Protein AF-A0A7C6WTU3-F1 (afdb_monomer_lite)

Structure (mmCIF, N/CA/C/O backbone):
data_AF-A0A7C6WTU3-F1
#
_entry.id   AF-A0A7C6WTU3-F1
#
loop_
_atom_site.group_PDB
_atom_site.id
_atom_site.type_symbol
_atom_site.label_atom_id
_atom_site.label_alt_id
_atom_site.label_comp_id
_atom_site.label_asym_id
_atom_site.label_entity_id
_atom_site.label_seq_id
_atom_site.pdbx_PDB_ins_code
_atom_site.Cartn_x
_atom_site.Cartn_y
_atom_site.Cartn_z
_atom_site.occupancy
_atom_site.B_iso_or_equiv
_atom_site.auth_seq_id
_atom_site.auth_comp_id
_atom_site.auth_asym_id
_atom_site.auth_atom_id
_atom_site.pdbx_PDB_model_num
ATOM 1 N N . MET A 1 1 ? -17.983 -19.041 32.205 1.00 86.62 1 MET A N 1
ATOM 2 C CA . MET A 1 1 ? -18.067 -18.932 30.730 1.00 86.62 1 MET A CA 1
ATOM 3 C C . MET A 1 1 ? -16.672 -18.693 30.178 1.00 86.62 1 MET A C 1
ATOM 5 O O . MET A 1 1 ? -15.911 -17.997 30.837 1.00 86.62 1 MET A O 1
ATOM 9 N N . THR A 1 2 ? -16.339 -19.245 29.010 1.00 89.88 2 THR A N 1
ATOM 10 C CA . THR A 1 2 ? -15.060 -18.974 28.332 1.00 89.88 2 THR A CA 1
ATOM 11 C C . THR A 1 2 ? -15.330 -18.393 26.948 1.00 89.88 2 THR A C 1
ATOM 13 O O . THR A 1 2 ? -16.136 -18.947 26.204 1.00 89.88 2 THR A O 1
ATOM 16 N N . ILE A 1 3 ? -14.680 -17.277 26.624 1.00 88.06 3 ILE A N 1
ATOM 17 C CA . ILE A 1 3 ? -14.765 -16.582 25.339 1.00 88.06 3 ILE A CA 1
ATOM 18 C C . ILE A 1 3 ? -13.395 -16.668 24.668 1.00 88.06 3 ILE A C 1
ATOM 20 O O . ILE A 1 3 ? -12.447 -15.992 25.070 1.00 88.06 3 ILE A O 1
ATOM 24 N N . SER A 1 4 ? -13.304 -17.491 23.628 1.00 88.94 4 SER A N 1
ATOM 25 C CA . SER A 1 4 ? -12.084 -17.668 22.826 1.00 88.94 4 SER A CA 1
ATOM 26 C C . SER A 1 4 ? -12.172 -16.998 21.451 1.00 88.94 4 SER A C 1
ATOM 28 O O . SER A 1 4 ? -11.348 -17.256 20.586 1.00 88.94 4 SER A O 1
ATOM 30 N N . SER A 1 5 ? -13.169 -16.132 21.255 1.00 87.88 5 SER A N 1
ATOM 31 C CA . SER A 1 5 ? -13.437 -15.389 20.022 1.00 87.88 5 SER A CA 1
ATOM 32 C C . SER A 1 5 ? -13.414 -13.875 20.262 1.00 87.88 5 SER A C 1
ATOM 34 O O . SER A 1 5 ? -13.139 -13.404 21.370 1.00 87.88 5 SER A O 1
ATOM 36 N N . TYR A 1 6 ? -13.682 -13.093 19.214 1.00 88.06 6 TYR A N 1
ATOM 37 C CA . TYR A 1 6 ? -13.795 -11.640 19.311 1.00 88.06 6 TYR A CA 1
ATOM 38 C C . TYR A 1 6 ? -15.243 -11.238 19.601 1.00 88.06 6 TYR A C 1
ATOM 40 O O . TYR A 1 6 ? -16.139 -11.467 18.794 1.00 88.06 6 TYR A O 1
ATOM 48 N N . VAL A 1 7 ? -15.462 -10.607 20.752 1.00 89.50 7 VAL A N 1
ATOM 49 C CA . VAL A 1 7 ? -16.754 -10.092 21.206 1.00 89.50 7 VAL A CA 1
ATOM 50 C C . VAL A 1 7 ? -16.688 -8.572 21.282 1.00 89.50 7 VAL A C 1
ATOM 52 O O . VAL A 1 7 ? -15.761 -8.001 21.857 1.00 89.50 7 VAL A O 1
ATOM 55 N N . LYS A 1 8 ? -17.691 -7.905 20.710 1.00 88.75 8 LYS A N 1
ATOM 56 C CA . LYS A 1 8 ? -17.877 -6.455 20.795 1.00 88.75 8 LYS A CA 1
ATOM 57 C C . LYS A 1 8 ? -19.268 -6.182 21.366 1.00 88.75 8 LYS A C 1
ATOM 59 O O . LYS A 1 8 ? -20.264 -6.567 20.761 1.00 88.75 8 LYS A O 1
ATOM 64 N N . LEU A 1 9 ? -19.340 -5.538 22.528 1.00 90.25 9 LEU A N 1
ATOM 65 C CA . LEU A 1 9 ? -20.590 -4.986 23.046 1.00 90.25 9 LEU A CA 1
ATOM 66 C C . LEU A 1 9 ? -20.869 -3.708 22.258 1.00 90.25 9 LEU A C 1
ATOM 68 O O . LEU A 1 9 ? -20.031 -2.820 22.271 1.00 90.25 9 LEU A O 1
ATOM 72 N N . LEU A 1 10 ? -21.984 -3.651 21.534 1.00 86.31 10 LEU A N 1
ATOM 73 C CA . LEU A 1 10 ? -22.394 -2.545 20.653 1.00 86.31 10 LEU A CA 1
ATOM 74 C C . LEU A 1 10 ? -23.229 -1.487 21.409 1.00 86.31 10 LEU A C 1
ATOM 76 O O . LEU A 1 10 ? -23.569 -1.736 22.567 1.00 86.31 10 LEU A O 1
ATOM 80 N N . PRO A 1 11 ? -23.566 -0.318 20.811 1.00 81.44 11 PRO A N 1
ATOM 81 C CA . PRO A 1 11 ? -24.378 0.693 21.492 1.00 81.44 11 PRO A CA 1
ATOM 82 C C . PRO A 1 11 ? -25.615 0.108 22.195 1.00 81.44 11 PRO A C 1
ATOM 84 O O . PRO A 1 11 ? -26.364 -0.670 21.604 1.00 81.44 11 PRO A O 1
ATOM 87 N N . GLY A 1 12 ? -25.815 0.464 23.466 1.00 80.38 12 GLY A N 1
ATOM 88 C CA . GLY A 1 12 ? -26.919 -0.022 24.300 1.00 80.38 12 GLY A CA 1
ATOM 89 C C . GLY A 1 12 ? -26.791 -1.460 24.818 1.00 80.38 12 GLY A C 1
ATOM 90 O O . GLY A 1 12 ? -27.621 -1.882 25.623 1.00 80.38 12 GLY A O 1
ATOM 91 N N . ALA A 1 13 ? -25.771 -2.222 24.409 1.00 89.38 13 ALA A N 1
ATOM 92 C CA . ALA A 1 13 ? -25.535 -3.560 24.940 1.00 89.38 13 ALA A CA 1
ATOM 93 C C . ALA A 1 13 ? -25.086 -3.502 26.407 1.00 89.38 13 ALA A C 1
ATOM 95 O O . ALA A 1 13 ? -24.326 -2.622 26.813 1.00 89.38 13 ALA A O 1
ATOM 96 N N . SER A 1 14 ? -25.515 -4.477 27.203 1.00 88.19 14 SER A N 1
ATOM 97 C CA . SER A 1 14 ? -25.090 -4.613 28.593 1.00 88.19 14 SER A CA 1
ATOM 98 C C . SER A 1 14 ? -24.647 -6.038 28.878 1.00 88.19 14 SER A C 1
ATOM 100 O O . SER A 1 14 ? -25.313 -6.996 28.484 1.00 88.19 14 SER A O 1
ATOM 102 N N . MET A 1 15 ? -23.516 -6.169 29.562 1.00 91.69 15 MET A N 1
ATOM 103 C CA . MET A 1 15 ? -23.021 -7.421 30.112 1.00 91.69 15 MET A CA 1
ATOM 104 C C . MET A 1 15 ? -22.759 -7.220 31.601 1.00 91.69 15 MET A C 1
ATOM 106 O O . MET A 1 15 ? -22.033 -6.308 31.992 1.00 91.69 15 MET A O 1
ATOM 110 N N . VAL A 1 16 ? -23.335 -8.088 32.429 1.00 91.19 16 VAL A N 1
ATOM 111 C CA . VAL A 1 16 ? -23.110 -8.087 33.876 1.00 91.19 16 VAL A CA 1
ATOM 112 C C . VAL A 1 16 ? -22.559 -9.447 34.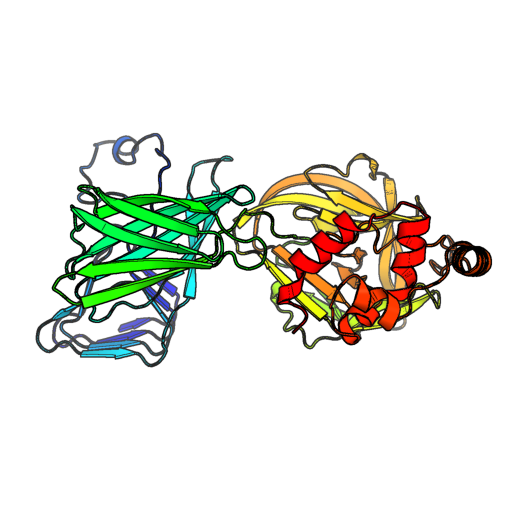284 1.00 91.19 16 VAL A C 1
ATOM 114 O O . VAL A 1 16 ? -23.201 -10.475 34.074 1.00 91.19 16 VAL A O 1
ATOM 117 N N . VAL A 1 17 ? -21.361 -9.458 34.866 1.00 92.25 17 VAL A N 1
ATOM 118 C CA . VAL A 1 17 ? -20.807 -10.634 35.541 1.00 92.25 17 VAL A CA 1
ATOM 119 C C . VAL A 1 17 ? -21.344 -10.619 36.962 1.00 92.25 17 VAL A C 1
ATOM 121 O O . VAL A 1 17 ? -20.838 -9.882 37.803 1.00 92.25 17 VAL A O 1
ATOM 124 N N . GLU A 1 18 ? -22.410 -11.371 37.212 1.00 92.06 18 GLU A N 1
ATOM 125 C CA . GLU A 1 18 ? -23.050 -11.423 38.530 1.00 92.06 18 GLU A CA 1
ATOM 126 C C . GLU A 1 18 ? -22.159 -12.089 39.591 1.00 92.06 18 GLU A C 1
ATOM 128 O O . GLU A 1 18 ? -21.213 -12.814 39.272 1.00 92.06 18 GLU A O 1
ATOM 133 N N . GLU A 1 19 ? -22.465 -11.841 40.866 1.00 89.81 19 GLU A N 1
ATOM 134 C CA . GLU A 1 19 ? -21.737 -12.412 42.006 1.00 89.81 19 GLU A CA 1
ATOM 135 C C . GLU A 1 19 ? -21.679 -13.950 41.925 1.00 89.81 19 GLU A C 1
ATOM 137 O O . GLU A 1 19 ? -22.663 -14.617 41.603 1.00 89.81 19 GLU A O 1
ATOM 142 N N . GLY A 1 20 ? -20.499 -14.524 42.179 1.00 89.88 20 GLY A N 1
ATOM 143 C CA . GLY A 1 20 ? -20.239 -15.963 42.025 1.00 89.88 20 GLY A CA 1
ATOM 144 C C . GLY A 1 20 ? -20.090 -16.449 40.575 1.00 89.88 20 GLY A C 1
ATOM 145 O O . GLY A 1 20 ? -19.713 -17.600 40.357 1.00 89.88 20 GLY A O 1
ATOM 146 N N . GLY A 1 21 ? -20.350 -15.596 39.579 1.00 93.31 21 GLY A N 1
ATOM 147 C CA . GLY A 1 21 ? -20.103 -15.886 38.170 1.00 93.31 21 GLY A CA 1
ATOM 148 C C . GLY A 1 21 ? -18.646 -15.648 37.774 1.00 93.31 21 GLY A C 1
ATOM 149 O O . GLY A 1 21 ? -18.030 -14.688 38.225 1.00 93.31 21 GLY A O 1
ATOM 150 N N . THR A 1 22 ? -18.115 -16.487 36.879 1.00 95.19 22 THR A N 1
ATOM 151 C CA . THR A 1 22 ? -16.766 -16.322 36.308 1.00 95.19 22 THR A CA 1
ATOM 152 C C . THR A 1 22 ? -16.815 -16.289 34.782 1.00 95.19 22 THR A C 1
ATOM 154 O O . THR A 1 22 ? -17.361 -17.205 34.149 1.00 95.19 22 THR A O 1
ATOM 157 N N . ILE A 1 23 ? -16.196 -15.275 34.175 1.00 94.75 23 ILE A N 1
ATOM 158 C CA . ILE A 1 23 ? -15.943 -15.179 32.733 1.00 94.75 23 ILE A CA 1
ATOM 159 C C . ILE A 1 23 ? -14.434 -15.160 32.484 1.00 94.75 23 ILE A C 1
ATOM 161 O O . ILE A 1 23 ? -13.723 -14.331 33.040 1.00 94.75 23 ILE A O 1
ATOM 165 N N . ASN A 1 24 ? -13.962 -16.052 31.613 1.00 94.12 24 ASN A N 1
ATOM 166 C CA . ASN A 1 24 ? -12.593 -16.062 31.107 1.00 94.12 24 ASN A CA 1
ATOM 167 C C . ASN A 1 24 ? -12.597 -15.659 29.629 1.00 94.12 24 ASN A C 1
ATOM 169 O O . ASN A 1 24 ? -13.352 -16.230 28.844 1.00 94.12 24 ASN A O 1
ATOM 173 N N . VAL A 1 25 ? -11.754 -14.715 29.231 1.00 92.12 25 VAL A N 1
ATOM 174 C CA . VAL A 1 25 ? -11.626 -14.251 27.847 1.00 92.12 25 VAL A CA 1
ATOM 175 C C . VAL A 1 25 ? -10.196 -14.480 27.380 1.00 92.12 25 VAL A C 1
ATOM 177 O O . VAL A 1 25 ? -9.278 -13.790 27.817 1.00 92.12 25 VAL A O 1
ATOM 180 N N . SER A 1 26 ? -10.012 -15.436 26.472 1.00 90.31 26 SER A N 1
ATOM 181 C CA . SER A 1 26 ? -8.736 -15.660 25.786 1.00 90.31 26 SER A CA 1
ATOM 182 C C . SER A 1 26 ? -8.678 -14.986 24.411 1.00 90.31 26 SER A C 1
ATOM 184 O O . SER A 1 26 ? -7.592 -14.823 23.871 1.00 90.31 26 SER A O 1
ATOM 186 N N . GLY A 1 27 ? -9.833 -14.603 23.851 1.00 86.19 27 GLY A N 1
ATOM 187 C CA . GLY A 1 27 ? -9.948 -13.863 22.591 1.00 86.19 27 GLY A CA 1
ATOM 188 C C . GLY A 1 27 ? -9.879 -12.342 22.774 1.00 86.19 27 GLY A C 1
ATOM 189 O O . GLY A 1 27 ? -8.935 -11.814 23.353 1.00 86.19 27 GLY A O 1
ATOM 190 N N . ARG A 1 28 ? -10.884 -11.611 22.281 1.00 87.12 28 ARG A N 1
ATOM 191 C CA . ARG A 1 28 ? -10.951 -10.142 22.388 1.00 87.12 28 ARG A CA 1
ATOM 192 C C . ARG A 1 28 ? -12.298 -9.704 22.940 1.00 87.12 28 ARG A C 1
ATOM 194 O O . ARG A 1 28 ? -13.316 -10.190 22.460 1.00 87.12 28 ARG A O 1
ATOM 201 N N . LEU A 1 29 ? -12.324 -8.766 23.885 1.00 90.12 29 LEU A N 1
ATOM 202 C CA . LEU A 1 29 ? -13.553 -8.167 24.413 1.00 90.12 29 LEU A CA 1
ATOM 203 C C . LEU A 1 29 ? -13.511 -6.645 24.264 1.00 90.12 29 LEU A C 1
ATOM 205 O O . LEU A 1 29 ? -12.732 -5.970 24.916 1.00 90.12 29 LEU A O 1
ATOM 209 N N . THR A 1 30 ? -14.356 -6.091 23.401 1.00 88.50 30 THR A N 1
ATOM 210 C CA . THR A 1 30 ? -14.458 -4.638 23.197 1.00 88.50 30 THR A CA 1
ATOM 211 C C . THR A 1 30 ? -15.780 -4.132 23.749 1.00 88.50 30 THR A C 1
ATOM 213 O O . THR A 1 30 ? -16.834 -4.617 23.341 1.00 88.50 30 THR A O 1
ATOM 216 N N . VAL A 1 31 ? -15.752 -3.137 24.625 1.00 87.00 31 VAL A N 1
ATOM 217 C CA . VAL A 1 31 ? -16.950 -2.448 25.112 1.00 87.00 31 VAL A CA 1
ATOM 218 C C . VAL A 1 31 ? -17.104 -1.158 24.317 1.00 87.00 31 VAL A C 1
ATOM 220 O O . VAL A 1 31 ? -16.334 -0.223 24.506 1.00 87.00 31 VAL A O 1
ATOM 223 N N . PHE A 1 32 ? -18.060 -1.107 23.384 1.00 77.69 32 PHE A N 1
ATOM 224 C CA . PHE A 1 32 ? -18.238 0.066 22.531 1.00 77.69 32 PHE A CA 1
ATOM 225 C C . PHE A 1 32 ? -18.581 1.299 23.361 1.00 77.69 32 PHE A C 1
ATOM 227 O O . PHE A 1 32 ? -19.596 1.341 24.065 1.00 77.69 32 PHE A O 1
ATOM 234 N N . ASN A 1 33 ? -17.770 2.336 23.184 1.00 67.81 33 ASN A N 1
ATOM 235 C CA . ASN A 1 33 ? -18.068 3.656 23.681 1.00 67.81 33 ASN A CA 1
ATOM 236 C C . ASN A 1 33 ? -18.418 4.598 22.505 1.00 67.81 33 ASN A C 1
ATOM 238 O O . ASN A 1 33 ? -17.548 4.909 21.693 1.00 67.81 33 ASN A O 1
ATOM 242 N N . PRO A 1 34 ? -19.667 5.088 22.405 1.00 52.75 34 PRO A N 1
ATOM 243 C CA . PRO A 1 34 ? -20.111 6.029 21.373 1.00 52.75 34 PRO A CA 1
ATOM 244 C C . PRO A 1 34 ? -19.430 7.389 21.421 1.00 52.75 34 PRO A C 1
ATOM 246 O O . PRO A 1 34 ? -19.719 8.260 20.617 1.00 52.75 34 PRO A O 1
ATOM 249 N N . TYR A 1 35 ? -18.584 7.606 22.415 1.00 51.78 35 TYR A N 1
ATOM 250 C CA . TYR A 1 35 ? -17.876 8.856 22.621 1.00 51.78 35 TYR A CA 1
ATOM 251 C C . TYR A 1 35 ? -16.382 8.715 22.318 1.00 51.78 35 TYR A C 1
ATOM 253 O O . TYR A 1 35 ? -15.644 9.680 22.443 1.00 51.78 35 TYR A O 1
ATOM 261 N N . GLU A 1 36 ? -15.962 7.528 21.870 1.00 49.88 36 GLU A N 1
ATOM 262 C CA . GLU A 1 36 ? -14.718 7.300 21.123 1.00 49.88 36 GLU A CA 1
ATOM 263 C C . GLU A 1 36 ? -14.950 7.387 19.602 1.00 49.88 36 GLU A C 1
ATOM 265 O O . GLU A 1 36 ? -14.056 7.111 18.807 1.00 49.88 36 GLU A O 1
ATOM 270 N N . TYR A 1 37 ? -16.188 7.670 19.187 1.00 55.03 37 TYR A N 1
ATOM 271 C CA . TYR A 1 37 ? -16.631 7.627 17.801 1.00 55.03 37 TYR A CA 1
ATOM 272 C C . TYR A 1 37 ? -17.900 8.462 17.629 1.00 55.03 37 TYR A C 1
ATOM 274 O O . TYR A 1 37 ? -18.991 8.034 17.998 1.00 55.03 37 TYR A O 1
ATOM 282 N N . THR A 1 38 ? -17.783 9.642 17.032 1.00 51.25 38 THR A N 1
ATOM 283 C CA . THR A 1 38 ? -18.956 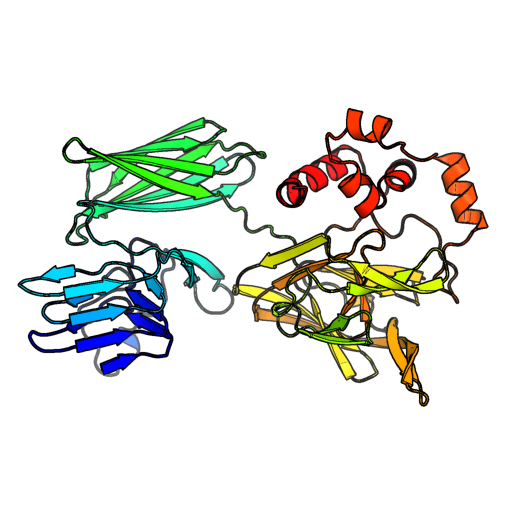10.370 16.545 1.00 51.25 38 THR A CA 1
ATOM 284 C C . THR A 1 38 ? -19.285 9.899 15.140 1.00 51.25 38 THR A C 1
ATOM 286 O O . THR A 1 38 ? -18.469 10.067 14.239 1.00 51.25 38 THR A O 1
ATOM 289 N N . ASP A 1 39 ? -20.485 9.351 14.962 1.00 59.25 39 ASP A N 1
ATOM 290 C CA . ASP A 1 39 ? -21.077 9.093 13.652 1.00 59.25 39 ASP A CA 1
ATOM 291 C C . ASP A 1 39 ? -21.946 10.295 13.249 1.00 59.25 39 ASP A C 1
ATOM 293 O O . ASP A 1 39 ? -23.090 10.402 13.709 1.00 59.25 39 ASP A O 1
ATOM 297 N N . PRO A 1 40 ? -21.426 11.251 12.458 1.00 57.69 40 PRO A N 1
ATOM 298 C CA . PRO A 1 40 ? -22.198 12.416 12.044 1.00 57.69 40 PRO A CA 1
ATOM 299 C C . PRO A 1 40 ? -23.222 12.077 10.951 1.00 57.69 40 PRO A C 1
ATOM 301 O O . PRO A 1 40 ? -23.995 12.952 10.554 1.00 57.69 40 PRO A O 1
ATOM 304 N N . TYR A 1 41 ? -23.227 10.847 10.424 1.00 63.03 41 TYR A N 1
ATOM 305 C CA . TYR A 1 41 ? -24.072 10.494 9.297 1.00 63.03 41 TYR A CA 1
ATOM 306 C C . TYR A 1 41 ? -25.515 10.269 9.741 1.00 63.03 41 TYR A C 1
ATOM 308 O O . TYR A 1 41 ? -25.843 9.424 10.574 1.00 63.03 41 TYR A O 1
ATOM 316 N N . ALA A 1 42 ? -26.420 11.043 9.150 1.00 70.12 42 ALA A N 1
ATOM 317 C CA . ALA A 1 42 ? -27.845 10.914 9.394 1.00 70.12 42 ALA A CA 1
ATOM 318 C C . ALA A 1 42 ? -28.426 9.760 8.561 1.00 70.12 42 ALA A C 1
ATOM 320 O O . ALA A 1 42 ? -28.897 9.982 7.449 1.00 70.12 42 ALA A O 1
ATOM 321 N N . TYR A 1 43 ? -28.415 8.538 9.102 1.00 68.44 43 TYR A N 1
ATOM 322 C CA . TYR A 1 43 ? -28.932 7.345 8.417 1.00 68.44 43 TYR A CA 1
ATOM 323 C C . TYR A 1 43 ? -30.444 7.428 8.147 1.00 68.44 43 TYR A C 1
ATOM 325 O O . TYR A 1 43 ? -31.241 7.453 9.095 1.00 68.44 43 TYR A O 1
ATOM 333 N N . PRO A 1 44 ? -30.877 7.404 6.875 1.00 71.25 44 PRO A N 1
ATOM 334 C CA . PRO A 1 44 ? -32.282 7.293 6.517 1.00 71.25 44 PRO A CA 1
ATOM 335 C C . PRO A 1 44 ? -32.645 5.874 6.026 1.00 71.25 44 PRO A C 1
ATOM 337 O O . PRO A 1 44 ? -31.837 5.223 5.368 1.00 71.25 44 PRO A O 1
ATOM 340 N N . PRO A 1 45 ? -33.897 5.413 6.218 1.00 76.56 45 PRO A N 1
ATOM 341 C CA . PRO A 1 45 ? -34.872 5.804 7.239 1.00 76.56 45 PRO A CA 1
ATOM 342 C C . PRO A 1 45 ? -34.555 5.192 8.619 1.00 76.56 45 PRO A C 1
ATOM 344 O O . PRO A 1 45 ? -33.933 4.137 8.722 1.00 76.56 45 PRO A O 1
ATOM 347 N N . LYS A 1 46 ? -35.048 5.833 9.693 1.00 75.94 46 LYS A N 1
ATOM 348 C CA . LYS A 1 46 ? -34.865 5.350 11.076 1.00 75.94 46 LYS A CA 1
ATOM 349 C C . LYS A 1 46 ? -35.347 3.905 11.256 1.00 75.94 46 LYS A C 1
ATOM 351 O O . LYS A 1 46 ? -36.394 3.542 10.712 1.00 75.94 46 LYS A O 1
ATOM 356 N N . ALA A 1 47 ? -34.616 3.128 12.058 1.00 77.81 47 ALA A N 1
ATOM 357 C CA . ALA A 1 47 ? -34.808 1.688 12.227 1.00 77.81 47 ALA A CA 1
ATOM 358 C C . ALA A 1 47 ? -36.256 1.294 12.575 1.00 77.81 47 ALA A C 1
ATOM 360 O O . ALA A 1 47 ? -36.772 0.314 12.042 1.00 77.81 47 ALA A O 1
ATOM 361 N N . GLU A 1 48 ? -36.954 2.078 13.403 1.00 84.81 48 GLU A N 1
ATOM 362 C CA . GLU A 1 48 ? -38.334 1.802 13.820 1.00 84.81 48 GLU A CA 1
ATOM 363 C C . GLU A 1 48 ? -39.328 1.772 12.651 1.00 84.81 48 GLU A C 1
ATOM 365 O O . GLU A 1 48 ? -40.377 1.136 12.749 1.00 84.81 48 GLU A O 1
ATOM 370 N N . ASN A 1 49 ? -38.999 2.421 11.530 1.00 87.25 49 ASN A N 1
ATOM 371 C CA . ASN A 1 49 ? -39.855 2.466 10.348 1.00 87.25 49 ASN A CA 1
ATOM 372 C C . ASN A 1 49 ? -39.847 1.158 9.545 1.00 87.25 49 ASN A C 1
ATOM 374 O O . ASN A 1 49 ? -40.740 0.966 8.724 1.00 87.25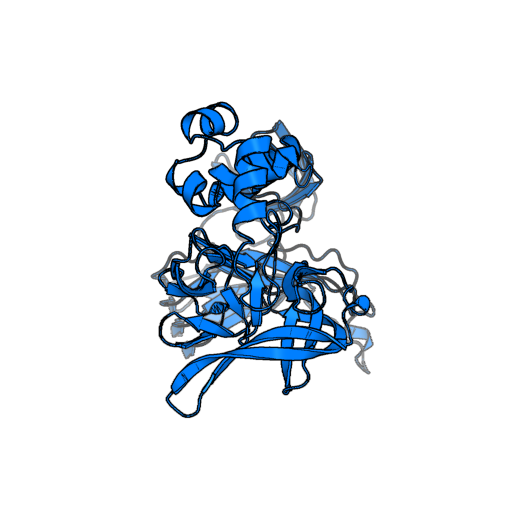 49 ASN A O 1
ATOM 378 N N . TYR A 1 50 ? -38.891 0.255 9.790 1.00 84.25 50 TYR A N 1
ATOM 379 C CA . TYR A 1 50 ? -38.855 -1.070 9.159 1.00 84.25 50 TYR A CA 1
ATOM 380 C C . TYR A 1 50 ? -39.764 -2.101 9.851 1.00 84.25 50 TYR A C 1
ATOM 382 O O . TYR A 1 50 ? -39.958 -3.203 9.336 1.00 84.25 50 TYR A O 1
ATOM 390 N N . TYR A 1 51 ? -40.353 -1.762 11.002 1.00 85.88 51 TYR A N 1
ATOM 391 C CA . TYR A 1 51 ? -41.225 -2.658 11.758 1.00 85.88 51 TYR A CA 1
ATOM 392 C C . TYR A 1 51 ? -42.701 -2.375 11.466 1.00 85.88 51 TYR A C 1
ATOM 394 O O . TYR A 1 51 ? -43.132 -1.224 11.420 1.00 85.88 51 TYR A O 1
ATOM 402 N N . ARG A 1 52 ? -43.512 -3.438 11.340 1.00 88.94 52 ARG A N 1
ATOM 403 C CA . ARG A 1 52 ? -44.974 -3.323 11.143 1.00 88.94 52 ARG A CA 1
ATOM 404 C C . ARG A 1 52 ? -45.659 -2.528 12.259 1.00 88.94 52 ARG A C 1
ATOM 406 O O . ARG A 1 52 ? -46.581 -1.766 11.990 1.00 88.94 52 ARG A O 1
ATOM 413 N N . THR A 1 53 ? -45.182 -2.699 13.489 1.00 91.56 53 THR A N 1
ATOM 414 C CA . THR A 1 53 ? -45.550 -1.892 14.654 1.00 91.56 53 THR A CA 1
ATOM 415 C C . THR A 1 53 ? -44.279 -1.223 15.142 1.00 91.56 53 THR A C 1
ATOM 417 O O . THR A 1 53 ? -43.348 -1.926 15.531 1.00 91.56 53 THR A O 1
ATOM 420 N N . LYS A 1 54 ? -44.222 0.112 15.092 1.00 90.31 54 LYS A N 1
ATOM 421 C CA . LYS A 1 54 ? -43.006 0.863 15.426 1.00 90.31 54 LYS A CA 1
ATOM 422 C C . LYS A 1 54 ? -42.610 0.621 16.891 1.00 90.31 54 LYS A C 1
ATOM 424 O O . LYS A 1 54 ? -43.399 0.970 17.773 1.00 90.31 54 LYS A O 1
ATOM 429 N N . PRO A 1 55 ? -41.434 0.036 17.171 1.00 89.00 55 PRO A N 1
ATOM 430 C CA . PRO A 1 55 ? -40.933 -0.087 18.532 1.00 89.00 55 PRO A CA 1
ATOM 431 C C . PRO A 1 55 ? -40.398 1.259 19.041 1.00 89.00 55 PRO A C 1
ATOM 433 O O . PRO A 1 55 ? -40.084 2.156 18.259 1.00 89.00 55 PRO A O 1
ATOM 436 N N . VAL A 1 56 ? -40.250 1.377 20.361 1.00 87.31 56 VAL A N 1
ATOM 437 C CA . VAL A 1 56 ? -39.432 2.420 20.994 1.00 87.31 56 VAL A CA 1
ATOM 438 C C . VAL A 1 56 ? -38.115 1.773 21.403 1.00 87.31 56 VAL A C 1
ATOM 440 O O . VAL A 1 56 ? -38.111 0.852 22.220 1.00 87.31 56 VAL A O 1
ATOM 443 N N . PHE A 1 57 ? -37.002 2.234 20.837 1.00 80.56 57 PHE A N 1
ATOM 444 C CA . PHE A 1 57 ? -35.678 1.785 21.257 1.00 80.56 57 PHE A CA 1
ATOM 445 C C . PHE A 1 57 ? -35.239 2.563 22.499 1.00 80.56 57 PHE A C 1
ATOM 447 O O . PHE A 1 57 ? -35.273 3.790 22.515 1.00 80.56 57 PHE A O 1
ATOM 454 N N . GLY A 1 58 ? -34.811 1.846 23.541 1.00 79.38 58 GLY A N 1
ATOM 455 C CA . GLY A 1 58 ? -34.241 2.440 24.758 1.00 79.38 58 GLY A CA 1
ATOM 456 C C . GLY A 1 58 ? -32.782 2.887 24.607 1.00 79.38 58 GLY A C 1
ATOM 457 O O . GLY A 1 58 ? -32.144 3.238 25.594 1.00 79.38 58 GLY A O 1
ATOM 458 N N . TYR A 1 59 ? -32.240 2.826 23.392 1.00 78.00 59 TYR A N 1
ATOM 459 C CA . TYR A 1 59 ? -30.861 3.149 23.064 1.00 78.00 59 TYR A CA 1
ATOM 460 C C . TYR A 1 59 ? -30.785 3.784 21.671 1.00 78.00 59 TYR A C 1
ATOM 462 O O . TYR A 1 59 ? -31.665 3.602 20.830 1.00 78.00 59 TYR A O 1
ATOM 470 N N . THR A 1 60 ? -29.718 4.533 21.434 1.00 72.50 60 THR A N 1
ATOM 471 C CA . THR A 1 60 ? -29.369 5.186 20.168 1.00 72.50 60 THR A CA 1
ATOM 472 C C . THR A 1 60 ? -27.932 4.820 19.792 1.00 72.50 60 THR A C 1
ATOM 474 O O . THR A 1 60 ? -27.236 4.162 20.569 1.00 72.50 60 THR A O 1
ATOM 477 N N . ASN A 1 61 ? -27.452 5.270 18.630 1.00 68.75 61 ASN A N 1
ATOM 478 C CA . ASN A 1 61 ? -26.040 5.127 18.263 1.00 68.75 61 ASN A CA 1
ATOM 479 C C . ASN A 1 61 ? -25.091 5.842 19.242 1.00 68.75 61 ASN A C 1
ATOM 481 O O . ASN A 1 61 ? -23.919 5.492 19.272 1.00 68.75 61 ASN A O 1
ATOM 485 N N . THR A 1 62 ? -25.591 6.772 20.068 1.00 63.47 62 THR A N 1
ATOM 486 C CA . THR A 1 62 ? -24.833 7.449 21.132 1.00 63.47 62 THR A CA 1
ATOM 487 C C . THR A 1 62 ? -25.033 6.833 22.523 1.00 63.47 62 THR A C 1
ATOM 489 O O . THR A 1 62 ? -24.473 7.313 23.513 1.00 63.47 62 THR A O 1
ATOM 492 N N . THR A 1 63 ? -25.812 5.754 22.650 1.00 72.50 63 THR A N 1
ATOM 493 C CA . THR A 1 63 ? -26.005 5.063 23.932 1.00 72.50 63 THR A CA 1
ATOM 494 C C . THR A 1 63 ? -24.873 4.066 24.170 1.00 72.50 63 THR A C 1
ATOM 496 O O . THR A 1 63 ? -24.668 3.177 23.346 1.00 72.50 63 THR A O 1
ATOM 499 N N . PRO A 1 64 ? -24.120 4.172 25.273 1.00 69.25 64 PRO A N 1
ATOM 500 C CA . PRO A 1 64 ? -22.942 3.343 25.476 1.00 69.25 64 PRO A CA 1
ATOM 501 C C . PRO A 1 64 ? -23.249 1.881 25.748 1.00 69.25 64 PRO A C 1
ATOM 503 O O . PRO A 1 64 ? -24.302 1.547 26.292 1.00 69.25 64 PRO A O 1
ATOM 506 N N . ALA A 1 65 ? -22.298 1.019 25.390 1.00 85.25 65 ALA A N 1
ATOM 507 C CA . ALA A 1 65 ? -22.269 -0.328 25.924 1.00 85.25 65 ALA A CA 1
ATOM 508 C C . ALA A 1 65 ? -21.798 -0.301 27.385 1.00 85.25 65 ALA A C 1
ATOM 510 O O . ALA A 1 65 ? -21.028 0.573 27.789 1.00 85.25 65 ALA A O 1
ATOM 511 N N . THR A 1 66 ? -22.240 -1.271 28.180 1.00 83.75 66 THR A N 1
ATOM 512 C CA . THR A 1 66 ? -21.868 -1.391 29.595 1.00 83.75 66 THR A CA 1
ATOM 513 C C . THR A 1 66 ? -21.342 -2.786 29.899 1.00 83.75 66 THR A C 1
ATOM 515 O O . THR A 1 66 ? -21.939 -3.786 29.499 1.00 83.75 66 THR A O 1
ATOM 518 N N . LEU A 1 67 ? -20.225 -2.851 30.623 1.00 88.50 67 LEU A N 1
ATOM 519 C CA . LEU A 1 67 ? -19.685 -4.081 31.190 1.00 88.50 67 LEU A CA 1
ATOM 520 C C . LEU A 1 67 ? -19.489 -3.883 32.692 1.00 88.50 67 LEU A C 1
ATOM 522 O O . LEU A 1 67 ? -18.620 -3.119 33.110 1.00 88.50 67 LEU A O 1
ATOM 526 N N . ILE A 1 68 ? -20.315 -4.560 33.487 1.00 83.00 68 ILE A N 1
ATOM 527 C CA . ILE A 1 68 ? -20.295 -4.490 34.949 1.00 83.00 68 ILE A CA 1
ATOM 528 C C . ILE A 1 68 ? -19.786 -5.818 35.504 1.00 83.00 68 ILE A C 1
ATOM 530 O O . ILE A 1 68 ? -20.312 -6.877 35.169 1.00 83.00 68 ILE A O 1
ATOM 534 N N . VAL A 1 69 ? -18.796 -5.773 36.390 1.00 87.00 69 VAL A N 1
ATOM 535 C CA . VAL A 1 69 ? -18.197 -6.952 37.018 1.00 87.00 69 VAL A CA 1
ATOM 536 C C . VAL A 1 69 ? -18.486 -6.934 38.517 1.00 87.00 69 VAL A C 1
ATOM 538 O O . VAL A 1 69 ? -17.916 -6.131 39.247 1.00 87.00 69 VAL A O 1
ATOM 541 N N . LYS A 1 70 ? -19.376 -7.823 38.969 1.00 85.12 70 LYS A N 1
ATOM 542 C CA . LYS A 1 70 ? -19.653 -8.113 40.390 1.00 85.12 70 LYS A CA 1
ATOM 543 C C . LYS A 1 70 ? -19.085 -9.472 40.831 1.00 85.12 70 LYS A C 1
ATOM 545 O O . LYS A 1 70 ? -18.836 -9.680 42.012 1.00 85.12 70 LYS A O 1
ATOM 550 N N . GLY A 1 71 ? -18.908 -10.400 39.886 1.00 90.81 71 GLY A N 1
ATOM 551 C CA . GLY A 1 71 ? -18.205 -11.678 40.041 1.00 90.81 71 GLY A CA 1
ATOM 552 C C . GLY A 1 71 ? -16.750 -11.599 39.572 1.00 90.81 71 GLY A C 1
ATOM 553 O O . GLY A 1 71 ? -16.059 -10.629 39.854 1.00 90.81 71 GLY A O 1
ATOM 554 N N . GLU A 1 72 ? -16.270 -12.600 38.838 1.00 94.06 72 GLU A N 1
ATOM 555 C CA . GLU A 1 72 ? -14.890 -12.667 38.348 1.00 94.06 72 GLU A CA 1
ATOM 556 C C . GLU A 1 72 ? -14.809 -12.547 36.817 1.00 94.06 72 GLU A C 1
ATOM 558 O O . GLU A 1 72 ? -15.377 -13.359 36.084 1.00 94.06 72 GLU A O 1
ATOM 563 N N . LEU A 1 73 ? -14.059 -11.561 36.323 1.00 93.50 73 LEU A N 1
ATOM 564 C CA . LEU A 1 73 ? -13.696 -11.413 34.914 1.00 93.50 73 LEU A CA 1
ATOM 565 C C . LEU A 1 73 ? -12.179 -11.550 34.765 1.00 93.50 73 LEU A C 1
ATOM 567 O O . LEU A 1 73 ? -11.421 -10.727 35.267 1.00 93.50 73 LEU A O 1
ATOM 571 N N . LYS A 1 74 ? -11.736 -12.576 34.041 1.00 93.38 74 LYS A N 1
ATOM 572 C CA . LYS A 1 74 ? -10.330 -12.810 33.699 1.00 93.38 74 LYS A CA 1
ATOM 573 C C . LYS A 1 74 ? -10.140 -12.649 32.203 1.00 93.38 74 LYS A C 1
ATOM 575 O O . LYS A 1 74 ? -10.773 -13.360 31.427 1.00 93.38 74 LYS A O 1
ATOM 580 N N . VAL A 1 75 ? -9.254 -11.758 31.786 1.00 90.19 75 VAL A N 1
ATOM 581 C CA . VAL A 1 75 ? -8.915 -11.546 30.378 1.00 90.19 75 VAL A CA 1
ATOM 582 C C . VAL A 1 75 ? -7.437 -11.843 30.172 1.00 90.19 75 VAL A C 1
ATOM 584 O O . VAL A 1 75 ? -6.576 -11.076 30.585 1.00 90.19 75 VAL A O 1
ATOM 587 N N . THR A 1 76 ? -7.146 -12.959 29.509 1.00 88.00 76 THR A N 1
ATOM 588 C CA . THR A 1 76 ? -5.787 -13.290 29.058 1.00 88.00 76 THR A CA 1
ATOM 589 C C . THR A 1 76 ? -5.525 -12.810 27.630 1.00 88.00 76 THR A C 1
ATOM 591 O O . THR A 1 76 ? -4.375 -12.691 27.221 1.00 88.00 76 THR A O 1
ATOM 594 N N . GLY A 1 77 ? -6.590 -12.560 26.860 1.00 84.62 77 GLY A N 1
ATOM 595 C CA . GLY A 1 77 ? -6.534 -11.976 25.520 1.00 84.62 77 GLY A CA 1
ATOM 596 C C . GLY A 1 77 ? -6.493 -10.441 25.532 1.00 84.62 77 GLY A C 1
ATOM 597 O O . GLY A 1 77 ? -5.829 -9.853 26.384 1.00 84.62 77 GLY A O 1
ATOM 598 N N . ARG A 1 78 ? -7.196 -9.778 24.597 1.00 85.44 78 ARG A N 1
ATOM 599 C CA . ARG A 1 78 ? -7.254 -8.300 24.513 1.00 85.44 78 ARG A CA 1
ATOM 600 C C . ARG A 1 78 ? -8.574 -7.717 25.037 1.00 85.44 78 ARG A C 1
ATOM 602 O O . ARG A 1 78 ? -9.633 -8.275 24.747 1.00 85.44 78 ARG A O 1
ATOM 609 N N . ILE A 1 79 ? -8.543 -6.582 25.744 1.00 86.31 79 ILE A N 1
ATOM 610 C CA . ILE A 1 79 ? -9.753 -5.867 26.194 1.00 86.31 79 ILE A CA 1
ATOM 611 C C . ILE A 1 79 ? -9.680 -4.357 25.951 1.00 86.31 79 ILE A C 1
ATOM 613 O O . ILE A 1 79 ? -8.663 -3.733 26.204 1.00 86.31 79 ILE A O 1
ATOM 617 N N . ALA A 1 80 ? -10.751 -3.744 25.466 1.00 83.00 80 ALA A N 1
ATOM 618 C CA . ALA A 1 80 ? -10.809 -2.289 25.337 1.00 83.00 80 ALA A CA 1
ATOM 619 C C . ALA A 1 80 ? -12.199 -1.746 25.638 1.00 83.00 80 ALA A C 1
ATOM 621 O O . ALA A 1 80 ? -13.191 -2.485 25.658 1.00 83.00 80 ALA A O 1
ATOM 622 N N . GLY A 1 81 ? -12.257 -0.436 25.848 1.00 78.19 81 GLY A N 1
ATOM 623 C CA . GLY A 1 81 ? -13.421 0.246 26.372 1.00 78.19 81 GLY A CA 1
ATOM 624 C C . GLY A 1 81 ? -13.482 0.160 27.893 1.00 78.19 81 GLY A C 1
ATOM 625 O O . GLY A 1 81 ? -12.512 -0.175 28.576 1.00 78.19 81 GLY A O 1
ATOM 626 N N . ARG A 1 82 ? -14.646 0.500 28.436 1.00 75.25 82 ARG A N 1
ATOM 627 C CA . ARG A 1 82 ? -14.824 0.697 29.872 1.00 75.25 82 ARG A CA 1
ATOM 628 C C . ARG A 1 82 ? -15.269 -0.574 30.589 1.00 75.25 82 ARG A C 1
ATOM 630 O O . ARG A 1 82 ? -16.271 -1.179 30.203 1.00 75.25 82 ARG A O 1
ATOM 637 N N . VAL A 1 83 ? -14.594 -0.900 31.690 1.00 80.25 83 VAL A N 1
ATOM 638 C CA . VAL A 1 83 ? -14.998 -1.960 32.625 1.00 80.25 83 VAL A CA 1
ATOM 639 C C . VAL A 1 83 ? -15.349 -1.325 33.963 1.00 80.25 83 VAL A C 1
ATOM 641 O O . VAL A 1 83 ? -14.537 -0.611 34.540 1.00 80.25 83 VAL A O 1
ATOM 644 N N . THR A 1 84 ? -16.554 -1.574 34.470 1.00 75.12 84 THR A N 1
ATOM 645 C CA . THR A 1 84 ? -16.969 -1.100 35.796 1.00 75.12 84 THR A CA 1
ATOM 646 C C . THR A 1 84 ? -16.961 -2.266 36.771 1.00 75.12 84 THR A C 1
ATOM 648 O O . THR A 1 84 ? -17.774 -3.180 36.652 1.00 75.12 84 THR A O 1
ATOM 651 N N . VAL A 1 85 ? -16.070 -2.233 37.758 1.00 76.38 85 VAL A N 1
ATOM 652 C CA . VAL A 1 85 ? -16.022 -3.236 38.829 1.00 76.38 85 VAL A CA 1
ATOM 653 C C . VAL A 1 85 ? -16.818 -2.723 40.028 1.00 76.38 85 VAL A C 1
ATOM 655 O O . VAL A 1 85 ? -16.603 -1.600 40.476 1.00 76.38 85 VAL A O 1
ATOM 658 N N . LEU A 1 86 ? -17.763 -3.519 40.532 1.00 71.81 86 LEU A N 1
ATOM 659 C CA . LEU A 1 86 ? -18.606 -3.179 41.685 1.00 71.81 86 LEU A CA 1
ATOM 660 C C . LEU A 1 86 ? -18.534 -4.274 42.756 1.00 71.81 86 LEU A C 1
ATOM 662 O O . LEU A 1 86 ? -18.246 -5.433 42.461 1.00 71.81 86 LEU A O 1
ATOM 666 N N . ASN A 1 87 ? -18.882 -3.918 43.996 1.00 73.75 87 ASN A N 1
ATOM 667 C CA . ASN A 1 87 ? -18.913 -4.822 45.153 1.00 73.75 87 ASN A CA 1
ATOM 668 C C . ASN A 1 87 ? -17.566 -5.547 45.356 1.00 73.75 87 ASN A C 1
ATOM 670 O O . ASN A 1 87 ? -16.524 -4.904 45.428 1.00 73.75 87 ASN A O 1
ATOM 674 N N . THR A 1 88 ? -17.590 -6.880 45.466 1.00 72.56 88 THR A N 1
ATOM 675 C CA . THR A 1 88 ? -16.410 -7.754 45.562 1.00 72.56 88 THR A CA 1
ATOM 676 C C . THR A 1 88 ? -15.963 -8.283 44.198 1.00 72.56 88 THR A C 1
ATOM 678 O O . THR A 1 88 ? -15.296 -9.317 44.132 1.00 72.56 88 THR A O 1
ATOM 681 N N . GLY A 1 89 ? -16.384 -7.632 43.111 1.00 82.12 89 GLY A N 1
ATOM 682 C CA . GLY A 1 89 ? -16.009 -8.019 41.762 1.00 82.12 89 GLY A CA 1
ATOM 683 C C . GLY A 1 89 ? -14.495 -8.017 41.587 1.00 82.12 89 GLY A C 1
ATOM 684 O O . GLY A 1 89 ? -13.796 -7.155 42.114 1.00 82.12 89 GLY A O 1
ATOM 685 N N . ASN A 1 90 ? -13.988 -8.997 40.850 1.00 87.25 90 ASN A N 1
ATOM 686 C CA . ASN A 1 90 ? -12.571 -9.143 40.569 1.00 87.25 90 ASN A CA 1
ATOM 687 C C . ASN A 1 90 ? -12.350 -9.100 39.059 1.00 87.25 90 ASN A C 1
ATOM 689 O O . ASN A 1 90 ? -12.846 -9.965 38.333 1.00 87.25 90 ASN A O 1
ATOM 693 N N . PHE A 1 91 ? -11.608 -8.102 38.591 1.00 90.06 91 PHE A N 1
ATOM 694 C CA . PHE A 1 91 ? -11.214 -7.975 37.195 1.00 90.06 91 PHE A CA 1
ATOM 695 C C . PHE A 1 91 ? -9.699 -8.132 37.083 1.00 90.06 91 PHE A C 1
ATOM 697 O O . PHE A 1 91 ? -8.940 -7.360 37.660 1.00 90.06 91 PHE A O 1
ATOM 704 N N . VAL A 1 92 ? -9.270 -9.152 36.345 1.00 87.94 92 VAL A N 1
ATOM 705 C CA . VAL A 1 92 ? -7.860 -9.478 36.123 1.00 87.94 92 VAL A CA 1
ATOM 706 C C . VAL A 1 92 ? -7.593 -9.444 34.624 1.00 87.94 92 VAL A C 1
ATOM 708 O O . VAL A 1 92 ? -8.253 -10.165 33.873 1.00 87.94 92 VAL A O 1
ATOM 711 N N . HIS A 1 93 ? -6.615 -8.655 34.184 1.00 85.94 93 HIS A N 1
ATOM 712 C CA . HIS A 1 93 ? -6.126 -8.655 32.805 1.00 85.94 93 HIS A CA 1
ATOM 713 C C . HIS A 1 93 ? -4.597 -8.753 32.779 1.00 85.94 93 HIS A C 1
ATOM 715 O O . HIS A 1 93 ? -3.936 -8.319 33.719 1.00 85.94 93 HIS A O 1
ATOM 721 N N . THR A 1 94 ? -4.039 -9.381 31.742 1.00 70.88 94 THR A N 1
ATOM 722 C CA . THR A 1 94 ? -2.590 -9.666 31.666 1.00 70.88 94 THR A CA 1
ATOM 723 C C . THR A 1 94 ? -1.857 -8.934 30.548 1.00 70.88 94 THR A C 1
ATOM 725 O O . THR A 1 94 ? -0.634 -8.973 30.527 1.00 70.88 94 THR A O 1
ATOM 728 N N . ASN A 1 95 ? -2.575 -8.280 29.632 1.00 61.59 95 ASN A N 1
ATOM 729 C CA . ASN A 1 95 ? -1.997 -7.472 28.560 1.00 61.59 95 ASN A CA 1
ATOM 730 C C . ASN A 1 95 ? -2.577 -6.056 28.636 1.00 61.59 95 ASN A C 1
ATOM 732 O O . ASN A 1 95 ? -3.787 -5.909 28.837 1.00 61.59 95 ASN A O 1
ATOM 736 N N . ASP A 1 96 ? -1.728 -5.046 28.452 1.00 55.94 96 ASP A N 1
ATOM 737 C CA . ASP A 1 96 ? -2.162 -3.678 28.174 1.00 55.94 96 ASP A CA 1
ATOM 738 C C . ASP A 1 96 ? -2.603 -3.613 26.713 1.00 55.94 96 ASP A C 1
ATOM 740 O O . ASP A 1 96 ? -1.903 -4.057 25.803 1.00 55.94 96 ASP A O 1
ATOM 744 N N . THR A 1 97 ? -3.842 -3.190 26.499 1.00 62.38 97 THR A N 1
ATOM 745 C CA . THR A 1 97 ? -4.602 -3.579 25.307 1.00 62.38 97 THR A CA 1
ATOM 746 C C . THR A 1 97 ? -5.139 -2.371 24.580 1.00 62.38 97 THR A C 1
ATOM 748 O O . THR A 1 97 ? -6.341 -2.227 24.360 1.00 62.38 97 THR A O 1
ATOM 751 N N . GLU A 1 98 ? -4.208 -1.512 24.190 1.00 66.88 98 GLU A N 1
ATOM 752 C CA . GLU A 1 98 ? -4.431 -0.616 23.074 1.00 66.88 98 GLU A CA 1
ATOM 753 C C . GLU A 1 98 ? -4.487 -1.447 21.785 1.00 66.88 98 GLU A C 1
ATOM 755 O O . GLU A 1 98 ? -3.618 -2.283 21.523 1.00 66.88 98 GLU A O 1
ATOM 760 N N . TYR A 1 99 ? -5.568 -1.318 21.023 1.00 69.44 99 TYR A N 1
ATOM 761 C CA . TYR A 1 99 ? -5.676 -1.940 19.708 1.00 69.44 99 TYR A CA 1
ATOM 762 C C . TYR A 1 99 ? -6.684 -1.219 18.834 1.00 69.44 99 TYR A C 1
ATOM 764 O O . TYR A 1 99 ? -7.641 -0.617 19.318 1.00 69.44 99 TYR A O 1
ATOM 772 N N . ASP A 1 100 ? -6.524 -1.380 17.530 1.00 72.31 100 ASP A N 1
ATOM 773 C CA . ASP A 1 100 ? -7.410 -0.741 16.579 1.00 72.31 100 ASP A CA 1
ATOM 774 C C . ASP A 1 100 ? -8.696 -1.528 16.333 1.00 72.31 100 ASP A C 1
ATOM 776 O O . ASP A 1 100 ? -8.743 -2.769 16.308 1.00 72.31 100 ASP A O 1
ATOM 780 N N . ILE A 1 101 ? -9.780 -0.779 16.143 1.00 68.75 101 ILE A N 1
ATOM 781 C CA . ILE A 1 101 ? -11.057 -1.296 15.685 1.00 68.75 101 ILE A CA 1
ATOM 782 C C . ILE A 1 101 ? -11.593 -0.508 14.502 1.00 68.75 101 ILE A C 1
ATOM 784 O O . ILE A 1 101 ? -11.676 0.717 14.498 1.00 68.75 101 ILE A O 1
ATOM 788 N N . TYR A 1 102 ? -12.068 -1.285 13.543 1.00 68.38 102 TYR A N 1
ATOM 789 C CA . TYR A 1 102 ? -12.759 -0.821 12.359 1.00 68.38 102 TYR A CA 1
ATOM 790 C C . TYR A 1 102 ? -14.219 -0.487 12.648 1.00 68.38 102 TYR A C 1
ATOM 792 O O . TYR A 1 102 ? -14.901 -1.190 13.418 1.00 68.38 102 TYR A O 1
ATOM 800 N N . TYR A 1 103 ? -14.697 0.582 12.021 1.00 67.94 103 TYR A N 1
ATOM 801 C CA . TYR A 1 103 ? -16.101 0.975 11.971 1.00 67.94 103 TYR A CA 1
ATOM 802 C C . TYR A 1 103 ? -16.418 1.650 10.633 1.00 67.94 103 TYR A C 1
ATOM 804 O O . TYR A 1 103 ? -15.515 2.081 9.930 1.00 67.94 103 TYR A O 1
ATOM 812 N N . VAL A 1 104 ? -17.700 1.725 10.276 1.00 68.69 104 VAL A N 1
ATOM 813 C CA . VAL A 1 104 ? -18.170 2.311 9.013 1.00 68.69 104 VAL A CA 1
ATOM 814 C C . VAL A 1 104 ? -19.137 3.449 9.327 1.00 68.69 104 VAL A C 1
ATOM 816 O O . VAL A 1 104 ? -20.056 3.247 10.122 1.00 68.69 104 VAL A O 1
ATOM 819 N N . ILE A 1 105 ? -18.931 4.615 8.709 1.00 68.06 105 ILE A N 1
ATOM 820 C CA . ILE A 1 105 ? -19.880 5.737 8.688 1.00 68.06 105 ILE A CA 1
ATOM 821 C C . ILE A 1 105 ? -20.495 5.822 7.292 1.00 68.06 105 ILE A C 1
ATOM 823 O O . ILE A 1 105 ? -19.766 5.910 6.312 1.00 68.06 105 ILE A O 1
ATOM 827 N N . GLY A 1 106 ? -21.818 5.909 7.190 1.00 70.50 106 GLY A N 1
ATOM 828 C CA . GLY A 1 106 ? -22.513 6.156 5.925 1.00 70.50 106 GLY A CA 1
ATOM 829 C C . GLY A 1 106 ? -23.320 4.968 5.415 1.00 70.50 106 GLY A C 1
ATOM 830 O O . GLY A 1 106 ? -23.325 3.893 6.008 1.00 70.50 106 GLY A O 1
ATOM 831 N N . SER A 1 107 ? -24.055 5.165 4.320 1.00 74.56 107 SER A N 1
ATOM 832 C CA . SER A 1 107 ? -24.897 4.121 3.728 1.00 74.56 107 SER A CA 1
ATOM 833 C C . SER A 1 107 ? -24.716 4.032 2.215 1.00 74.56 107 SER A C 1
ATOM 835 O O . SER A 1 107 ? -24.476 5.043 1.556 1.00 74.56 107 SER A O 1
ATOM 837 N N . GLY A 1 108 ? -24.847 2.820 1.667 1.00 69.94 108 GLY A N 1
ATOM 838 C CA . GLY A 1 108 ? -24.623 2.563 0.242 1.00 69.94 108 GLY A CA 1
ATOM 839 C C . GLY A 1 108 ? -23.195 2.907 -0.188 1.00 69.94 108 GLY A C 1
ATOM 840 O O . GLY A 1 108 ? -22.268 2.772 0.600 1.00 69.94 108 GLY A O 1
ATOM 841 N N . SER A 1 109 ? -23.040 3.412 -1.411 1.00 67.12 109 SER A N 1
ATOM 842 C CA . SER A 1 109 ? -21.748 3.799 -2.003 1.00 67.12 109 SER A CA 1
ATOM 843 C C . SER A 1 109 ? -21.110 5.057 -1.394 1.00 67.12 109 SER A C 1
ATOM 845 O O . SER A 1 109 ? -20.123 5.557 -1.918 1.00 67.12 109 SER A O 1
ATOM 847 N N . SER A 1 110 ? -21.710 5.648 -0.353 1.00 62.44 110 SER A N 1
ATOM 848 C CA . SER A 1 110 ? -21.121 6.770 0.389 1.00 62.44 110 SER A CA 1
ATOM 849 C C . SER A 1 110 ? -20.611 6.350 1.769 1.00 62.44 110 SER A C 1
ATOM 851 O O . SER A 1 110 ? -20.308 7.222 2.587 1.00 62.44 110 SER A O 1
ATOM 853 N N . ALA A 1 111 ? -20.636 5.052 2.081 1.00 65.31 111 ALA A N 1
ATOM 854 C CA . ALA A 1 111 ? -20.164 4.524 3.347 1.00 65.31 111 ALA A CA 1
ATOM 855 C C . ALA A 1 111 ? -18.632 4.479 3.348 1.00 65.31 111 ALA A C 1
ATOM 857 O O . ALA A 1 111 ? -18.021 3.944 2.441 1.00 65.31 111 ALA A O 1
ATOM 858 N N . LYS A 1 112 ? -17.997 5.041 4.371 1.00 52.16 112 LYS A N 1
ATOM 859 C CA . LYS A 1 112 ? -16.543 5.040 4.533 1.00 52.16 112 LYS A CA 1
ATOM 860 C C . LYS A 1 112 ? -16.187 4.243 5.772 1.00 52.16 112 LYS A C 1
ATOM 862 O O . LYS A 1 112 ? -16.834 4.407 6.809 1.00 52.16 112 LYS A O 1
ATOM 867 N N . ALA A 1 113 ? -15.180 3.382 5.674 1.00 58.09 113 ALA A N 1
ATOM 868 C CA . ALA A 1 113 ? -14.622 2.743 6.855 1.00 58.09 113 ALA A CA 1
ATOM 869 C C . ALA A 1 113 ? -13.532 3.618 7.469 1.00 58.09 113 ALA A C 1
ATOM 871 O O . ALA A 1 113 ? -12.851 4.378 6.787 1.00 58.09 113 ALA A O 1
ATOM 872 N N . TYR A 1 114 ? -13.411 3.504 8.777 1.00 56.06 114 TYR A N 1
ATOM 873 C CA . TYR A 1 114 ? -12.505 4.272 9.597 1.00 56.06 114 TYR A CA 1
ATOM 874 C C . TYR A 1 114 ? -11.880 3.336 10.617 1.00 56.06 114 TYR A C 1
ATOM 876 O O . TYR A 1 114 ? -12.511 2.392 11.114 1.00 56.06 114 TYR A O 1
ATOM 884 N N . LEU A 1 115 ? -10.643 3.650 10.965 1.00 57.69 115 LEU A N 1
ATOM 885 C CA . LEU A 1 115 ? -9.912 3.005 12.033 1.00 57.69 115 LEU A CA 1
ATOM 886 C C . LEU A 1 115 ? -9.954 3.896 13.276 1.00 57.69 115 LEU A C 1
ATOM 888 O O . LEU A 1 115 ? -9.902 5.123 13.190 1.00 57.69 115 LEU A O 1
ATOM 892 N N . ARG A 1 116 ? -10.083 3.280 14.450 1.00 62.62 116 ARG A N 1
ATOM 893 C CA . ARG A 1 116 ? -9.778 3.954 15.712 1.00 62.62 116 ARG A CA 1
ATOM 894 C C . ARG A 1 116 ? -9.013 3.047 16.644 1.00 62.62 116 ARG A C 1
ATOM 896 O O . ARG A 1 116 ? -9.389 1.889 16.829 1.00 62.62 116 ARG A O 1
ATOM 903 N N . THR A 1 117 ? -8.049 3.634 17.318 1.00 64.25 117 THR A N 1
ATOM 904 C CA . THR A 1 117 ? -7.375 3.028 18.450 1.00 64.25 117 THR A CA 1
ATOM 905 C C . THR A 1 117 ? -8.285 3.076 19.671 1.00 64.25 117 THR A C 1
ATOM 907 O O . THR A 1 117 ? -8.796 4.133 20.048 1.00 64.25 117 THR A O 1
ATOM 910 N N . VAL A 1 118 ? -8.540 1.918 20.280 1.00 72.56 118 VAL A N 1
ATOM 911 C CA . VAL A 1 118 ? -9.263 1.805 21.552 1.00 72.56 118 VAL A CA 1
ATOM 912 C C . VAL A 1 118 ? -8.353 1.263 22.632 1.00 72.56 118 VAL A C 1
ATOM 914 O O . VAL A 1 118 ? -7.493 0.429 22.373 1.00 72.56 118 VAL A O 1
ATOM 917 N N . ARG A 1 119 ? -8.589 1.707 23.865 1.00 72.12 119 ARG A N 1
ATOM 918 C CA . ARG A 1 119 ? -7.811 1.313 25.042 1.00 72.12 119 ARG A CA 1
ATOM 919 C C . ARG A 1 119 ? -8.725 0.923 26.197 1.00 72.12 119 ARG A C 1
ATOM 921 O O . ARG A 1 119 ? -9.897 1.302 26.232 1.00 72.12 119 ARG A O 1
ATOM 928 N N . LEU A 1 120 ? -8.204 0.137 27.130 1.00 76.44 120 LEU A N 1
ATOM 929 C CA . LEU A 1 120 ? -8.908 -0.244 28.354 1.00 76.44 120 LEU A CA 1
ATOM 930 C C . LEU A 1 120 ? -8.975 0.943 29.324 1.00 76.44 120 LEU A C 1
ATOM 932 O O . LEU A 1 120 ? -7.958 1.581 29.581 1.00 76.44 120 LEU A O 1
ATOM 936 N N . TRP A 1 121 ? -10.155 1.223 29.885 1.00 69.25 121 TRP A N 1
ATOM 937 C CA . TRP A 1 121 ? -10.327 2.240 30.933 1.00 69.25 121 TRP A CA 1
ATOM 938 C C . TRP A 1 121 ? -10.747 1.564 32.233 1.00 69.25 121 TRP A C 1
ATOM 940 O O . TRP A 1 121 ? -11.863 1.035 32.306 1.00 69.25 121 TRP A O 1
ATOM 950 N N . THR A 1 122 ? -9.877 1.589 33.245 1.00 57.91 122 THR A N 1
ATOM 951 C CA . THR A 1 122 ? -10.168 0.944 34.531 1.00 57.91 122 THR A CA 1
ATOM 952 C C . THR A 1 122 ? -10.489 1.927 35.654 1.00 57.91 122 THR A C 1
ATOM 954 O O . THR A 1 122 ? -11.425 1.637 36.387 1.00 57.91 122 THR A O 1
ATOM 957 N N . ASP A 1 123 ? -9.850 3.107 35.767 1.00 57.81 123 ASP A N 1
ATOM 958 C CA . ASP A 1 123 ? -9.939 3.881 37.032 1.00 57.81 123 ASP A CA 1
ATOM 959 C C . ASP A 1 123 ? -9.859 5.427 36.934 1.00 57.81 123 ASP A C 1
ATOM 961 O O . ASP A 1 123 ? -9.856 6.110 37.962 1.00 57.81 123 ASP A O 1
ATOM 965 N N . GLU A 1 124 ? -9.797 6.029 35.740 1.00 65.12 124 GLU A N 1
ATOM 966 C CA . GLU A 1 124 ? -9.714 7.497 35.615 1.00 65.12 124 GLU A CA 1
ATOM 967 C C . GLU A 1 124 ? -11.083 8.178 35.827 1.00 65.12 124 GLU A C 1
ATOM 969 O O . GLU A 1 124 ? -12.079 7.747 35.239 1.00 65.12 124 GLU A O 1
ATOM 974 N N . PRO A 1 125 ? -11.176 9.263 36.629 1.00 69.81 125 PRO A N 1
ATOM 975 C CA . PRO A 1 125 ? -12.452 9.923 36.919 1.00 69.81 125 PRO A CA 1
ATOM 976 C C . PRO A 1 125 ? -13.038 10.627 35.694 1.00 69.81 125 PRO A C 1
ATOM 978 O O . PRO A 1 125 ? -14.241 10.891 35.668 1.00 69.81 125 PRO A O 1
ATOM 981 N N . ILE A 1 126 ? -12.208 10.898 34.682 1.00 69.50 126 ILE A N 1
ATOM 982 C CA . ILE A 1 126 ? -12.653 11.344 33.371 1.00 69.50 126 ILE A CA 1
ATOM 983 C C . ILE A 1 126 ? -12.054 10.490 32.266 1.00 69.50 126 ILE A C 1
ATOM 985 O O . ILE A 1 126 ? -11.007 9.878 32.436 1.00 69.50 126 ILE A O 1
ATOM 989 N N . ALA A 1 127 ? -12.701 10.519 31.112 1.00 65.38 127 ALA A N 1
ATOM 990 C CA . ALA A 1 127 ? -12.184 9.973 29.878 1.00 65.38 127 ALA A CA 1
ATOM 991 C C . ALA A 1 127 ? -12.027 11.068 28.828 1.00 65.38 127 ALA A C 1
ATOM 993 O O . ALA A 1 127 ? -12.906 11.921 28.699 1.00 65.38 127 ALA A O 1
ATOM 994 N N . ILE A 1 128 ? -10.935 10.998 28.063 1.00 66.00 128 ILE A N 1
ATOM 995 C CA . ILE A 1 128 ? -10.656 11.876 26.925 1.00 66.00 128 ILE A CA 1
ATOM 996 C C . ILE A 1 128 ? -10.531 11.016 25.673 1.00 66.00 128 ILE A C 1
ATOM 998 O O . ILE A 1 128 ? -9.725 10.086 25.635 1.00 66.00 128 ILE A O 1
ATOM 1002 N N . SER A 1 129 ? -11.305 11.354 24.648 1.00 58.84 129 SER A N 1
ATOM 1003 C CA . SER A 1 129 ? -11.112 10.861 23.285 1.00 58.84 129 SER A CA 1
ATOM 1004 C C . SER A 1 129 ? -10.869 12.045 22.363 1.00 58.84 129 SER A C 1
ATOM 1006 O O . SER A 1 129 ? -11.467 13.104 22.560 1.00 58.84 129 SER A O 1
ATOM 1008 N N . LEU A 1 130 ? -9.992 11.884 21.377 1.00 60.31 130 LEU A N 1
ATOM 1009 C CA . LEU A 1 130 ? -9.761 12.893 20.358 1.00 60.31 130 LEU A CA 1
ATOM 1010 C C . LEU A 1 130 ? -9.576 12.263 18.979 1.00 60.31 130 LEU A C 1
ATOM 1012 O O . LEU A 1 130 ? -9.037 11.167 18.854 1.00 60.31 130 LEU A O 1
ATOM 1016 N N . VAL A 1 131 ? -10.021 12.985 17.957 1.00 56.81 131 VAL A N 1
ATOM 1017 C CA . VAL A 1 131 ? -9.834 12.657 16.540 1.00 56.81 131 VAL A CA 1
ATOM 1018 C C . VAL A 1 131 ? -9.376 13.921 15.829 1.00 56.81 131 VAL A C 1
ATOM 1020 O O . VAL A 1 131 ? -9.876 15.009 16.133 1.00 56.81 131 VAL A O 1
ATOM 1023 N N . ALA A 1 132 ? -8.439 13.784 14.892 1.00 63.66 132 ALA A N 1
ATOM 1024 C CA . ALA A 1 132 ? -7.958 14.884 14.072 1.00 63.66 132 ALA A CA 1
ATOM 1025 C C . ALA A 1 132 ? -8.037 14.541 12.582 1.00 63.66 132 ALA A C 1
ATOM 1027 O O . ALA A 1 132 ? -7.533 13.513 12.145 1.00 63.66 132 ALA A O 1
ATOM 1028 N N . THR A 1 133 ? -8.631 15.440 11.804 1.00 61.59 133 THR A N 1
ATOM 1029 C CA . THR A 1 133 ? -8.631 15.388 10.334 1.00 61.59 133 THR A CA 1
ATOM 1030 C C . THR A 1 133 ? -7.772 16.510 9.784 1.00 61.59 133 THR A C 1
ATOM 1032 O O . THR A 1 133 ? -7.970 17.669 10.166 1.00 61.59 133 THR A O 1
ATOM 1035 N N . ARG A 1 134 ? -6.841 16.173 8.890 1.00 69.38 134 ARG A N 1
ATOM 1036 C CA . ARG A 1 134 ? -5.892 17.104 8.277 1.00 69.38 134 ARG A CA 1
ATOM 1037 C C . ARG A 1 134 ? -6.396 17.643 6.938 1.00 69.38 134 ARG A C 1
ATOM 1039 O O . ARG A 1 134 ? -7.016 16.942 6.151 1.00 69.38 134 ARG A O 1
ATOM 1046 N N . SER A 1 135 ? -6.055 18.895 6.663 1.00 65.88 135 SER A N 1
ATOM 1047 C CA . SER A 1 135 ? -6.080 19.530 5.349 1.00 65.88 135 SER A CA 1
ATOM 1048 C C . SER A 1 135 ? -4.796 20.350 5.207 1.00 65.88 135 SER A C 1
ATOM 1050 O O . SER A 1 135 ? -4.726 21.499 5.649 1.00 65.88 135 SER A O 1
ATOM 1052 N N . SER A 1 136 ? -3.759 19.768 4.600 1.00 71.69 136 SER A N 1
ATOM 1053 C CA . SER A 1 136 ? -2.431 20.390 4.489 1.00 71.69 136 SER A CA 1
ATOM 1054 C C . SER A 1 136 ? -1.829 20.745 5.865 1.00 71.69 136 SER A C 1
ATOM 1056 O O . SER A 1 136 ? -1.535 19.846 6.647 1.00 71.69 136 SER A O 1
ATOM 1058 N N . ARG A 1 137 ? -1.613 22.024 6.200 1.00 75.88 137 ARG A N 1
ATOM 1059 C CA . ARG A 1 137 ? -1.044 22.454 7.498 1.00 75.88 137 ARG A CA 1
ATOM 1060 C C . ARG A 1 137 ? -2.089 22.750 8.572 1.00 75.88 137 ARG A C 1
ATOM 1062 O O . ARG A 1 137 ? -1.722 23.108 9.692 1.00 75.88 137 ARG A O 1
ATOM 1069 N N . ASP A 1 138 ? -3.364 22.598 8.247 1.00 82.06 138 ASP A N 1
ATOM 1070 C CA . ASP A 1 138 ? -4.471 22.808 9.167 1.00 82.06 138 ASP A CA 1
ATOM 1071 C C . ASP A 1 138 ? -5.091 21.459 9.540 1.00 82.06 138 ASP A C 1
ATOM 1073 O O . ASP A 1 138 ? -5.256 20.578 8.700 1.00 82.06 138 ASP A O 1
ATOM 1077 N N . ALA A 1 139 ? -5.444 21.288 10.809 1.00 79.81 139 ALA A N 1
ATOM 1078 C CA . ALA A 1 139 ? -6.180 20.136 11.300 1.00 79.81 139 ALA A CA 1
ATOM 1079 C C . ALA A 1 139 ? -7.422 20.597 12.058 1.00 79.81 139 ALA A C 1
ATOM 1081 O O . ALA A 1 139 ? -7.387 21.574 12.805 1.00 79.81 139 ALA A O 1
ATOM 1082 N N . THR A 1 140 ? -8.525 19.876 11.888 1.00 78.62 140 THR A N 1
ATOM 1083 C CA . THR A 1 140 ? -9.708 20.016 12.741 1.00 78.62 140 THR A CA 1
ATOM 1084 C C . THR A 1 140 ? -9.6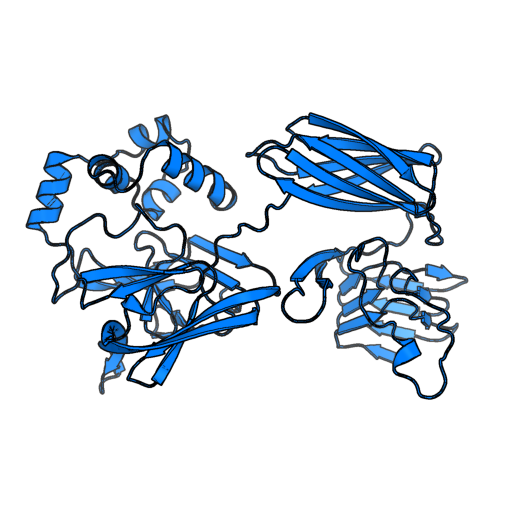79 18.907 13.772 1.00 78.62 140 THR A C 1
ATOM 1086 O O . THR A 1 140 ? -9.622 17.735 13.407 1.00 78.62 140 THR A O 1
ATOM 1089 N N . VAL A 1 141 ? -9.714 19.286 15.047 1.00 74.31 141 VAL A N 1
ATOM 1090 C CA . VAL A 1 141 ? -9.639 18.370 16.183 1.00 74.31 141 VAL A CA 1
ATOM 1091 C C . VAL A 1 141 ? -10.959 18.386 16.920 1.00 74.31 141 VAL A C 1
ATOM 1093 O O . VAL A 1 141 ? -11.438 19.445 17.333 1.00 74.31 141 VAL A O 1
ATOM 1096 N N . THR A 1 142 ? -11.515 17.205 17.139 1.00 68.56 142 THR A N 1
ATOM 1097 C CA . THR A 1 142 ? -12.692 17.001 17.978 1.00 68.56 142 THR A CA 1
ATOM 1098 C C . THR A 1 142 ? -12.268 16.234 19.218 1.00 68.56 142 THR A C 1
ATOM 1100 O O . THR A 1 142 ? -11.692 15.158 19.104 1.00 68.56 142 THR A O 1
ATOM 1103 N N . VAL A 1 143 ? -12.545 16.792 20.398 1.00 66.19 143 VAL A N 1
ATOM 1104 C CA . VAL A 1 143 ? -12.246 16.194 21.705 1.00 66.19 143 VAL A CA 1
ATOM 1105 C C . VAL A 1 143 ? -13.538 15.944 22.458 1.00 66.19 143 VAL A C 1
ATOM 1107 O O . VAL A 1 143 ? -14.431 16.789 22.458 1.00 66.19 143 VAL A O 1
ATOM 1110 N N . ILE A 1 144 ? -13.639 14.802 23.125 1.00 58.78 144 ILE A N 1
ATOM 1111 C CA . ILE A 1 144 ? -14.818 14.404 23.888 1.00 58.78 144 ILE A CA 1
ATOM 1112 C C . ILE A 1 144 ? -14.402 14.046 25.309 1.00 58.78 144 ILE A C 1
ATOM 1114 O O . ILE A 1 144 ? -13.443 13.299 25.502 1.00 58.78 144 ILE A O 1
ATOM 1118 N N . ILE A 1 145 ? -15.124 14.589 26.294 1.00 70.44 145 ILE A N 1
ATOM 1119 C CA . ILE A 1 145 ? -14.808 14.465 27.719 1.00 70.44 145 ILE A CA 1
ATOM 1120 C C . ILE A 1 145 ? -16.026 14.005 28.509 1.00 70.44 145 ILE A C 1
ATOM 1122 O O . ILE A 1 145 ? -17.114 14.582 28.411 1.00 70.44 145 ILE A O 1
ATOM 1126 N N . LYS A 1 146 ? -15.831 12.966 29.324 1.00 64.25 146 LYS A N 1
ATOM 1127 C CA . LYS A 1 146 ? -16.883 12.336 30.135 1.00 64.25 146 LYS A CA 1
ATOM 1128 C C . LYS A 1 146 ? -16.383 11.901 31.497 1.00 64.25 146 LYS A C 1
ATOM 1130 O O . LYS A 1 146 ? -15.184 11.728 31.654 1.00 64.25 146 LYS A O 1
ATOM 1135 N N . ASP A 1 147 ? -17.292 11.683 32.441 1.00 71.81 147 ASP A N 1
ATOM 1136 C CA . ASP A 1 147 ? -16.974 11.218 33.794 1.00 71.81 147 ASP A CA 1
ATOM 1137 C C . ASP A 1 147 ? -16.853 9.680 33.922 1.00 71.81 147 ASP A C 1
ATOM 1139 O O . ASP A 1 147 ? -17.011 8.910 32.960 1.00 71.81 147 ASP A O 1
ATOM 1143 N N . ILE A 1 148 ? -16.636 9.213 35.158 1.00 62.56 148 ILE A N 1
ATOM 1144 C CA . ILE A 1 148 ? -16.566 7.791 35.524 1.00 62.56 148 ILE A CA 1
ATOM 1145 C C . ILE A 1 148 ? -17.891 7.013 35.310 1.00 62.56 148 ILE A C 1
ATOM 1147 O O . ILE A 1 148 ? -17.930 5.787 35.365 1.00 62.56 148 ILE A O 1
ATOM 1151 N N . ASN A 1 149 ? -18.995 7.692 35.019 1.00 58.56 149 ASN A N 1
ATOM 1152 C CA . ASN A 1 149 ? -20.296 7.083 34.739 1.00 58.56 149 ASN A CA 1
ATOM 1153 C C . ASN A 1 149 ? -20.699 7.231 33.264 1.00 58.56 149 ASN A C 1
ATOM 1155 O O . ASN A 1 149 ? -21.817 6.887 32.883 1.00 58.56 149 ASN A O 1
ATOM 1159 N N . ASN A 1 150 ? -19.774 7.699 32.417 1.00 51.81 150 ASN A N 1
ATOM 1160 C CA . ASN A 1 150 ? -19.982 7.973 30.996 1.00 51.81 150 ASN A CA 1
ATOM 1161 C C . ASN A 1 150 ? -20.980 9.117 30.714 1.00 51.81 150 ASN A C 1
ATOM 1163 O O . ASN A 1 150 ? -21.519 9.247 29.604 1.00 51.81 150 ASN A O 1
ATOM 1167 N N . ILE A 1 151 ? -21.200 9.972 31.710 1.00 64.44 151 ILE A N 1
ATOM 1168 C CA . ILE A 1 151 ? -21.984 11.197 31.602 1.00 64.44 151 ILE A CA 1
ATOM 1169 C C . ILE A 1 151 ? -21.092 12.255 30.940 1.00 64.44 151 ILE A C 1
ATOM 1171 O O . ILE A 1 151 ? -19.949 12.445 31.365 1.00 64.44 151 ILE A O 1
ATOM 1175 N N . PRO A 1 152 ? -21.557 12.924 29.868 1.00 63.59 152 PRO A N 1
ATOM 1176 C CA . PRO A 1 152 ? -20.782 13.990 29.257 1.00 63.59 152 PRO A CA 1
ATOM 1177 C C . PRO A 1 152 ? -20.510 15.145 30.219 1.00 63.59 152 PRO A C 1
ATOM 1179 O O . PRO A 1 152 ? -21.411 15.601 30.923 1.00 63.59 152 PRO A O 1
ATOM 1182 N N . LEU A 1 153 ? -19.269 15.630 30.218 1.00 78.62 153 LEU A N 1
ATOM 1183 C CA . LEU A 1 153 ? -18.854 16.760 31.039 1.00 78.62 153 LEU A CA 1
ATOM 1184 C C . LEU A 1 153 ? -18.881 18.034 30.197 1.00 78.62 153 LEU A C 1
ATOM 1186 O O . LEU A 1 153 ? -18.058 18.207 29.306 1.00 78.62 153 LEU A O 1
ATOM 1190 N N . SER A 1 154 ? -19.840 18.911 30.487 1.00 87.69 154 SER A N 1
ATOM 1191 C CA . SER A 1 154 ? -20.007 20.210 29.825 1.00 87.69 154 SER A CA 1
ATOM 1192 C C . SER A 1 154 ? -19.195 21.305 30.517 1.00 87.69 154 SER A C 1
ATOM 1194 O O . SER A 1 154 ? -18.997 21.265 31.733 1.00 87.69 154 SER A O 1
ATOM 1196 N N . GLY A 1 155 ? -18.750 22.311 29.759 1.00 91.62 155 GLY A N 1
ATOM 1197 C CA . GLY A 1 155 ? -18.039 23.476 30.296 1.00 91.62 155 GLY A CA 1
ATOM 1198 C C . GLY A 1 155 ? -16.572 23.224 30.658 1.00 91.62 155 GLY A C 1
ATOM 1199 O O . GLY A 1 155 ? -15.920 24.097 31.225 1.00 91.62 155 GLY A O 1
ATOM 1200 N N . ILE A 1 156 ? -16.033 22.053 30.321 1.00 93.00 156 ILE A N 1
ATOM 1201 C CA . ILE A 1 156 ? -14.618 21.717 30.482 1.00 93.00 156 ILE A CA 1
ATOM 1202 C C . ILE A 1 156 ? -13.801 22.357 29.359 1.00 93.00 156 ILE A C 1
ATOM 1204 O O . ILE A 1 156 ? -14.107 22.160 28.180 1.00 93.00 156 ILE A O 1
ATOM 1208 N N . THR A 1 157 ? -12.751 23.092 29.728 1.00 96.19 157 THR A N 1
ATOM 1209 C CA . THR A 1 157 ? -11.775 23.658 28.789 1.00 96.19 157 THR A CA 1
ATOM 1210 C C . THR A 1 157 ? -10.743 22.612 28.385 1.00 96.19 157 THR A C 1
ATOM 1212 O O . THR A 1 157 ? -10.128 21.967 29.235 1.00 96.19 157 THR A O 1
ATOM 1215 N N . VAL A 1 158 ? -10.529 22.496 27.079 1.00 93.81 158 VAL A N 1
ATOM 1216 C CA . VAL A 1 158 ? -9.546 21.628 26.438 1.00 93.81 158 VAL A CA 1
ATOM 1217 C C . VAL A 1 158 ? -8.453 22.490 25.832 1.00 93.81 158 VAL A C 1
ATOM 1219 O O . VAL A 1 158 ? -8.741 23.368 25.016 1.00 93.81 158 VAL A O 1
ATOM 1222 N N . SER A 1 159 ? -7.208 22.221 26.207 1.00 96.81 159 SER A N 1
ATOM 1223 C CA . SER A 1 159 ? -6.024 22.828 25.599 1.00 96.81 159 SER A CA 1
ATOM 1224 C C . SER A 1 159 ? -5.416 21.858 24.596 1.00 96.81 159 SER A C 1
ATOM 1226 O O . SER A 1 159 ? -5.093 20.730 24.953 1.00 96.81 159 SER A O 1
ATOM 1228 N N . LEU A 1 160 ? -5.254 22.289 23.351 1.00 94.94 160 LEU A N 1
ATOM 1229 C CA . LEU A 1 160 ? -4.644 21.519 22.273 1.00 94.94 160 LEU A CA 1
ATOM 1230 C C . LEU A 1 160 ? -3.249 22.062 21.968 1.00 94.94 160 LEU A C 1
ATOM 1232 O O . LEU A 1 160 ? -3.065 23.278 21.855 1.00 94.94 160 LEU A O 1
ATOM 1236 N N . SER A 1 161 ? -2.289 21.167 21.772 1.00 94.75 161 SER A N 1
ATOM 1237 C CA . SER A 1 161 ? -0.935 21.507 21.340 1.00 94.75 161 SER A CA 1
ATOM 1238 C C . SER A 1 161 ? -0.459 20.577 20.238 1.00 94.75 161 SER A C 1
ATOM 1240 O O . SER A 1 161 ? -0.603 19.364 20.343 1.00 94.75 161 SER A O 1
ATOM 1242 N N . ALA A 1 162 ? 0.155 21.156 19.217 1.00 91.31 162 ALA A N 1
ATOM 1243 C CA . ALA A 1 162 ? 0.856 20.461 18.151 1.00 91.31 162 ALA A CA 1
ATOM 1244 C C . ALA A 1 162 ? 2.147 21.221 17.825 1.00 91.31 162 ALA A C 1
ATOM 1246 O O . ALA A 1 162 ? 2.311 22.383 18.204 1.00 91.31 162 ALA A O 1
ATOM 1247 N N . ALA A 1 163 ? 3.049 20.608 17.060 1.00 86.00 163 ALA A N 1
ATOM 1248 C CA . ALA A 1 163 ? 4.281 21.273 16.629 1.00 86.00 163 ALA A CA 1
ATOM 1249 C C . ALA A 1 163 ? 4.023 22.572 15.831 1.00 86.00 163 ALA A C 1
ATOM 1251 O O . ALA A 1 163 ? 4.843 23.487 15.851 1.00 86.00 163 ALA A O 1
ATOM 1252 N N . GLY A 1 164 ? 2.881 22.662 15.138 1.00 84.75 164 GLY A N 1
ATOM 1253 C CA . GLY A 1 164 ? 2.497 23.827 14.336 1.00 84.75 164 GLY A CA 1
ATOM 1254 C C . GLY A 1 164 ? 1.760 24.937 15.096 1.00 84.75 164 GLY A C 1
ATOM 1255 O O . GLY A 1 164 ? 1.574 26.019 14.535 1.00 84.75 164 GLY A O 1
ATOM 1256 N N . GLY A 1 165 ? 1.337 24.713 16.345 1.00 92.00 165 GLY A N 1
ATOM 1257 C CA . GLY A 1 165 ? 0.610 25.714 17.124 1.00 92.00 165 GLY A CA 1
ATOM 1258 C C . GLY A 1 165 ? -0.191 25.152 18.297 1.00 92.00 165 GLY A C 1
ATOM 1259 O O . GLY A 1 165 ? -0.128 23.971 18.626 1.00 92.00 165 GLY A O 1
ATOM 1260 N N . THR A 1 166 ? -0.966 26.026 18.936 1.00 95.75 166 THR A N 1
ATOM 1261 C CA . THR A 1 166 ? -1.862 25.681 20.045 1.00 95.75 166 THR A CA 1
ATOM 1262 C C . THR A 1 166 ? -3.266 26.210 19.784 1.00 95.75 166 THR A C 1
ATOM 1264 O O . THR A 1 166 ? -3.455 27.181 19.048 1.00 95.75 166 THR A O 1
ATOM 1267 N N . ALA A 1 167 ? -4.262 25.564 20.382 1.00 96.00 167 ALA A N 1
ATOM 1268 C CA . ALA A 1 167 ? -5.658 25.978 20.312 1.00 96.00 167 ALA A CA 1
ATOM 1269 C C . ALA A 1 167 ? -6.380 25.633 21.619 1.00 96.00 167 ALA A C 1
ATOM 1271 O O . ALA A 1 167 ? -5.894 24.834 22.418 1.00 96.00 167 ALA A O 1
ATOM 1272 N N . THR A 1 168 ? -7.549 26.224 21.846 1.00 95.88 168 THR A N 1
ATOM 1273 C CA . THR A 1 168 ? -8.415 25.867 22.973 1.00 95.88 168 THR A CA 1
ATOM 1274 C C . THR A 1 168 ? -9.858 25.726 22.515 1.00 95.88 168 THR A C 1
ATOM 1276 O O . THR A 1 168 ? -10.299 26.394 21.579 1.00 95.88 168 THR A O 1
ATOM 1279 N N . ALA A 1 169 ? -10.600 24.847 23.180 1.00 92.38 169 ALA A N 1
ATOM 1280 C CA . ALA A 1 169 ? -12.033 24.678 22.982 1.00 92.38 169 ALA A CA 1
ATOM 1281 C C . ALA A 1 169 ? -12.717 24.372 24.314 1.00 92.38 169 ALA A C 1
ATOM 1283 O O . ALA A 1 169 ? -12.084 23.903 25.257 1.00 92.38 169 ALA A O 1
ATOM 1284 N N . THR A 1 170 ? -14.023 24.604 24.386 1.00 94.12 170 THR A N 1
ATOM 1285 C CA . THR A 1 170 ? -14.834 24.259 25.557 1.00 94.12 170 THR A CA 1
ATOM 1286 C C . THR A 1 170 ? -15.881 23.234 25.159 1.00 94.12 170 THR A C 1
ATOM 1288 O O . THR A 1 170 ? -16.489 23.336 24.093 1.00 94.12 170 THR A O 1
ATOM 1291 N N . THR A 1 171 ? -16.074 22.236 26.013 1.00 82.44 171 THR A N 1
ATOM 1292 C CA . THR A 1 171 ? -17.062 21.177 25.800 1.00 82.44 171 THR A CA 1
ATOM 1293 C C . THR A 1 171 ? -18.496 21.698 25.896 1.00 82.44 171 THR A C 1
ATOM 1295 O O . THR A 1 171 ? -18.835 22.482 26.784 1.00 82.44 171 THR A O 1
ATOM 1298 N N . ASN A 1 172 ? -19.348 21.245 24.976 1.00 72.00 172 ASN A N 1
ATOM 1299 C CA . ASN A 1 172 ? -20.790 21.493 24.985 1.00 72.00 172 ASN A CA 1
ATOM 1300 C C . ASN A 1 172 ? -21.539 20.531 25.936 1.00 72.00 172 ASN A C 1
ATOM 1302 O O . ASN A 1 172 ? -20.933 19.700 26.607 1.00 72.00 172 ASN A O 1
ATOM 1306 N N . GLU A 1 173 ? -22.876 20.587 25.954 1.00 69.88 173 GLU A N 1
ATOM 1307 C CA . GLU A 1 173 ? -23.734 19.702 26.771 1.00 69.88 173 GLU A CA 1
ATOM 1308 C C . GLU A 1 173 ? -23.540 18.199 26.494 1.00 69.88 173 GLU A C 1
ATOM 1310 O O . GLU A 1 173 ? -23.843 17.363 27.340 1.00 69.88 173 GLU A O 1
ATOM 1315 N N . SER A 1 174 ? -23.010 17.847 25.320 1.00 56.81 174 SER A N 1
ATOM 1316 C CA . SER A 1 174 ? -22.658 16.472 24.942 1.00 56.81 174 SER A CA 1
ATOM 1317 C C . SER A 1 174 ? -21.207 16.109 25.274 1.00 56.81 174 SER A C 1
ATOM 1319 O O . SER A 1 174 ? -20.749 15.034 24.887 1.00 56.81 174 SER A O 1
ATOM 1321 N N . GLY A 1 175 ? -20.482 16.971 25.995 1.00 66.00 175 GLY A N 1
ATOM 1322 C CA . GLY A 1 175 ? -19.085 16.772 26.374 1.00 66.00 175 GLY A CA 1
ATOM 1323 C C . GLY A 1 175 ? -18.101 16.950 25.219 1.00 66.00 175 GLY A C 1
ATOM 1324 O O . GLY A 1 175 ? -16.974 16.485 25.325 1.00 66.00 175 GLY A O 1
ATOM 1325 N N . ILE A 1 176 ? -18.508 17.580 24.111 1.00 64.81 176 ILE A N 1
ATOM 1326 C CA . ILE A 1 176 ? -17.712 17.680 22.877 1.00 64.81 176 ILE A CA 1
ATOM 1327 C C . ILE A 1 176 ? -17.134 19.087 22.730 1.00 64.81 176 ILE A C 1
ATOM 1329 O O . ILE A 1 176 ? -17.876 20.068 22.788 1.00 64.81 176 ILE A O 1
ATOM 1333 N N . ALA A 1 177 ? -15.830 19.180 22.488 1.00 78.12 177 ALA A N 1
ATOM 1334 C CA . ALA A 1 177 ? -15.108 20.384 22.099 1.00 78.12 177 ALA A CA 1
ATOM 1335 C C . ALA A 1 177 ? -14.556 20.207 20.673 1.00 78.12 177 ALA A C 1
ATOM 1337 O O . ALA A 1 177 ? -14.160 19.110 20.283 1.00 78.12 177 ALA A O 1
ATOM 1338 N N . THR A 1 178 ? -14.524 21.261 19.860 1.00 77.25 178 THR A N 1
ATOM 1339 C CA . THR A 1 178 ? -13.929 21.207 18.513 1.00 77.25 178 THR A CA 1
ATOM 1340 C C . THR A 1 178 ? -13.143 22.477 18.246 1.00 77.25 178 THR A C 1
ATOM 1342 O O . THR A 1 178 ? -13.621 23.569 18.551 1.00 77.25 178 THR A O 1
ATOM 1345 N N . ALA A 1 179 ? -11.940 22.335 17.693 1.00 88.31 179 ALA A N 1
ATOM 1346 C CA . ALA A 1 179 ? -11.079 23.454 17.333 1.00 88.31 179 ALA A CA 1
ATOM 1347 C C . ALA A 1 179 ? -10.216 23.132 16.112 1.00 88.31 179 ALA A C 1
ATOM 1349 O O . ALA A 1 179 ? -9.791 21.996 15.912 1.00 88.31 179 ALA A O 1
ATOM 1350 N N . GLY A 1 180 ? -9.934 24.164 15.318 1.00 87.75 180 GLY A N 1
ATOM 1351 C CA . GLY A 1 180 ? -8.877 24.120 14.317 1.00 87.75 180 GLY A CA 1
ATOM 1352 C C . GLY A 1 180 ? -7.516 24.366 14.967 1.00 87.75 180 GLY A C 1
ATOM 1353 O O . GLY A 1 180 ? -7.392 25.239 15.829 1.00 87.75 180 GLY A O 1
ATOM 1354 N N . ILE A 1 181 ? -6.498 23.619 14.553 1.00 92.50 181 ILE A N 1
ATOM 1355 C CA . ILE A 1 181 ? -5.111 23.774 14.997 1.00 92.50 181 ILE A CA 1
ATOM 1356 C C . ILE A 1 181 ? -4.167 23.666 13.801 1.00 92.50 181 ILE A C 1
ATOM 1358 O O . ILE A 1 181 ? -4.422 22.919 12.860 1.00 92.50 181 ILE A O 1
ATOM 1362 N N . LYS A 1 182 ? -3.058 24.403 13.844 1.00 89.94 182 LYS A N 1
ATOM 1363 C CA . LYS A 1 182 ? -1.985 24.261 12.859 1.00 89.94 182 LYS A CA 1
ATOM 1364 C C . LYS A 1 182 ? -1.050 23.129 13.257 1.00 89.94 182 LYS A C 1
ATOM 1366 O O . LYS A 1 182 ? -0.649 23.038 14.416 1.00 89.94 182 LYS A O 1
ATOM 1371 N N . ILE A 1 183 ? -0.654 22.318 12.288 1.00 82.69 183 ILE A N 1
ATOM 1372 C CA . ILE A 1 183 ? 0.285 21.207 12.471 1.00 82.69 183 ILE A CA 1
ATOM 1373 C C . ILE A 1 183 ? 1.545 21.413 11.624 1.00 82.69 183 ILE A C 1
ATOM 1375 O O . ILE A 1 183 ? 1.560 22.201 10.676 1.00 82.69 183 ILE A O 1
ATOM 1379 N N . SER A 1 184 ? 2.625 20.727 11.994 1.00 76.25 184 SER A N 1
ATOM 1380 C CA . SER A 1 184 ? 3.839 20.668 11.179 1.00 76.25 184 SER A CA 1
ATOM 1381 C C . SER A 1 184 ? 3.748 19.480 10.228 1.00 76.25 184 SER A C 1
ATOM 1383 O O . SER A 1 184 ? 3.241 18.431 10.613 1.00 76.25 184 SER A O 1
ATOM 1385 N N . ASN A 1 185 ? 4.295 19.605 9.018 1.00 64.38 185 ASN A N 1
ATOM 1386 C CA . ASN A 1 185 ? 4.411 18.461 8.107 1.00 64.38 185 ASN A CA 1
ATOM 1387 C C . ASN A 1 185 ? 5.323 17.365 8.681 1.00 64.38 185 ASN A C 1
ATOM 1389 O O . ASN A 1 185 ? 5.099 16.196 8.413 1.00 64.38 185 ASN A O 1
ATOM 1393 N N . ASN A 1 186 ? 6.301 17.741 9.510 1.00 62.56 186 ASN A N 1
ATOM 1394 C CA . ASN A 1 186 ? 7.295 16.815 10.060 1.00 62.56 186 ASN A CA 1
ATOM 1395 C C . ASN A 1 186 ? 6.856 16.216 11.409 1.00 62.56 186 ASN A C 1
ATOM 1397 O O . ASN A 1 186 ? 7.568 15.405 11.990 1.00 62.56 186 ASN A O 1
ATOM 1401 N N . ASN A 1 187 ? 5.737 16.691 11.967 1.00 70.00 187 ASN A N 1
ATOM 1402 C CA . ASN A 1 187 ? 5.154 16.182 13.204 1.00 70.00 187 ASN A CA 1
ATOM 1403 C C . ASN A 1 187 ? 3.665 16.557 13.246 1.00 70.00 187 ASN A C 1
ATOM 1405 O O . ASN A 1 187 ? 3.304 17.702 13.557 1.00 70.00 187 ASN A O 1
ATOM 1409 N N . ASN A 1 188 ? 2.823 15.576 12.924 1.00 74.81 188 ASN A N 1
ATOM 1410 C CA . ASN A 1 188 ? 1.367 15.682 12.909 1.00 74.81 188 ASN A CA 1
ATOM 1411 C C . ASN A 1 188 ? 0.713 15.220 14.223 1.00 74.81 188 ASN A C 1
ATOM 1413 O O . ASN A 1 188 ? -0.514 15.107 14.275 1.00 74.81 188 ASN A O 1
ATOM 1417 N N . THR A 1 189 ? 1.498 14.973 15.276 1.00 79.94 189 THR A N 1
ATOM 1418 C CA . THR A 1 189 ? 0.977 14.627 16.599 1.00 79.94 189 THR A CA 1
ATOM 1419 C C . THR A 1 189 ? 0.324 15.841 17.251 1.00 79.94 189 THR A C 1
ATOM 1421 O O . THR A 1 189 ? 0.871 16.950 17.278 1.00 79.94 189 THR A O 1
ATOM 1424 N N . ILE A 1 190 ? -0.862 15.615 17.800 1.00 82.19 190 ILE A N 1
ATOM 1425 C CA . ILE A 1 190 ? -1.665 16.583 18.532 1.00 82.19 190 ILE A CA 1
ATOM 1426 C C . ILE A 1 190 ? -1.942 16.008 19.917 1.00 82.19 190 ILE A C 1
ATOM 1428 O O . ILE A 1 190 ? -2.462 14.900 20.040 1.00 82.19 190 ILE A O 1
ATOM 1432 N N . THR A 1 191 ? -1.671 16.799 20.949 1.00 87.38 191 THR A N 1
ATOM 1433 C CA . THR A 1 191 ? -1.954 16.470 22.347 1.00 87.38 191 THR A CA 1
ATOM 1434 C C . THR A 1 191 ? -3.114 17.327 22.846 1.00 87.38 191 THR A C 1
ATOM 1436 O O . THR A 1 191 ? -3.079 18.557 22.757 1.00 87.38 191 THR A O 1
ATOM 1439 N N . ALA A 1 192 ? -4.139 16.692 23.406 1.00 83.81 192 ALA A N 1
ATOM 1440 C CA . ALA A 1 192 ? -5.198 17.337 24.168 1.00 83.81 192 ALA A CA 1
ATOM 1441 C C . ALA A 1 192 ? -4.893 17.243 25.666 1.00 83.81 192 ALA A C 1
ATOM 1443 O O . ALA A 1 192 ? -4.593 16.168 26.173 1.00 83.81 192 ALA A O 1
ATOM 1444 N N . THR A 1 193 ? -5.004 18.364 26.376 1.00 92.31 193 THR A N 1
ATOM 1445 C CA . THR A 1 193 ? -4.798 18.480 27.824 1.00 92.31 193 THR A CA 1
ATOM 1446 C C . THR A 1 193 ? -6.042 19.050 28.491 1.00 92.31 193 THR A C 1
ATOM 1448 O O . THR A 1 193 ? -6.590 20.065 28.053 1.00 92.31 193 THR A O 1
ATOM 1451 N N . VAL A 1 194 ? -6.464 18.423 29.584 1.00 90.06 194 VAL A N 1
ATOM 1452 C CA . VAL A 1 194 ? -7.652 18.794 30.358 1.00 90.06 194 VAL A CA 1
ATOM 1453 C C . VAL A 1 194 ? -7.307 18.832 31.839 1.00 90.06 194 VAL A C 1
ATOM 1455 O O . VAL A 1 194 ? -6.600 17.958 32.333 1.00 90.06 194 VAL A O 1
ATOM 1458 N N . VAL A 1 195 ? -7.853 19.808 32.566 1.00 90.31 195 VAL A N 1
ATOM 1459 C CA . VAL A 1 195 ? -7.806 19.835 34.034 1.00 90.31 195 VAL A CA 1
ATOM 1460 C C . VAL A 1 195 ? -9.205 19.585 34.587 1.00 90.31 195 VAL A C 1
ATOM 1462 O O . VAL A 1 195 ? -10.132 20.341 34.301 1.00 90.31 195 VAL A O 1
ATOM 1465 N N . HIS A 1 196 ? -9.356 18.539 35.397 1.00 85.81 196 HIS A N 1
ATOM 1466 C CA . HIS A 1 196 ? -10.613 18.191 36.059 1.00 85.81 196 HIS A CA 1
ATOM 1467 C C . HIS A 1 196 ? -10.355 17.773 37.508 1.00 85.81 196 HIS A C 1
ATOM 1469 O O . HIS A 1 196 ? -9.439 16.999 37.780 1.00 85.81 196 HIS A O 1
ATOM 1475 N N . GLU A 1 197 ? -11.127 18.333 38.443 1.00 85.94 197 GLU A N 1
ATOM 1476 C CA . GLU A 1 197 ? -10.972 18.105 39.893 1.00 85.94 197 GLU A CA 1
ATOM 1477 C C . GLU A 1 197 ? -9.525 18.289 40.403 1.00 85.94 197 GLU A C 1
ATOM 1479 O O . GLU A 1 197 ? -9.046 17.576 41.281 1.00 85.94 197 GLU A O 1
ATOM 1484 N N . GLY A 1 198 ? -8.798 19.257 39.832 1.00 82.88 198 GLY A N 1
ATOM 1485 C CA . GLY A 1 198 ? -7.416 19.565 40.217 1.00 82.88 198 GLY A CA 1
ATOM 1486 C C . GLY A 1 198 ? -6.361 18.582 39.697 1.00 82.88 198 GLY A C 1
ATOM 1487 O O . GLY A 1 198 ? -5.193 18.714 40.059 1.00 82.88 198 GLY A O 1
ATOM 1488 N N . LYS A 1 199 ? -6.740 17.625 38.842 1.00 83.31 199 LYS A N 1
ATOM 1489 C CA . LYS A 1 199 ? -5.830 16.702 38.152 1.00 83.31 199 LYS A CA 1
ATOM 1490 C C . LYS A 1 199 ? -5.764 17.011 36.659 1.00 83.31 199 LYS A C 1
ATOM 1492 O O . LYS A 1 199 ? -6.755 17.445 36.073 1.00 83.31 199 LYS A O 1
ATOM 1497 N N . THR A 1 200 ? -4.602 16.764 36.062 1.00 87.25 200 THR A N 1
ATOM 1498 C CA . THR A 1 200 ? -4.360 16.929 34.624 1.00 87.25 200 THR A CA 1
ATOM 1499 C C . THR A 1 200 ? -4.459 15.588 33.914 1.00 87.25 200 THR A C 1
ATOM 1501 O O . THR A 1 200 ? -3.905 14.599 34.388 1.00 87.25 200 THR A O 1
ATOM 1504 N N . TYR A 1 201 ? -5.121 15.587 32.765 1.00 81.56 201 TYR A N 1
ATOM 1505 C CA . TYR A 1 201 ? -5.328 14.431 31.903 1.00 81.56 201 TYR A CA 1
ATOM 1506 C C . TYR A 1 201 ? -4.901 14.793 30.486 1.00 81.56 201 TYR A C 1
ATOM 1508 O O . TYR A 1 201 ? -5.184 15.902 30.021 1.00 81.56 201 TYR A O 1
ATOM 1516 N N . THR A 1 202 ? -4.238 13.864 29.804 1.00 80.94 202 THR A N 1
ATOM 1517 C CA . THR A 1 202 ? -3.739 14.063 28.443 1.00 80.94 202 THR A CA 1
ATOM 1518 C C . THR A 1 202 ? -4.133 12.913 27.531 1.00 80.94 202 THR A C 1
ATOM 1520 O O . THR A 1 202 ? -4.247 11.766 27.964 1.00 80.94 202 THR A O 1
ATOM 1523 N N . ALA A 1 203 ? -4.331 13.215 26.254 1.00 64.88 203 ALA A N 1
ATOM 1524 C CA . ALA A 1 203 ? -4.519 12.215 25.214 1.00 64.88 203 ALA A CA 1
ATOM 1525 C C . ALA A 1 203 ? -3.936 12.729 23.892 1.00 64.88 203 ALA A C 1
ATOM 1527 O O . ALA A 1 203 ? -3.924 13.937 23.656 1.00 64.88 203 ALA A O 1
ATOM 1528 N N . GLU A 1 204 ? -3.448 11.824 23.047 1.00 72.56 204 GLU A N 1
ATOM 1529 C CA . GLU A 1 204 ? -2.746 12.161 21.805 1.00 72.56 204 GLU A CA 1
ATOM 1530 C C . GLU A 1 204 ? -3.392 11.501 20.586 1.00 72.56 204 GLU A C 1
ATOM 1532 O O . GLU A 1 204 ? -4.061 10.475 20.698 1.00 72.56 204 GLU A O 1
ATOM 1537 N N . THR A 1 205 ? -3.215 12.114 19.418 1.00 61.28 205 THR A N 1
ATOM 1538 C CA . THR A 1 205 ? -3.600 11.558 18.115 1.00 61.28 205 THR A CA 1
ATOM 1539 C C . THR A 1 205 ? -2.687 12.113 17.024 1.00 61.28 205 THR A C 1
ATOM 1541 O O . THR A 1 205 ? -2.046 13.145 17.225 1.00 61.28 205 THR A O 1
ATOM 1544 N N . LYS A 1 206 ? -2.652 11.465 15.859 1.00 70.25 206 LYS A N 1
ATOM 1545 C CA . LYS A 1 206 ? -2.010 11.997 14.651 1.00 70.25 206 LYS A CA 1
ATOM 1546 C C . LYS A 1 206 ? -3.079 12.553 13.711 1.00 70.25 206 LYS A C 1
ATOM 1548 O O . LYS A 1 206 ? -4.151 11.971 13.575 1.00 70.25 206 LYS A O 1
ATOM 1553 N N . ALA A 1 207 ? -2.797 13.683 13.070 1.00 66.06 207 ALA A N 1
ATOM 1554 C CA . ALA A 1 207 ? -3.668 14.218 12.028 1.00 66.06 207 ALA A CA 1
ATOM 1555 C C . ALA A 1 207 ? -3.416 13.484 10.703 1.00 66.06 207 ALA A C 1
ATOM 1557 O O . ALA A 1 207 ? -2.344 13.635 10.112 1.00 66.06 207 ALA A O 1
ATOM 1558 N N . ASP A 1 208 ? -4.408 12.717 10.261 1.00 54.38 208 ASP A N 1
ATOM 1559 C CA . ASP A 1 208 ? -4.390 11.953 9.014 1.00 54.38 208 ASP A CA 1
ATOM 1560 C C . ASP A 1 208 ? -5.143 12.720 7.907 1.00 54.38 208 ASP A C 1
ATOM 1562 O O . ASP A 1 208 ? -6.161 13.376 8.170 1.00 54.38 208 ASP A O 1
ATOM 1566 N N . ASP A 1 209 ? -4.611 12.699 6.686 1.00 50.50 209 ASP A N 1
ATOM 1567 C CA . ASP A 1 209 ? -5.234 13.253 5.474 1.00 50.50 209 ASP A CA 1
ATOM 1568 C C . ASP A 1 209 ? -5.906 12.173 4.607 1.00 50.50 209 ASP A C 1
ATOM 1570 O O . ASP A 1 209 ? -6.566 12.507 3.620 1.00 50.50 209 ASP A O 1
ATOM 1574 N N . GLY A 1 210 ? -5.800 10.896 4.992 1.00 47.34 210 GLY A N 1
ATOM 1575 C CA . GLY A 1 210 ? -6.361 9.767 4.254 1.00 47.34 210 GLY A CA 1
ATOM 1576 C C . GLY A 1 210 ? -5.671 9.510 2.912 1.00 47.34 210 GLY A C 1
ATOM 1577 O O . GLY A 1 210 ? -6.273 8.869 2.052 1.00 47.34 210 GLY A O 1
ATOM 1578 N N . SER A 1 211 ? -4.447 10.020 2.716 1.00 45.28 211 SER A N 1
ATOM 1579 C CA . SER A 1 211 ? -3.656 9.892 1.481 1.00 45.28 211 SER A CA 1
ATOM 1580 C C . SER A 1 211 ? -2.507 8.878 1.590 1.00 45.28 211 SER A C 1
ATOM 1582 O O . SER A 1 211 ? -1.396 9.116 1.113 1.00 45.28 211 SER A O 1
ATOM 1584 N N . GLY A 1 212 ? -2.754 7.730 2.227 1.00 50.31 212 GLY A N 1
ATOM 1585 C CA . GLY A 1 212 ? -1.771 6.643 2.214 1.00 50.31 212 GLY A CA 1
ATOM 1586 C C . GLY A 1 212 ? -1.491 6.184 0.779 1.00 50.31 212 GLY A C 1
ATOM 1587 O O . GLY A 1 212 ? -2.409 6.136 -0.045 1.00 50.31 212 GLY A O 1
ATOM 1588 N N . SER A 1 213 ? -0.224 5.894 0.471 1.00 59.72 213 SER A N 1
ATOM 1589 C CA . SER A 1 213 ? 0.115 5.228 -0.787 1.00 59.72 213 SER A CA 1
ATOM 1590 C C . SER A 1 213 ? -0.371 3.794 -0.646 1.00 59.72 213 SER A C 1
ATOM 1592 O O . SER A 1 213 ? -0.084 3.138 0.352 1.00 59.72 213 SER A O 1
ATOM 1594 N N . VAL A 1 214 ? -1.189 3.297 -1.564 1.00 60.69 214 VAL A N 1
ATOM 1595 C CA . VAL A 1 214 ? -1.524 1.874 -1.513 1.00 60.69 214 VAL A CA 1
ATOM 1596 C C . VAL A 1 214 ? -1.664 1.314 -2.900 1.00 60.69 214 VAL A C 1
ATOM 1598 O O . VAL A 1 214 ? -1.785 2.079 -3.845 1.00 60.69 214 VAL A O 1
ATOM 1601 N N . CYS A 1 215 ? -1.500 -0.004 -2.975 1.00 80.62 215 CYS A N 1
ATOM 1602 C CA . CYS A 1 215 ? -1.004 -0.713 -4.146 1.00 80.62 215 CYS A CA 1
ATOM 1603 C C . CYS A 1 215 ? -1.896 -1.898 -4.495 1.00 80.62 215 CYS A C 1
ATOM 1605 O O . CYS A 1 215 ? -2.569 -1.894 -5.525 1.00 80.62 215 CYS A O 1
ATOM 1607 N N . VAL A 1 216 ? -1.940 -2.906 -3.614 1.00 88.38 216 VAL A N 1
ATOM 1608 C CA . VAL A 1 216 ? -2.656 -4.164 -3.859 1.00 88.38 216 VAL A CA 1
ATOM 1609 C C . VAL A 1 216 ? -3.558 -4.557 -2.692 1.00 88.38 216 VAL A C 1
ATOM 1611 O O . VAL A 1 216 ? -3.288 -4.225 -1.536 1.00 88.38 216 VAL A O 1
ATOM 1614 N N . ALA A 1 217 ? -4.650 -5.253 -3.003 1.00 83.19 217 ALA A N 1
ATOM 1615 C CA . ALA A 1 217 ? -5.616 -5.727 -2.013 1.00 83.19 217 ALA A CA 1
ATOM 1616 C C . ALA A 1 217 ? -5.119 -6.955 -1.225 1.00 83.19 217 ALA A C 1
ATOM 1618 O O . ALA A 1 217 ? -4.261 -7.707 -1.695 1.00 83.19 217 ALA A O 1
ATOM 1619 N N . GLU A 1 218 ? -5.729 -7.185 -0.062 1.00 77.44 218 GLU A N 1
ATOM 1620 C CA . GLU A 1 218 ? -5.641 -8.431 0.716 1.00 77.44 218 GLU A CA 1
ATOM 1621 C C . GLU A 1 218 ? -5.802 -9.683 -0.160 1.00 77.44 218 GLU A C 1
ATOM 1623 O O . GLU A 1 218 ? -6.600 -9.706 -1.105 1.00 77.44 218 GLU A O 1
ATOM 1628 N N . GLY A 1 219 ? -5.051 -10.736 0.158 1.00 78.12 219 GLY A N 1
ATOM 1629 C CA . GLY A 1 219 ? -5.049 -12.000 -0.573 1.00 78.12 219 GLY A CA 1
ATOM 1630 C C . GLY A 1 219 ? -4.209 -11.989 -1.853 1.00 78.12 219 GLY A C 1
ATOM 1631 O O . GLY A 1 219 ? -4.074 -13.034 -2.492 1.00 78.12 219 GLY A O 1
ATOM 1632 N N . THR A 1 220 ? -3.620 -10.849 -2.234 1.00 91.50 220 THR A N 1
ATOM 1633 C CA . THR A 1 220 ? -2.645 -10.790 -3.333 1.00 91.50 220 THR A CA 1
ATOM 1634 C C . THR A 1 220 ? -1.410 -11.607 -2.965 1.00 91.50 220 THR A C 1
ATOM 1636 O O . THR A 1 220 ? -0.823 -11.418 -1.903 1.00 91.50 220 THR A O 1
ATOM 1639 N N . LEU A 1 221 ? -1.006 -12.520 -3.844 1.00 95.06 221 LEU A N 1
ATOM 1640 C CA . LEU A 1 221 ? 0.110 -13.432 -3.637 1.00 95.06 221 LEU A CA 1
ATOM 1641 C C . LEU A 1 221 ? 1.426 -12.795 -4.076 1.00 95.06 221 LEU A C 1
ATOM 1643 O O . LEU A 1 221 ? 1.597 -12.423 -5.234 1.00 95.06 221 LEU A O 1
ATOM 1647 N N . ILE A 1 222 ? 2.380 -12.720 -3.161 1.00 97.50 222 ILE A N 1
ATOM 1648 C CA . ILE A 1 222 ? 3.736 -12.236 -3.392 1.00 97.50 222 ILE A CA 1
ATOM 1649 C C . ILE A 1 222 ? 4.658 -13.435 -3.586 1.00 97.50 222 ILE A C 1
ATOM 1651 O O . ILE A 1 222 ? 4.629 -14.377 -2.792 1.00 97.50 222 ILE A O 1
ATOM 1655 N N . THR A 1 223 ? 5.471 -13.407 -4.642 1.00 97.62 223 THR A N 1
ATOM 1656 C CA . THR A 1 223 ? 6.410 -14.501 -4.946 1.00 97.62 223 THR A CA 1
ATOM 1657 C C . THR A 1 223 ? 7.717 -14.308 -4.183 1.00 97.62 223 THR A C 1
ATOM 1659 O O . THR A 1 223 ? 8.377 -13.274 -4.311 1.00 97.62 223 THR A O 1
ATOM 1662 N N . LEU A 1 224 ? 8.083 -15.302 -3.378 1.00 96.31 224 LEU A N 1
ATOM 1663 C CA . LEU A 1 224 ? 9.305 -15.319 -2.580 1.00 96.31 224 LEU A CA 1
ATOM 1664 C C . LEU A 1 224 ? 10.492 -15.828 -3.408 1.00 96.31 224 LEU A C 1
ATOM 1666 O O . LEU A 1 224 ? 10.324 -16.424 -4.472 1.00 96.31 224 LEU A O 1
ATOM 1670 N N . ALA A 1 225 ? 11.707 -15.628 -2.900 1.00 94.94 225 ALA A N 1
ATOM 1671 C CA . ALA A 1 225 ? 12.944 -16.029 -3.572 1.00 94.94 225 ALA A CA 1
ATOM 1672 C C . ALA A 1 225 ? 13.044 -17.541 -3.861 1.00 94.94 225 ALA A C 1
ATOM 1674 O O . ALA A 1 225 ? 13.732 -17.944 -4.795 1.00 94.94 225 ALA A O 1
ATOM 1675 N N . ASP A 1 226 ? 12.362 -18.384 -3.082 1.00 90.44 226 ASP A N 1
ATOM 1676 C CA . ASP A 1 226 ? 12.312 -19.838 -3.292 1.00 90.44 226 ASP A CA 1
ATOM 1677 C C . ASP A 1 226 ? 11.212 -20.284 -4.275 1.00 90.44 226 ASP A C 1
ATOM 1679 O O . ASP A 1 226 ? 11.005 -21.483 -4.468 1.00 90.44 226 ASP A O 1
ATOM 1683 N N . GLY A 1 227 ? 10.497 -19.332 -4.885 1.00 91.31 227 GLY A N 1
ATOM 1684 C CA . GLY A 1 227 ? 9.380 -19.574 -5.797 1.00 91.31 227 GLY A CA 1
ATOM 1685 C C . GLY A 1 227 ? 8.051 -19.877 -5.101 1.00 91.31 227 GLY A C 1
ATOM 1686 O O . GLY A 1 227 ? 7.023 -19.967 -5.775 1.00 91.31 227 GLY A O 1
ATOM 1687 N N . SER A 1 228 ? 8.026 -20.013 -3.770 1.00 92.75 228 SER A N 1
ATOM 1688 C CA . SER A 1 228 ? 6.769 -20.103 -3.029 1.00 92.75 228 SER A CA 1
ATOM 1689 C C . SER A 1 228 ? 6.034 -18.761 -3.030 1.00 92.75 228 SER A C 1
ATOM 1691 O O . SER A 1 228 ? 6.596 -17.711 -3.341 1.00 92.75 228 SER A O 1
ATOM 1693 N N . GLN A 1 229 ? 4.744 -18.796 -2.703 1.00 94.25 229 GLN A N 1
ATOM 1694 C CA . GLN A 1 229 ? 3.902 -17.607 -2.667 1.00 94.25 229 GLN A CA 1
ATOM 1695 C C . GLN A 1 229 ? 3.280 -17.423 -1.290 1.00 94.25 229 GLN A C 1
ATOM 1697 O O . GLN A 1 229 ? 2.844 -18.390 -0.657 1.00 94.25 229 GLN A O 1
ATOM 1702 N N . LYS A 1 230 ? 3.216 -16.167 -0.851 1.00 90.06 230 LYS A N 1
ATOM 1703 C CA . LYS A 1 230 ? 2.607 -15.763 0.417 1.00 90.06 230 LYS A CA 1
ATOM 1704 C C . LYS A 1 230 ? 1.605 -14.646 0.170 1.00 90.06 230 LYS A C 1
ATOM 1706 O O . LYS A 1 230 ? 1.859 -13.790 -0.670 1.00 90.06 230 LYS A O 1
ATOM 1711 N N . ALA A 1 231 ? 0.483 -14.647 0.880 1.00 85.06 231 ALA A N 1
ATOM 1712 C CA . ALA A 1 231 ? -0.431 -13.514 0.825 1.00 85.06 231 ALA A CA 1
ATOM 1713 C C . ALA A 1 231 ? 0.262 -12.259 1.380 1.00 85.06 231 ALA A C 1
ATOM 1715 O O . ALA A 1 231 ? 1.080 -12.349 2.299 1.00 85.06 231 ALA A O 1
ATOM 1716 N N . VAL A 1 232 ? -0.028 -11.099 0.798 1.00 85.62 232 VAL A N 1
ATOM 1717 C CA . VAL A 1 232 ? 0.654 -9.842 1.124 1.00 85.62 232 VAL A CA 1
ATOM 1718 C C . VAL A 1 232 ? 0.466 -9.442 2.593 1.00 85.62 232 VAL A C 1
ATOM 1720 O O . VAL A 1 232 ? 1.414 -8.977 3.221 1.00 85.62 232 VAL A O 1
ATOM 1723 N N . GLU A 1 233 ? -0.706 -9.711 3.172 1.00 80.06 233 GLU A N 1
ATOM 1724 C CA . GLU A 1 233 ? -1.028 -9.471 4.584 1.00 80.06 233 GLU A CA 1
ATOM 1725 C C . GLU A 1 233 ? -0.287 -10.397 5.565 1.00 80.06 233 GLU A C 1
ATOM 1727 O O . GLU A 1 233 ? -0.226 -10.111 6.761 1.00 80.06 233 GLU A O 1
ATOM 1732 N N . ASP A 1 234 ? 0.274 -11.502 5.066 1.00 79.81 234 ASP A N 1
ATOM 1733 C CA . ASP A 1 234 ? 1.008 -12.490 5.859 1.00 79.81 234 ASP A CA 1
ATOM 1734 C C . ASP A 1 234 ? 2.531 -12.262 5.826 1.00 79.81 234 ASP A C 1
ATOM 1736 O O . ASP A 1 234 ? 3.274 -12.988 6.501 1.00 79.81 234 ASP A O 1
ATOM 1740 N N . LEU A 1 235 ? 3.028 -11.306 5.034 1.00 78.88 235 LEU A N 1
ATOM 1741 C CA . LEU A 1 235 ? 4.445 -10.933 5.019 1.00 78.88 235 LEU A CA 1
ATOM 1742 C C . LEU A 1 235 ? 4.871 -10.352 6.374 1.00 78.88 235 LEU A C 1
ATOM 1744 O O . LEU A 1 235 ? 4.148 -9.566 6.985 1.00 78.88 235 LEU A O 1
ATOM 1748 N N . THR A 1 236 ? 6.063 -10.722 6.846 1.00 79.44 236 THR A N 1
ATOM 1749 C CA . THR A 1 236 ? 6.629 -10.175 8.093 1.00 79.44 236 THR A CA 1
ATOM 1750 C C . THR A 1 236 ? 7.617 -9.043 7.843 1.00 79.44 236 THR A C 1
ATOM 1752 O O . THR A 1 236 ? 7.902 -8.284 8.767 1.00 79.44 236 THR A O 1
ATOM 1755 N N . GLY A 1 237 ? 8.125 -8.925 6.612 1.00 83.81 237 GLY A N 1
ATOM 1756 C CA . GLY A 1 237 ? 9.201 -8.003 6.243 1.00 83.81 237 GLY A CA 1
ATOM 1757 C C . GLY A 1 237 ? 10.590 -8.648 6.282 1.00 83.81 237 GLY A C 1
ATOM 1758 O O . GLY A 1 237 ? 11.545 -8.050 5.802 1.00 83.81 237 GLY A O 1
ATOM 1759 N N . ASP A 1 238 ? 10.708 -9.876 6.797 1.00 83.12 238 ASP A N 1
ATOM 1760 C CA . ASP A 1 238 ? 11.977 -10.620 6.836 1.00 83.12 238 ASP A CA 1
ATOM 1761 C C . ASP A 1 238 ? 12.208 -11.451 5.562 1.00 83.12 238 ASP A C 1
ATOM 1763 O O . ASP A 1 238 ? 13.269 -12.056 5.378 1.00 83.12 238 ASP A O 1
ATOM 1767 N N . GLU A 1 239 ? 11.196 -11.546 4.698 1.00 91.31 239 GLU A N 1
ATOM 1768 C CA . GLU A 1 239 ? 11.255 -12.337 3.479 1.00 91.31 239 GLU A CA 1
ATOM 1769 C C . GLU A 1 239 ? 12.184 -11.732 2.414 1.00 91.31 239 GLU A C 1
ATOM 1771 O O . GLU A 1 239 ? 12.300 -10.517 2.248 1.00 91.31 239 GLU A O 1
ATOM 1776 N N . LEU A 1 240 ? 12.797 -12.617 1.624 1.00 95.12 240 LEU A N 1
ATOM 1777 C CA . LEU A 1 240 ? 13.400 -12.263 0.343 1.00 95.12 240 LEU A CA 1
ATOM 1778 C C . LEU A 1 240 ? 12.362 -12.475 -0.756 1.00 95.12 240 LEU A C 1
ATOM 1780 O O . LEU A 1 240 ? 11.813 -13.574 -0.890 1.00 95.12 240 LEU A O 1
ATOM 1784 N N . LEU A 1 241 ? 12.107 -11.435 -1.540 1.00 98.00 241 LEU A N 1
ATOM 1785 C CA . LEU A 1 241 ? 11.154 -11.474 -2.643 1.00 98.00 241 LEU A CA 1
ATOM 1786 C C . LEU A 1 241 ? 11.868 -11.778 -3.954 1.00 98.00 241 LEU A C 1
ATOM 1788 O O . LEU A 1 241 ? 13.005 -11.350 -4.155 1.00 98.00 241 LEU A O 1
ATOM 1792 N N . LEU A 1 242 ? 11.185 -12.495 -4.846 1.00 98.25 242 LEU A N 1
ATOM 1793 C CA . LEU A 1 242 ? 11.628 -12.643 -6.226 1.00 98.25 242 LEU A CA 1
ATOM 1794 C C . LEU A 1 242 ? 11.502 -11.291 -6.934 1.00 98.25 242 LEU A C 1
ATOM 1796 O O . LEU A 1 242 ? 10.445 -10.655 -6.887 1.00 98.25 242 LEU A O 1
ATOM 1800 N N . VAL A 1 243 ? 12.563 -10.877 -7.620 1.00 98.25 243 VAL A N 1
ATOM 1801 C CA . VAL A 1 243 ? 12.622 -9.622 -8.376 1.00 98.25 243 VAL A CA 1
ATOM 1802 C C . VAL A 1 243 ? 13.212 -9.859 -9.765 1.00 98.25 243 VAL A C 1
ATOM 1804 O O . VAL A 1 243 ? 13.740 -10.929 -10.074 1.00 98.25 243 VAL A O 1
ATOM 1807 N N . TRP A 1 244 ? 13.100 -8.859 -10.630 1.00 98.06 244 TRP A N 1
ATOM 1808 C CA . TRP A 1 244 ? 13.773 -8.815 -11.919 1.00 98.06 244 TRP A CA 1
ATOM 1809 C C . TRP A 1 244 ? 14.933 -7.823 -11.884 1.00 98.06 244 TRP A C 1
ATOM 1811 O O . TRP A 1 244 ? 14.769 -6.640 -11.554 1.00 98.06 244 TRP A O 1
ATOM 1821 N N . ASN A 1 245 ? 16.119 -8.291 -12.259 1.00 97.56 245 ASN A N 1
ATOM 1822 C CA . ASN A 1 245 ? 17.307 -7.464 -12.313 1.00 97.56 245 ASN A CA 1
ATOM 1823 C C . ASN A 1 245 ? 17.465 -6.860 -13.713 1.00 97.56 245 ASN A C 1
ATOM 1825 O O . ASN A 1 245 ? 17.982 -7.485 -14.635 1.00 97.56 245 ASN A O 1
ATOM 1829 N N . HIS A 1 246 ? 17.058 -5.599 -13.867 1.00 96.50 246 HIS A N 1
ATOM 1830 C CA . HIS A 1 246 ? 17.197 -4.867 -15.129 1.00 96.50 246 HIS A CA 1
ATOM 1831 C C . HIS A 1 246 ? 18.661 -4.592 -15.531 1.00 96.50 246 HIS A C 1
ATOM 1833 O O . HIS A 1 246 ? 18.909 -4.231 -16.677 1.00 96.50 246 HIS A O 1
ATOM 1839 N N . TYR A 1 247 ? 19.657 -4.781 -14.656 1.00 94.94 247 TYR A N 1
ATOM 1840 C CA . TYR A 1 247 ? 21.066 -4.696 -15.066 1.00 94.94 247 TYR A CA 1
ATOM 1841 C C . TYR A 1 247 ? 21.541 -5.946 -15.791 1.00 94.94 247 TYR A C 1
ATOM 1843 O O . TYR A 1 247 ? 22.379 -5.827 -16.684 1.00 94.94 247 TYR A O 1
ATOM 1851 N N . THR A 1 248 ? 21.038 -7.121 -15.412 1.00 96.25 248 THR A N 1
ATOM 1852 C CA . THR A 1 248 ? 21.486 -8.413 -15.953 1.00 96.25 248 THR A CA 1
ATOM 1853 C C . THR A 1 248 ? 20.488 -9.035 -16.925 1.00 96.25 248 THR A C 1
ATOM 1855 O O . THR A 1 248 ? 20.901 -9.811 -17.779 1.00 96.25 248 THR A O 1
ATOM 1858 N N . GLY A 1 249 ? 19.206 -8.667 -16.847 1.00 96.12 249 GLY A N 1
ATOM 1859 C CA . GLY A 1 249 ? 18.134 -9.314 -17.605 1.00 96.12 249 GLY A CA 1
ATOM 1860 C C . GLY A 1 249 ? 17.790 -10.705 -17.064 1.00 96.12 249 GLY A C 1
ATOM 1861 O O . GLY A 1 249 ? 17.434 -11.590 -17.838 1.00 96.12 249 GLY A O 1
ATOM 1862 N N . GLU A 1 250 ? 17.932 -10.910 -15.752 1.00 96.75 250 GLU A N 1
ATOM 1863 C CA . GLU A 1 250 ? 17.720 -12.200 -15.087 1.00 96.75 250 GLU A CA 1
ATOM 1864 C C . GLU A 1 250 ? 16.868 -12.040 -13.816 1.00 96.75 250 GLU A C 1
ATOM 1866 O O . GLU A 1 250 ? 16.744 -10.945 -13.256 1.00 96.75 250 GLU A O 1
ATOM 1871 N N . PHE A 1 251 ? 16.277 -13.147 -13.351 1.00 97.69 251 PHE A N 1
ATOM 1872 C CA . PHE A 1 251 ? 15.656 -13.204 -12.028 1.00 97.69 251 PHE A CA 1
ATOM 1873 C C . PHE A 1 251 ? 16.708 -13.030 -10.933 1.00 97.69 251 PHE A C 1
ATOM 1875 O O . PHE A 1 251 ? 17.823 -13.537 -11.043 1.00 97.69 251 PHE A O 1
ATOM 1882 N N . ASP A 1 252 ? 16.322 -12.355 -9.859 1.00 97.94 252 ASP A N 1
ATOM 1883 C CA . ASP A 1 252 ? 17.162 -12.102 -8.691 1.00 97.94 252 ASP A CA 1
ATOM 1884 C C . ASP A 1 252 ? 16.280 -12.079 -7.433 1.00 97.94 252 ASP A C 1
ATOM 1886 O O . ASP A 1 252 ? 15.070 -12.327 -7.503 1.00 97.94 252 ASP A O 1
ATOM 1890 N N . PHE A 1 253 ? 16.855 -11.779 -6.274 1.00 97.00 253 PHE A N 1
ATOM 1891 C CA . PHE A 1 253 ? 16.112 -11.662 -5.024 1.00 97.00 253 PHE A CA 1
ATOM 1892 C C . PHE A 1 253 ? 16.522 -10.430 -4.226 1.00 97.00 253 PHE A C 1
ATOM 1894 O O . PHE A 1 253 ? 17.692 -10.062 -4.164 1.00 97.00 253 PHE A O 1
ATOM 1901 N N . ALA A 1 254 ? 15.549 -9.817 -3.555 1.00 96.62 254 ALA A N 1
ATOM 1902 C CA . ALA A 1 254 ? 15.780 -8.625 -2.750 1.00 96.62 254 ALA A CA 1
ATOM 1903 C C . ALA A 1 254 ? 15.058 -8.705 -1.399 1.00 96.62 254 ALA A C 1
ATOM 1905 O O . ALA A 1 254 ? 13.931 -9.207 -1.339 1.00 96.62 254 ALA A O 1
ATOM 1906 N N . PRO A 1 255 ? 15.672 -8.202 -0.311 1.00 95.94 255 PRO A N 1
ATOM 1907 C CA . PRO A 1 255 ? 14.973 -8.023 0.953 1.00 95.94 255 PRO A CA 1
ATOM 1908 C C . PRO A 1 255 ? 13.925 -6.916 0.852 1.00 95.94 255 PRO A C 1
ATOM 1910 O O . PRO A 1 255 ? 14.038 -5.990 0.042 1.00 95.94 255 PRO A O 1
ATOM 1913 N N . ILE A 1 256 ? 12.922 -7.007 1.718 1.00 93.25 256 ILE A N 1
ATOM 1914 C CA . ILE A 1 256 ? 11.926 -5.959 1.921 1.00 93.25 256 ILE A CA 1
ATOM 1915 C C . ILE A 1 256 ? 12.559 -4.840 2.763 1.00 93.25 256 ILE A C 1
ATOM 1917 O O . ILE A 1 256 ? 13.180 -5.106 3.789 1.00 93.25 256 ILE A O 1
ATOM 1921 N N . ILE A 1 257 ? 12.419 -3.586 2.329 1.00 89.94 257 ILE A N 1
ATOM 1922 C CA . ILE A 1 257 ? 12.821 -2.406 3.111 1.00 89.94 257 ILE A CA 1
ATOM 1923 C C . ILE A 1 257 ? 11.745 -2.113 4.160 1.00 89.94 257 ILE A C 1
ATOM 1925 O O . ILE A 1 257 ? 12.037 -1.970 5.343 1.00 89.94 257 ILE A O 1
ATOM 1929 N N . PHE A 1 258 ? 10.492 -2.024 3.714 1.00 86.31 258 PHE A N 1
ATOM 1930 C CA . PHE A 1 258 ? 9.316 -1.853 4.556 1.00 86.31 258 PHE A CA 1
ATOM 1931 C C . PHE A 1 258 ? 8.062 -2.337 3.824 1.00 86.31 258 PHE A C 1
ATOM 1933 O O . PHE A 1 258 ? 8.071 -2.578 2.613 1.00 86.31 258 PHE A O 1
ATOM 1940 N N . ILE A 1 259 ? 6.976 -2.462 4.583 1.00 85.06 259 ILE A N 1
ATOM 1941 C CA . ILE A 1 259 ? 5.637 -2.738 4.070 1.00 85.06 259 ILE A CA 1
ATOM 1942 C C . ILE A 1 259 ? 4.725 -1.638 4.602 1.00 85.06 259 ILE A C 1
ATOM 1944 O O . ILE A 1 259 ? 4.511 -1.545 5.812 1.00 85.06 259 ILE A O 1
ATOM 1948 N N . GLU A 1 260 ? 4.197 -0.802 3.713 1.00 79.88 260 GLU A N 1
ATOM 1949 C CA . GLU A 1 260 ? 3.120 0.123 4.062 1.00 79.88 260 GLU A CA 1
ATOM 1950 C C . GLU A 1 260 ? 1.799 -0.649 3.989 1.00 79.88 260 GLU A C 1
ATOM 1952 O O . GLU A 1 260 ? 1.501 -1.320 3.000 1.00 79.88 260 GLU A O 1
ATOM 1957 N N . GLY A 1 261 ? 1.029 -0.615 5.072 1.00 68.75 261 GLY A N 1
ATOM 1958 C CA . GLY A 1 261 ? -0.248 -1.305 5.176 1.00 68.75 261 GLY A CA 1
ATOM 1959 C C . GLY A 1 261 ? -1.325 -0.318 5.576 1.00 68.75 261 GLY A C 1
ATOM 1960 O O . GLY A 1 261 ? -1.217 0.337 6.613 1.00 68.75 261 GLY A O 1
ATOM 1961 N N . ASN A 1 262 ? -2.386 -0.255 4.781 1.00 60.66 262 ASN A N 1
ATOM 1962 C CA . ASN A 1 262 ? -3.550 0.546 5.086 1.00 60.66 262 ASN A CA 1
ATOM 1963 C C . ASN A 1 262 ? -4.699 -0.312 5.609 1.00 60.66 262 ASN A C 1
ATOM 1965 O O . ASN A 1 262 ? -4.862 -1.490 5.260 1.00 60.66 262 ASN A O 1
ATOM 1969 N N . PRO A 1 263 ? -5.500 0.280 6.498 1.00 49.88 263 PRO A N 1
ATOM 1970 C CA . PRO A 1 263 ? -6.386 -0.487 7.338 1.00 49.88 263 PRO A CA 1
ATOM 1971 C C . PRO A 1 263 ? -7.632 -0.912 6.536 1.00 49.88 263 PRO A C 1
ATOM 1973 O O . PRO A 1 263 ? -8.029 -0.237 5.599 1.00 49.88 263 PRO A O 1
ATOM 1976 N N . LEU A 1 264 ? -8.281 -2.020 6.912 1.00 48.06 264 LEU A N 1
ATOM 1977 C CA . LEU A 1 264 ? -9.514 -2.530 6.290 1.00 48.06 264 LEU A CA 1
ATOM 1978 C C . LEU A 1 264 ? -10.566 -1.420 6.097 1.00 48.06 264 LEU A C 1
ATOM 1980 O O . LEU A 1 264 ? -11.215 -0.987 7.057 1.00 48.06 264 LEU A O 1
ATOM 1984 N N . MET A 1 265 ? -10.781 -0.989 4.859 1.00 48.09 265 MET A N 1
ATOM 1985 C CA . MET A 1 265 ? -11.776 0.023 4.518 1.00 48.09 265 MET A CA 1
ATOM 1986 C C . MET A 1 265 ? -12.326 -0.166 3.112 1.00 48.09 265 MET A C 1
ATOM 1988 O O . MET A 1 265 ? -11.907 -1.063 2.391 1.00 48.09 265 MET A O 1
ATOM 1992 N N . GLU A 1 266 ? -13.330 0.635 2.751 1.00 60.34 266 GLU A N 1
ATOM 1993 C CA . GLU A 1 266 ? -13.800 0.663 1.370 1.00 60.34 266 GLU A CA 1
ATOM 1994 C C . GLU A 1 266 ? -12.754 1.370 0.505 1.00 60.34 266 GLU A C 1
ATOM 1996 O O . GLU A 1 266 ? -12.472 2.554 0.705 1.00 60.34 266 GLU A O 1
ATOM 2001 N N . TYR A 1 267 ? -12.201 0.625 -0.443 1.00 67.00 267 TYR A N 1
ATOM 2002 C CA . TYR A 1 267 ? -11.287 1.107 -1.463 1.00 67.00 267 TYR A CA 1
ATOM 2003 C C . TYR A 1 267 ? -11.960 1.063 -2.827 1.00 67.00 267 TYR A C 1
ATOM 2005 O O . TYR A 1 267 ? -12.770 0.176 -3.103 1.00 67.00 267 TYR A O 1
ATOM 2013 N N . GLU A 1 268 ? -11.602 2.004 -3.697 1.00 78.75 268 GLU A N 1
ATOM 2014 C CA . GLU A 1 268 ? -11.823 1.833 -5.128 1.00 78.75 268 GLU A CA 1
ATOM 2015 C C . GLU A 1 268 ? -10.798 0.825 -5.654 1.00 78.75 268 GLU A C 1
ATOM 2017 O O . GLU A 1 268 ? -9.592 0.995 -5.470 1.00 78.75 268 GLU A O 1
ATOM 2022 N N . ILE A 1 269 ? -11.300 -0.239 -6.269 1.00 81.62 269 ILE A N 1
ATOM 2023 C CA . ILE A 1 269 ? -10.520 -1.321 -6.848 1.00 81.62 269 ILE A CA 1
ATOM 2024 C C . ILE A 1 269 ? -10.492 -1.149 -8.359 1.00 81.62 269 ILE A C 1
ATOM 2026 O O . ILE A 1 269 ? -11.544 -1.095 -8.999 1.00 81.62 269 ILE A O 1
ATOM 2030 N N . VAL A 1 270 ? -9.291 -1.160 -8.929 1.00 88.25 270 VAL A N 1
ATOM 2031 C CA . VAL A 1 270 ? -9.063 -1.411 -10.353 1.00 88.25 270 VAL A CA 1
ATOM 2032 C C . VAL A 1 270 ? -8.675 -2.884 -10.500 1.00 88.25 270 VAL A C 1
ATOM 2034 O O . VAL A 1 270 ? -7.557 -3.291 -10.189 1.00 88.25 270 VAL A O 1
ATOM 2037 N N . HIS A 1 271 ? -9.627 -3.713 -10.920 1.00 92.19 271 HIS A N 1
ATOM 2038 C CA . HIS A 1 271 ? -9.471 -5.162 -11.040 1.00 92.19 271 HIS A CA 1
ATOM 2039 C C . HIS A 1 271 ? -9.109 -5.548 -12.471 1.00 92.19 271 HIS A C 1
ATOM 2041 O O . HIS A 1 271 ? -9.909 -5.411 -13.398 1.00 92.19 271 HIS A O 1
ATOM 2047 N N . LEU A 1 272 ? -7.884 -6.026 -12.638 1.00 96.62 272 LEU A N 1
ATOM 2048 C CA . LEU A 1 272 ? -7.282 -6.417 -13.904 1.00 96.62 272 LEU A CA 1
ATOM 2049 C C . LEU A 1 272 ? -7.485 -7.912 -14.144 1.00 96.62 272 LEU A C 1
ATOM 2051 O O . LEU A 1 272 ? -7.274 -8.699 -13.227 1.00 96.62 272 LEU A O 1
ATOM 2055 N N . TYR A 1 273 ? -7.832 -8.303 -15.371 1.00 96.44 273 TYR A N 1
ATOM 2056 C CA . TYR A 1 273 ? -7.965 -9.707 -15.778 1.00 96.44 273 TYR A CA 1
ATOM 2057 C C . TYR A 1 273 ? -7.092 -10.017 -16.990 1.00 96.44 273 TYR A C 1
ATOM 2059 O O . TYR A 1 273 ? -7.208 -9.370 -18.038 1.00 96.44 273 TYR A O 1
ATOM 2067 N N . PHE A 1 274 ? -6.279 -11.059 -16.887 1.00 98.31 274 PHE A N 1
ATOM 2068 C CA . PHE A 1 274 ? -5.324 -11.471 -17.908 1.00 98.31 274 PHE A CA 1
ATOM 2069 C C . PHE A 1 274 ? -5.774 -12.732 -18.658 1.00 98.31 274 PHE A C 1
ATOM 2071 O O . PHE A 1 274 ? -6.634 -13.492 -18.213 1.00 98.31 274 PHE A O 1
ATOM 2078 N N . SER A 1 275 ? -5.211 -12.932 -19.850 1.00 98.38 275 SER A N 1
ATOM 2079 C CA . SER A 1 275 ? -5.620 -13.960 -20.818 1.00 98.38 275 SER A CA 1
ATOM 2080 C C . SER A 1 275 ? -5.446 -15.402 -20.344 1.00 98.38 275 SER A C 1
ATOM 2082 O O . SER A 1 275 ? -6.044 -16.311 -20.915 1.00 98.38 275 SER A O 1
ATOM 2084 N N . ASP A 1 276 ? -4.614 -15.617 -19.336 1.00 96.56 276 ASP A N 1
ATOM 2085 C CA . ASP A 1 276 ? -4.321 -16.911 -18.723 1.00 96.56 276 ASP A CA 1
ATOM 2086 C C . ASP A 1 276 ? -5.170 -17.189 -17.468 1.00 96.56 276 ASP A C 1
ATOM 2088 O O . ASP A 1 276 ? -5.013 -18.225 -16.824 1.00 96.56 276 ASP A O 1
ATOM 2092 N N . GLY A 1 277 ? -6.087 -16.277 -17.134 1.00 96.44 277 GLY A N 1
ATOM 2093 C CA . GLY A 1 277 ? -6.959 -16.369 -15.969 1.00 96.44 277 GLY A CA 1
ATOM 2094 C C . GLY A 1 277 ? -6.400 -15.724 -14.703 1.00 96.44 277 GLY A C 1
ATOM 2095 O O . GLY A 1 277 ? -7.112 -15.722 -13.703 1.00 96.44 277 GLY A O 1
ATOM 2096 N N . THR A 1 278 ? -5.185 -15.161 -14.722 1.00 96.75 278 THR A N 1
ATOM 2097 C CA . THR A 1 278 ? -4.697 -14.339 -13.606 1.00 96.75 278 THR A CA 1
ATOM 2098 C C . THR A 1 278 ? -5.537 -13.073 -13.475 1.00 96.75 278 THR A C 1
ATOM 2100 O O . THR A 1 278 ? -5.900 -12.441 -14.469 1.00 96.75 278 THR A O 1
ATOM 2103 N N . ASP A 1 279 ? -5.807 -12.670 -12.238 1.00 95.56 279 ASP A N 1
ATOM 2104 C CA . ASP A 1 279 ? -6.447 -11.403 -11.921 1.00 95.56 279 ASP A CA 1
ATOM 2105 C C . ASP A 1 279 ? -5.736 -10.691 -10.765 1.00 95.56 279 ASP A C 1
ATOM 2107 O O . ASP A 1 279 ? -5.099 -11.335 -9.929 1.00 95.56 279 ASP A O 1
ATOM 2111 N N . ILE A 1 280 ? -5.780 -9.355 -10.754 1.00 95.50 280 ILE A N 1
ATOM 2112 C CA . ILE A 1 280 ? -5.140 -8.525 -9.721 1.00 95.50 280 ILE A CA 1
ATOM 2113 C C . ILE A 1 280 ? -6.026 -7.341 -9.368 1.00 95.50 280 ILE A C 1
ATOM 2115 O O . ILE A 1 280 ? -6.524 -6.646 -10.252 1.00 95.50 280 ILE A O 1
ATOM 2119 N N . LYS A 1 281 ? -6.166 -7.078 -8.070 1.00 92.69 281 LYS A N 1
ATOM 2120 C CA . LYS A 1 281 ? -6.882 -5.926 -7.527 1.00 92.69 281 LYS A CA 1
ATOM 2121 C C . LYS A 1 281 ? -5.895 -4.841 -7.118 1.00 92.69 281 LYS A C 1
ATOM 2123 O O . LYS A 1 281 ? -5.180 -4.996 -6.128 1.00 92.69 281 LYS A O 1
ATOM 2128 N N . VAL A 1 282 ? -5.883 -3.757 -7.882 1.00 91.94 282 VAL A N 1
ATOM 2129 C CA . VAL A 1 282 ? -5.093 -2.557 -7.604 1.00 91.94 282 VAL A CA 1
ATOM 2130 C C . VAL A 1 282 ? -5.934 -1.572 -6.803 1.00 91.94 282 VAL A C 1
ATOM 2132 O O . VAL A 1 282 ? -7.115 -1.382 -7.092 1.00 91.94 282 VAL A O 1
ATOM 2135 N N . ILE A 1 283 ? -5.324 -0.945 -5.806 1.00 85.75 283 ILE A N 1
ATOM 2136 C CA . ILE A 1 283 ? -5.924 0.079 -4.947 1.00 85.75 283 ILE A CA 1
ATOM 2137 C C . ILE A 1 283 ? -5.086 1.342 -5.122 1.00 85.75 283 ILE A C 1
ATOM 2139 O O . ILE A 1 283 ? -3.880 1.213 -5.123 1.00 85.75 283 ILE A O 1
ATOM 2143 N N . TYR A 1 284 ? -5.701 2.519 -5.285 1.00 82.38 284 TYR A N 1
ATOM 2144 C CA . TYR A 1 284 ? -5.073 3.817 -5.619 1.00 82.38 284 TYR A CA 1
ATOM 2145 C C . TYR A 1 284 ? -4.137 3.829 -6.827 1.00 82.38 284 TYR A C 1
ATOM 2147 O O . TYR A 1 284 ? -4.500 4.446 -7.823 1.00 82.38 284 TYR A O 1
ATOM 2155 N N . GLU A 1 285 ? -2.955 3.221 -6.742 1.00 87.88 285 GLU A N 1
ATOM 2156 C CA . GLU A 1 285 ? -1.967 3.164 -7.814 1.00 87.88 285 GLU A CA 1
ATOM 2157 C C . GLU A 1 285 ? -1.067 1.923 -7.689 1.00 87.88 285 GLU A C 1
ATOM 2159 O O . GLU A 1 285 ? -0.524 1.649 -6.627 1.00 87.88 285 GLU A O 1
ATOM 2164 N N . HIS A 1 286 ? -0.833 1.200 -8.786 1.00 92.62 286 HIS A N 1
ATOM 2165 C CA . HIS A 1 286 ? 0.222 0.177 -8.862 1.00 92.62 286 HIS A CA 1
ATOM 2166 C C . HIS A 1 286 ? 0.747 0.054 -10.286 1.00 92.62 286 HIS A C 1
ATOM 2168 O O . HIS A 1 286 ? -0.008 0.242 -11.247 1.00 92.62 286 HIS A O 1
ATOM 2174 N N . ALA A 1 287 ? 2.028 -0.275 -10.444 1.00 94.12 287 ALA A N 1
ATOM 2175 C CA . ALA A 1 287 ? 2.648 -0.372 -11.758 1.00 94.12 287 ALA A CA 1
ATOM 2176 C C . ALA A 1 287 ? 2.941 -1.813 -12.176 1.00 94.12 287 ALA A C 1
ATOM 2178 O O . ALA A 1 287 ? 3.350 -2.640 -11.367 1.00 94.12 287 ALA A O 1
ATOM 2179 N N . PHE A 1 288 ? 2.800 -2.098 -13.472 1.00 97.19 288 PHE A N 1
ATOM 2180 C CA . PHE A 1 288 ? 3.133 -3.394 -14.071 1.00 97.19 288 PHE A CA 1
ATOM 2181 C C . PHE A 1 288 ? 4.004 -3.227 -15.304 1.00 97.19 288 PHE A C 1
ATOM 2183 O O . PHE A 1 288 ? 3.824 -2.283 -16.081 1.00 97.19 288 PHE A O 1
ATOM 2190 N N . TRP A 1 289 ? 4.922 -4.168 -15.516 1.00 97.81 289 TRP A N 1
ATOM 2191 C CA . TRP A 1 289 ? 5.753 -4.176 -16.712 1.00 97.81 289 TRP A CA 1
ATOM 2192 C C . TRP A 1 289 ? 4.924 -4.490 -17.961 1.00 97.81 289 TRP A C 1
ATOM 2194 O O . TRP A 1 289 ? 4.394 -5.595 -18.120 1.00 97.81 289 TRP A O 1
ATOM 2204 N N . ASN A 1 290 ? 4.843 -3.524 -18.874 1.00 97.94 290 ASN A N 1
ATOM 2205 C CA . ASN A 1 290 ? 4.109 -3.623 -20.126 1.00 97.94 290 ASN A CA 1
ATOM 2206 C C . ASN A 1 290 ? 5.079 -3.875 -21.288 1.00 97.94 290 ASN A C 1
ATOM 2208 O O . ASN A 1 290 ? 5.784 -2.967 -21.724 1.00 97.94 290 ASN A O 1
ATOM 2212 N N . HIS A 1 291 ? 5.070 -5.090 -21.837 1.00 97.31 291 HIS A N 1
ATOM 2213 C CA . HIS A 1 291 ? 5.876 -5.482 -23.000 1.00 97.31 291 HIS A CA 1
ATOM 2214 C C . HIS A 1 291 ? 5.507 -4.713 -24.272 1.00 97.31 291 HIS A C 1
ATOM 2216 O O . HIS A 1 291 ? 6.364 -4.480 -25.115 1.00 97.31 291 HIS A O 1
ATOM 2222 N N . THR A 1 292 ? 4.246 -4.304 -24.438 1.00 97.38 292 THR A N 1
ATOM 2223 C CA . THR A 1 292 ? 3.816 -3.540 -25.625 1.00 97.38 292 THR A CA 1
ATOM 2224 C C . THR A 1 292 ? 4.429 -2.143 -25.659 1.00 97.38 292 THR A C 1
ATOM 2226 O O . THR A 1 292 ? 4.755 -1.642 -26.733 1.00 97.38 292 THR A O 1
ATOM 2229 N N . LEU A 1 293 ? 4.592 -1.518 -24.494 1.00 97.38 293 LEU A N 1
ATOM 2230 C CA . LEU A 1 293 ? 5.172 -0.180 -24.359 1.00 97.38 293 LEU A CA 1
ATOM 2231 C C . LEU A 1 293 ? 6.630 -0.193 -23.884 1.00 97.38 293 LEU A C 1
ATOM 2233 O O . LEU A 1 293 ? 7.239 0.873 -23.812 1.00 97.38 293 LEU A O 1
ATOM 2237 N N . ASN A 1 294 ? 7.167 -1.374 -23.571 1.00 96.88 294 ASN A N 1
ATOM 2238 C CA . ASN A 1 294 ? 8.515 -1.607 -23.059 1.00 96.88 294 ASN A CA 1
ATOM 2239 C C . ASN A 1 294 ? 8.867 -0.738 -21.835 1.00 96.88 294 ASN A C 1
ATOM 2241 O O . ASN A 1 294 ? 9.906 -0.077 -21.796 1.00 96.88 294 ASN A O 1
ATOM 2245 N N . ARG A 1 295 ? 7.939 -0.663 -20.871 1.00 96.50 295 ARG A N 1
ATOM 2246 C CA . ARG A 1 295 ? 8.060 0.146 -19.646 1.00 96.50 295 ARG A CA 1
ATOM 2247 C C . ARG A 1 295 ? 7.053 -0.283 -18.584 1.00 96.50 295 ARG A C 1
ATOM 2249 O O . ARG A 1 295 ? 6.036 -0.897 -18.911 1.00 96.50 295 ARG A O 1
ATOM 2256 N N . TYR A 1 296 ? 7.266 0.133 -17.340 1.00 96.38 296 TYR A N 1
ATOM 2257 C CA . TYR A 1 296 ? 6.229 0.063 -16.312 1.00 96.38 296 TYR A CA 1
ATOM 2258 C C . TYR A 1 296 ? 5.109 1.067 -16.611 1.00 96.38 296 TYR A C 1
ATOM 2260 O O . TYR A 1 296 ? 5.379 2.237 -16.900 1.00 96.38 296 TYR A O 1
ATOM 2268 N N . VAL A 1 297 ? 3.857 0.617 -16.549 1.00 95.12 297 VAL A N 1
ATOM 2269 C CA . VAL A 1 297 ? 2.663 1.471 -16.652 1.00 95.12 297 VAL A CA 1
ATOM 2270 C C . VAL A 1 297 ? 1.851 1.389 -15.375 1.00 95.12 297 VAL A C 1
ATOM 2272 O O . VAL A 1 297 ? 1.768 0.325 -14.768 1.00 95.12 297 VAL A O 1
ATOM 2275 N N . TYR A 1 298 ? 1.261 2.515 -14.997 1.00 91.81 298 TYR A N 1
ATOM 2276 C CA . TYR A 1 298 ? 0.513 2.672 -13.759 1.00 91.81 298 TYR A CA 1
ATOM 2277 C C . TYR A 1 298 ? -0.974 2.464 -14.016 1.00 91.81 298 TYR A C 1
ATOM 2279 O O . TYR A 1 298 ? -1.515 2.982 -14.994 1.00 91.81 298 TYR A O 1
ATOM 2287 N N . PHE A 1 299 ? -1.616 1.721 -13.124 1.00 90.50 299 PHE A N 1
ATOM 2288 C CA . PHE A 1 299 ? -3.063 1.610 -13.023 1.00 90.50 299 PHE A CA 1
ATOM 2289 C C . PHE A 1 299 ? -3.485 2.367 -11.779 1.00 90.50 299 PHE A C 1
ATOM 2291 O O . PHE A 1 299 ? -2.984 2.062 -10.700 1.00 90.50 299 PHE A O 1
ATOM 2298 N N . SER A 1 300 ? -4.370 3.349 -11.922 1.00 81.69 300 SER A N 1
ATOM 2299 C CA . SER A 1 300 ? -4.805 4.179 -10.804 1.00 81.69 300 SER A CA 1
ATOM 2300 C C . SER A 1 300 ? -6.222 4.710 -10.983 1.00 81.69 300 SER A C 1
ATOM 2302 O O . SER A 1 300 ? -6.707 4.794 -12.106 1.00 81.69 300 SER A O 1
ATOM 2304 N N . ASN A 1 301 ? -6.881 5.063 -9.872 1.00 65.44 301 ASN A N 1
ATOM 2305 C CA . ASN A 1 301 ? -8.096 5.900 -9.816 1.00 65.44 301 ASN A CA 1
ATOM 2306 C C . ASN A 1 301 ? -9.166 5.616 -10.899 1.00 65.44 301 ASN A C 1
ATOM 2308 O O . ASN A 1 301 ? -9.659 6.535 -11.559 1.00 65.44 301 ASN A O 1
ATOM 2312 N N . GLY A 1 302 ? -9.496 4.343 -11.123 1.00 62.66 302 GLY A N 1
ATOM 2313 C CA . GLY A 1 302 ? -10.526 3.944 -12.085 1.00 62.66 302 GLY A CA 1
ATOM 2314 C C . GLY A 1 302 ? -10.111 3.987 -13.563 1.00 62.66 302 GLY A C 1
ATOM 2315 O O . GLY A 1 302 ? -10.971 3.888 -14.444 1.00 62.66 302 GLY A O 1
ATOM 2316 N N . GLU A 1 303 ? -8.817 4.109 -13.852 1.00 69.12 303 GLU A N 1
ATOM 2317 C CA . GLU A 1 303 ? -8.221 4.130 -15.192 1.00 69.12 303 GLU A CA 1
ATOM 2318 C C . GLU A 1 303 ? -7.426 2.838 -15.481 1.00 69.12 303 GLU A C 1
ATOM 2320 O O . GLU A 1 303 ? -7.091 2.073 -14.574 1.00 69.12 303 GLU A O 1
ATOM 2325 N N . GLY A 1 304 ? -7.159 2.543 -16.761 1.00 82.81 304 GLY A N 1
ATOM 2326 C CA . GLY A 1 304 ? -6.460 1.319 -17.186 1.00 82.81 304 GLY A CA 1
ATOM 2327 C C . GLY A 1 304 ? -7.055 0.620 -18.413 1.00 82.81 304 GLY A C 1
ATOM 2328 O O . GLY A 1 304 ? -6.434 -0.284 -18.977 1.00 82.81 304 GLY A O 1
ATOM 2329 N N . ASN A 1 305 ? -8.244 1.037 -18.863 1.00 88.94 305 ASN A N 1
ATOM 2330 C CA . ASN A 1 305 ? -8.897 0.493 -20.062 1.00 88.94 305 ASN A CA 1
ATOM 2331 C C . ASN A 1 305 ? -8.067 0.703 -21.339 1.00 88.94 305 ASN A C 1
ATOM 2333 O O . ASN A 1 305 ? -8.172 -0.077 -22.284 1.00 88.94 305 ASN A O 1
ATOM 2337 N N . GLU A 1 306 ? -7.235 1.741 -21.375 1.00 93.56 306 GLU A N 1
ATOM 2338 C CA . GLU A 1 306 ? -6.323 2.042 -22.476 1.00 93.56 306 GLU A CA 1
ATOM 2339 C C . GLU A 1 306 ? -5.250 0.968 -22.690 1.00 93.56 306 GLU A C 1
ATOM 2341 O O . GLU A 1 306 ? -4.690 0.887 -23.782 1.00 93.56 306 GLU A O 1
ATOM 2346 N N . TYR A 1 307 ? -4.985 0.129 -21.683 1.00 96.94 307 TYR A N 1
ATOM 2347 C CA . TYR A 1 307 ? -4.018 -0.963 -21.774 1.00 96.94 307 TYR A CA 1
ATOM 2348 C C . TYR A 1 307 ? -4.656 -2.309 -22.141 1.00 96.94 307 TYR A C 1
ATOM 2350 O O . TYR A 1 307 ? -3.942 -3.308 -22.254 1.00 96.94 307 TYR A O 1
ATOM 2358 N N . ILE A 1 308 ? -5.979 -2.382 -22.338 1.00 97.38 308 ILE A N 1
ATOM 2359 C CA . ILE A 1 308 ? -6.630 -3.617 -22.795 1.00 97.38 308 ILE A CA 1
ATOM 2360 C C . ILE A 1 308 ? -6.050 -4.016 -24.159 1.00 97.38 308 ILE A C 1
ATOM 2362 O O . ILE A 1 308 ? -5.969 -3.219 -25.092 1.00 97.38 308 ILE A O 1
ATOM 2366 N N . GLY A 1 309 ? -5.638 -5.277 -24.275 1.00 98.12 309 GLY A N 1
ATOM 2367 C CA . GLY A 1 309 ? -4.942 -5.817 -25.440 1.00 98.12 309 GLY A CA 1
ATOM 2368 C C . GLY A 1 309 ? -3.417 -5.679 -25.387 1.00 98.12 309 GLY A C 1
ATOM 2369 O O . GLY A 1 309 ? -2.740 -6.285 -26.223 1.00 98.12 309 GLY A O 1
ATOM 2370 N N . HIS A 1 310 ? -2.855 -4.950 -24.418 1.00 98.62 310 HIS A N 1
ATOM 2371 C CA . HIS A 1 310 ? -1.409 -4.923 -24.198 1.00 98.62 310 HIS A CA 1
ATOM 2372 C C . HIS A 1 310 ? -0.930 -6.207 -23.517 1.00 98.62 310 HIS A C 1
ATOM 2374 O O . HIS A 1 310 ? -1.684 -6.887 -22.816 1.00 98.62 310 HIS A O 1
ATOM 2380 N N . TRP A 1 311 ? 0.349 -6.512 -23.716 1.00 98.56 311 TRP A N 1
ATOM 2381 C CA . TRP A 1 311 ? 1.031 -7.662 -23.134 1.00 98.56 311 TRP A CA 1
ATOM 2382 C C . TRP A 1 311 ? 1.852 -7.248 -21.918 1.00 98.56 311 TRP A C 1
ATOM 2384 O O . TRP A 1 311 ? 2.553 -6.238 -21.955 1.00 98.56 311 TRP A O 1
ATOM 2394 N N . PHE A 1 312 ? 1.795 -8.052 -20.865 1.00 98.50 312 PHE A N 1
ATOM 2395 C CA . PHE A 1 312 ? 2.444 -7.823 -19.581 1.00 98.50 312 PHE A CA 1
ATOM 2396 C C . PHE A 1 312 ? 3.337 -9.004 -19.215 1.00 98.50 312 PHE A C 1
ATOM 2398 O O . PHE A 1 312 ? 3.108 -10.123 -19.678 1.00 98.50 312 PHE A O 1
ATOM 2405 N N . ASN A 1 313 ? 4.385 -8.743 -18.433 1.00 98.19 313 ASN A N 1
ATOM 2406 C CA . ASN A 1 313 ? 5.288 -9.796 -17.975 1.00 98.19 313 ASN A CA 1
ATOM 2407 C C . ASN A 1 313 ? 4.665 -10.573 -16.810 1.00 98.19 313 ASN A C 1
ATOM 2409 O O . ASN A 1 313 ? 4.188 -9.971 -15.843 1.00 98.19 313 ASN A O 1
ATOM 2413 N N . LYS A 1 314 ? 4.720 -11.902 -16.912 1.00 97.38 314 LYS A N 1
ATOM 2414 C CA . LYS A 1 314 ? 4.327 -12.824 -15.856 1.00 97.38 314 LYS A CA 1
ATOM 2415 C C . LYS A 1 314 ? 5.419 -13.862 -15.613 1.00 97.38 314 LYS A C 1
ATOM 2417 O O . LYS A 1 314 ? 5.864 -14.508 -16.553 1.00 97.38 314 LYS A O 1
ATOM 2422 N N . GLN A 1 315 ? 5.800 -14.068 -14.362 1.00 96.31 315 GLN A N 1
ATOM 2423 C CA . GLN A 1 315 ? 6.584 -15.206 -13.909 1.00 96.31 315 GLN A CA 1
ATOM 2424 C C . GLN A 1 315 ? 5.732 -16.481 -13.857 1.00 96.31 315 GLN A C 1
ATOM 2426 O O . GLN A 1 315 ? 4.593 -16.490 -13.386 1.00 96.31 315 GLN A O 1
ATOM 2431 N N . THR A 1 316 ? 6.321 -17.573 -14.330 1.00 93.94 316 THR A N 1
ATOM 2432 C CA . THR A 1 316 ? 5.774 -18.928 -14.281 1.00 93.94 316 THR A CA 1
ATOM 2433 C C . THR A 1 316 ? 6.912 -19.935 -14.079 1.00 93.94 316 THR A C 1
ATOM 2435 O O . THR A 1 316 ? 8.058 -19.562 -13.802 1.00 93.94 316 THR A O 1
ATOM 2438 N N . THR A 1 317 ? 6.601 -21.218 -14.173 1.00 92.56 317 THR A N 1
ATOM 2439 C CA . THR A 1 317 ? 7.559 -22.310 -14.025 1.00 92.56 317 THR A CA 1
ATOM 2440 C C . THR A 1 317 ? 7.487 -23.204 -15.253 1.00 92.56 317 THR A C 1
ATOM 2442 O O . THR A 1 317 ? 6.395 -23.493 -15.748 1.00 92.56 317 THR A O 1
ATOM 2445 N N . ASP A 1 318 ? 8.640 -23.622 -15.764 1.00 91.75 318 ASP A N 1
ATOM 2446 C CA . ASP A 1 318 ? 8.704 -24.552 -16.887 1.00 91.75 318 ASP A CA 1
ATOM 2447 C C . ASP A 1 318 ? 8.423 -26.012 -16.459 1.00 91.75 318 ASP A C 1
ATOM 2449 O O . ASP A 1 318 ? 8.160 -26.313 -15.292 1.00 91.75 318 ASP A O 1
ATOM 2453 N N . GLU A 1 319 ? 8.471 -26.954 -17.409 1.00 90.62 319 GLU A N 1
ATOM 2454 C CA . GLU A 1 319 ? 8.252 -28.385 -17.126 1.00 90.62 319 GLU A CA 1
ATOM 2455 C C . GLU A 1 319 ? 9.292 -28.990 -16.163 1.00 90.62 319 GLU A C 1
ATOM 2457 O O . GLU A 1 319 ? 9.028 -30.025 -15.543 1.00 90.62 319 GLU A O 1
ATOM 2462 N N . SER A 1 320 ? 10.465 -28.364 -16.043 1.00 89.06 320 SER A N 1
ATOM 2463 C CA . SER A 1 320 ? 11.579 -28.809 -15.200 1.00 89.06 320 SER A CA 1
ATOM 2464 C C . SER A 1 320 ? 11.484 -28.277 -13.770 1.00 89.06 320 SER A C 1
ATOM 2466 O O . SER A 1 320 ? 12.189 -28.780 -12.893 1.00 89.06 320 SER A O 1
ATOM 2468 N N . GLY A 1 321 ? 10.597 -27.313 -13.514 1.00 86.19 321 GLY A N 1
ATOM 2469 C CA . GLY A 1 321 ? 10.506 -26.629 -12.228 1.00 86.19 321 GLY A CA 1
ATOM 2470 C C . GLY A 1 321 ? 11.316 -25.331 -12.163 1.00 86.19 321 GLY A C 1
ATOM 2471 O O . GLY A 1 321 ? 11.382 -24.734 -11.089 1.00 86.19 321 GLY A O 1
ATOM 2472 N N . ASP A 1 322 ? 11.908 -24.886 -13.274 1.00 90.06 322 ASP A N 1
ATOM 2473 C CA . ASP A 1 322 ? 12.729 -23.679 -13.320 1.00 90.06 322 ASP A CA 1
ATOM 2474 C C . ASP A 1 322 ? 11.857 -22.429 -13.506 1.00 90.06 322 ASP A C 1
ATOM 2476 O O . ASP A 1 322 ? 10.895 -22.410 -14.282 1.00 90.06 322 ASP A O 1
ATOM 2480 N N . THR A 1 323 ? 12.197 -21.361 -12.783 1.00 93.56 323 THR A N 1
ATOM 2481 C CA . THR A 1 323 ? 11.516 -20.066 -12.879 1.00 93.56 323 THR A CA 1
ATOM 2482 C C . THR A 1 323 ? 11.784 -19.428 -14.240 1.00 93.56 323 THR A C 1
ATOM 2484 O O . THR A 1 323 ? 12.925 -19.127 -14.589 1.00 93.56 323 THR A O 1
ATOM 2487 N N . ILE A 1 324 ? 10.718 -19.173 -14.994 1.00 95.31 324 ILE A N 1
ATOM 2488 C CA . ILE A 1 324 ? 10.743 -18.490 -16.292 1.00 95.31 324 ILE A CA 1
ATOM 2489 C C . ILE A 1 324 ? 9.732 -17.340 -16.289 1.00 95.31 324 ILE A C 1
ATOM 2491 O O . ILE A 1 324 ? 8.922 -17.211 -15.372 1.00 95.31 324 ILE A O 1
ATOM 2495 N N . TRP A 1 325 ? 9.745 -16.501 -17.321 1.00 95.81 325 TRP A N 1
ATOM 2496 C CA . TRP A 1 325 ? 8.670 -15.541 -17.558 1.00 95.81 325 TRP A CA 1
ATOM 2497 C C . TRP A 1 325 ? 8.038 -15.751 -18.931 1.00 95.81 325 TRP A C 1
ATOM 2499 O O . TRP A 1 325 ? 8.667 -16.240 -19.869 1.00 95.81 325 TRP A O 1
ATOM 2509 N N . GLU A 1 326 ? 6.785 -15.336 -19.048 1.00 96.31 326 GLU A N 1
ATOM 2510 C CA . GLU A 1 326 ? 6.015 -15.304 -20.281 1.00 96.31 326 GLU A CA 1
ATOM 2511 C C . GLU A 1 326 ? 5.274 -13.967 -20.431 1.00 96.31 326 GLU A C 1
ATOM 2513 O O . GLU A 1 326 ? 5.338 -13.080 -19.571 1.00 96.31 326 GLU A O 1
ATOM 2518 N N . LYS A 1 327 ? 4.596 -13.798 -21.569 1.00 97.56 327 LYS A N 1
ATOM 2519 C CA . LYS A 1 327 ? 3.772 -12.620 -21.853 1.00 97.56 327 LYS A CA 1
ATOM 2520 C C . LYS A 1 327 ? 2.303 -13.010 -21.742 1.00 97.56 327 LYS A C 1
ATOM 2522 O O . LYS A 1 327 ? 1.860 -13.909 -22.451 1.00 97.56 327 LYS A O 1
ATOM 2527 N N . VAL A 1 328 ? 1.539 -12.280 -20.936 1.00 98.38 328 VAL A N 1
ATOM 2528 C CA . VAL A 1 328 ? 0.082 -12.450 -20.809 1.00 98.38 328 VAL A CA 1
ATOM 2529 C C . VAL A 1 328 ? -0.633 -11.165 -21.199 1.00 98.38 328 VAL A C 1
ATOM 2531 O O . VAL A 1 328 ? -0.132 -10.067 -20.965 1.00 98.38 328 VAL A O 1
ATOM 2534 N N . GLN A 1 329 ? -1.786 -11.278 -21.848 1.00 98.56 329 GLN A N 1
ATOM 2535 C CA . GLN A 1 329 ? -2.505 -10.117 -22.365 1.00 98.56 329 GLN A CA 1
ATOM 2536 C C . GLN A 1 329 ? -3.528 -9.622 -21.343 1.00 98.56 329 GLN A C 1
ATOM 2538 O O . GLN A 1 329 ? -4.278 -10.429 -20.799 1.00 98.56 329 GLN A O 1
ATOM 2543 N N . LEU A 1 330 ? -3.614 -8.310 -21.112 1.00 98.50 330 LEU A N 1
ATOM 2544 C CA . LEU A 1 330 ? -4.717 -7.728 -20.343 1.00 98.50 330 LEU A CA 1
ATOM 2545 C C . LEU A 1 330 ? -5.996 -7.792 -21.181 1.00 98.50 330 LEU A C 1
ATOM 2547 O O . LEU A 1 330 ? -6.067 -7.221 -22.270 1.00 98.50 330 LEU A O 1
ATOM 2551 N N . THR A 1 331 ? -7.009 -8.490 -20.684 1.00 97.75 331 THR A N 1
ATOM 2552 C CA . THR A 1 331 ? -8.253 -8.761 -21.423 1.00 97.75 331 THR A CA 1
ATOM 2553 C C . THR A 1 331 ? -9.434 -7.942 -20.932 1.00 97.75 331 THR A C 1
ATOM 2555 O O . TH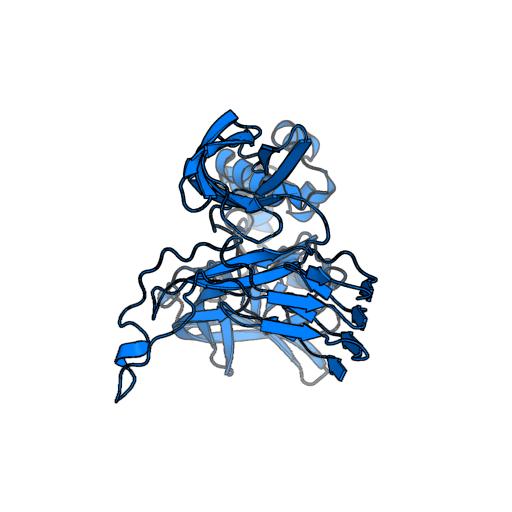R A 1 331 ? -10.342 -7.666 -21.715 1.00 97.75 331 THR A O 1
ATOM 2558 N N . ASN A 1 332 ? -9.433 -7.547 -19.659 1.00 92.94 332 ASN A N 1
ATOM 2559 C CA . ASN A 1 332 ? -10.517 -6.777 -19.072 1.00 92.94 332 ASN A CA 1
ATOM 2560 C C . ASN A 1 332 ? -10.039 -5.972 -17.859 1.00 92.94 332 ASN A C 1
ATOM 2562 O O . ASN A 1 332 ? -9.123 -6.392 -17.151 1.00 92.94 332 ASN A O 1
ATOM 2566 N N . VAL A 1 333 ? -10.708 -4.848 -17.612 1.00 92.06 333 VAL A N 1
ATOM 2567 C CA . VAL A 1 333 ? -10.539 -4.016 -16.418 1.00 92.06 333 VAL A CA 1
ATOM 2568 C C . VAL A 1 333 ? -11.923 -3.714 -15.855 1.00 92.06 333 VAL A C 1
ATOM 2570 O O . VAL A 1 333 ? -12.807 -3.256 -16.578 1.00 92.06 333 VAL A O 1
ATOM 2573 N N . LEU A 1 334 ? -12.124 -3.983 -14.567 1.00 81.81 334 LEU A N 1
ATOM 2574 C CA . LEU A 1 334 ? -13.333 -3.605 -13.838 1.00 81.81 334 LEU A CA 1
ATOM 2575 C C . LEU A 1 334 ? -12.978 -2.611 -12.742 1.00 81.81 334 LEU A C 1
ATOM 2577 O O . LEU A 1 334 ? -11.981 -2.781 -12.052 1.00 81.81 334 LEU A O 1
ATOM 2581 N N . VAL A 1 335 ? -13.826 -1.604 -12.559 1.00 80.88 335 VAL A N 1
ATOM 2582 C CA . VAL A 1 335 ? -13.682 -0.621 -11.483 1.00 80.88 335 VAL A CA 1
ATOM 2583 C C . VAL A 1 335 ? -14.898 -0.715 -10.581 1.00 80.88 335 VAL A C 1
ATOM 2585 O O . VAL A 1 335 ? -16.034 -0.605 -11.052 1.00 80.88 335 VAL A O 1
ATOM 2588 N N . TYR A 1 336 ? -14.670 -0.966 -9.297 1.00 71.50 336 TYR A N 1
ATOM 2589 C CA . TYR A 1 336 ? -15.727 -1.100 -8.299 1.00 71.50 336 TYR A CA 1
ATOM 2590 C C . TYR A 1 336 ? -15.182 -0.820 -6.897 1.00 71.50 336 TYR A C 1
ATOM 2592 O O . TYR A 1 336 ? -13.975 -0.753 -6.708 1.00 71.50 336 TYR A O 1
ATOM 2600 N N . THR A 1 337 ? -16.054 -0.650 -5.905 1.00 67.88 337 THR A N 1
ATOM 2601 C CA . THR A 1 337 ? -15.617 -0.495 -4.513 1.00 67.88 337 THR A CA 1
ATOM 2602 C C . THR A 1 337 ? -15.644 -1.823 -3.762 1.00 67.88 337 THR A C 1
ATOM 2604 O O . THR A 1 337 ? -16.577 -2.616 -3.910 1.00 67.88 337 THR A O 1
ATOM 2607 N N . GLU A 1 338 ? -14.630 -2.072 -2.937 1.00 66.50 338 GLU A N 1
ATOM 2608 C CA . GLU A 1 338 ? -14.513 -3.278 -2.112 1.00 66.50 338 GLU A CA 1
ATOM 2609 C C . GLU A 1 338 ? -14.024 -2.919 -0.711 1.00 66.50 338 GLU A C 1
ATOM 2611 O O . GLU A 1 338 ? -13.146 -2.076 -0.552 1.00 66.50 338 GLU A O 1
ATOM 2616 N N . ILE A 1 339 ? -14.573 -3.575 0.314 1.00 53.47 339 ILE A N 1
ATOM 2617 C CA . ILE A 1 339 ? -14.029 -3.489 1.670 1.00 53.47 339 ILE A CA 1
ATOM 2618 C C . ILE A 1 339 ? -12.893 -4.508 1.785 1.00 53.47 339 ILE A C 1
ATOM 2620 O O . ILE A 1 339 ? -13.159 -5.706 1.841 1.00 53.47 339 ILE A O 1
ATOM 2624 N N . THR A 1 340 ? -11.653 -4.032 1.832 1.00 61.31 340 THR A N 1
ATOM 2625 C CA . THR A 1 340 ? -10.429 -4.850 1.917 1.00 61.31 340 THR A CA 1
ATOM 2626 C C . THR A 1 340 ? -9.350 -4.096 2.701 1.00 61.31 340 THR A C 1
ATOM 2628 O O . THR A 1 340 ? -9.525 -2.914 2.982 1.00 61.31 340 THR A O 1
ATOM 2631 N N . THR A 1 341 ? -8.276 -4.761 3.129 1.00 64.38 341 THR A N 1
ATOM 2632 C CA . THR A 1 341 ? -7.016 -4.085 3.490 1.00 64.38 341 THR A CA 1
ATOM 2633 C C . THR A 1 341 ? -6.201 -3.810 2.225 1.00 64.38 341 THR A C 1
ATOM 2635 O O . THR A 1 341 ? -6.470 -4.402 1.172 1.00 64.38 341 THR A O 1
ATOM 2638 N N . ALA A 1 342 ? -5.238 -2.896 2.312 1.00 74.62 342 ALA A N 1
ATOM 2639 C CA . ALA A 1 342 ? -4.381 -2.535 1.192 1.00 74.62 342 ALA A CA 1
ATOM 2640 C C . ALA A 1 342 ? -2.914 -2.526 1.632 1.00 74.62 342 ALA A C 1
ATOM 2642 O O . ALA A 1 342 ? -2.612 -2.112 2.747 1.00 74.62 342 ALA A O 1
ATOM 2643 N N . TRP A 1 343 ? -2.014 -3.001 0.774 1.00 80.94 343 TRP A N 1
ATOM 2644 C CA . TRP A 1 343 ? -0.627 -3.282 1.146 1.00 80.94 343 TRP A CA 1
ATOM 2645 C C . TRP A 1 343 ? 0.348 -2.880 0.045 1.00 80.94 343 TRP A C 1
ATOM 2647 O O . TRP A 1 343 ? 0.037 -3.038 -1.135 1.00 80.94 343 TRP A O 1
ATOM 2657 N N . SER A 1 344 ? 1.525 -2.392 0.433 1.00 89.62 344 SER A N 1
ATOM 2658 C CA . SER A 1 344 ? 2.603 -1.943 -0.452 1.00 89.62 344 SER A CA 1
ATOM 2659 C C . SER A 1 344 ? 3.973 -2.366 0.104 1.00 89.62 344 SER A C 1
ATOM 2661 O O . SER A 1 344 ? 4.579 -1.650 0.907 1.00 89.62 344 SER A O 1
ATOM 2663 N N . PRO A 1 345 ? 4.467 -3.564 -0.261 1.00 91.38 345 PRO A N 1
ATOM 2664 C CA . PRO A 1 345 ? 5.850 -3.956 -0.011 1.00 91.38 345 PRO A CA 1
ATOM 2665 C C . PRO A 1 345 ? 6.816 -3.169 -0.903 1.00 91.38 345 PRO A C 1
ATOM 2667 O O . PRO A 1 345 ? 6.539 -2.955 -2.083 1.00 91.38 345 PRO A O 1
ATOM 2670 N N . VAL A 1 346 ? 7.984 -2.804 -0.373 1.00 92.81 346 VAL A N 1
ATOM 2671 C CA . VAL A 1 346 ? 9.058 -2.156 -1.143 1.00 92.81 346 VAL A CA 1
ATOM 2672 C C . VAL A 1 346 ? 10.341 -2.972 -1.026 1.00 92.81 346 VAL A C 1
ATOM 2674 O O . VAL A 1 346 ? 10.797 -3.254 0.080 1.00 92.81 346 VAL A O 1
ATOM 2677 N N . THR A 1 347 ? 10.929 -3.358 -2.160 1.00 94.62 347 THR A N 1
ATOM 2678 C CA . THR A 1 347 ? 12.164 -4.156 -2.222 1.00 94.62 347 THR A CA 1
ATOM 2679 C C . THR A 1 347 ? 13.412 -3.288 -2.322 1.00 94.62 347 THR A C 1
ATOM 2681 O O . THR A 1 347 ? 13.402 -2.226 -2.939 1.00 94.62 347 THR A O 1
ATOM 2684 N N . TYR A 1 348 ? 14.514 -3.753 -1.738 1.00 93.69 348 TYR A N 1
ATOM 2685 C CA . TYR A 1 348 ? 15.805 -3.074 -1.813 1.00 93.69 348 TYR A CA 1
ATOM 2686 C C . TYR A 1 348 ? 16.342 -3.023 -3.253 1.00 93.69 348 TYR A C 1
ATOM 2688 O O . TYR A 1 348 ? 16.383 -4.044 -3.935 1.00 93.69 348 TYR A O 1
ATOM 2696 N N . GLU A 1 349 ? 16.794 -1.839 -3.679 1.00 90.38 349 GLU A N 1
ATOM 2697 C CA . GLU A 1 349 ? 17.473 -1.492 -4.943 1.00 90.38 349 GLU A CA 1
ATOM 2698 C C . GLU A 1 349 ? 16.635 -1.655 -6.218 1.00 90.38 349 GLU A C 1
ATOM 2700 O O . GLU A 1 349 ? 16.582 -0.747 -7.049 1.00 90.38 349 GLU A O 1
ATOM 2705 N N . HIS A 1 350 ? 15.965 -2.790 -6.380 1.00 93.69 350 HIS A N 1
ATOM 2706 C CA . HIS A 1 350 ? 15.210 -3.130 -7.582 1.00 93.69 350 HIS A CA 1
ATOM 2707 C C . HIS A 1 350 ? 13.845 -2.445 -7.639 1.00 93.69 350 HIS A C 1
ATOM 2709 O O . HIS A 1 350 ? 13.343 -2.197 -8.740 1.00 93.69 350 HIS A O 1
ATOM 2715 N N . LEU A 1 351 ? 13.239 -2.192 -6.471 1.00 94.25 351 LEU A N 1
ATOM 2716 C CA . LEU A 1 351 ? 11.882 -1.669 -6.253 1.00 94.25 351 LEU A CA 1
ATOM 2717 C C . LEU A 1 351 ? 10.748 -2.484 -6.904 1.00 94.25 351 LEU A C 1
ATOM 2719 O O . LEU A 1 351 ? 9.582 -2.221 -6.635 1.00 94.25 351 LEU A O 1
ATOM 2723 N N . ASN A 1 352 ? 11.056 -3.463 -7.754 1.00 96.81 352 ASN A N 1
ATOM 2724 C CA . ASN A 1 352 ? 10.092 -4.357 -8.372 1.00 96.81 352 ASN A CA 1
ATOM 2725 C C . ASN A 1 352 ? 9.974 -5.676 -7.606 1.00 96.81 352 ASN A C 1
ATOM 2727 O O . ASN A 1 352 ? 10.871 -6.049 -6.849 1.00 96.81 352 ASN A O 1
ATOM 2731 N N . PHE A 1 353 ? 8.846 -6.351 -7.800 1.00 97.50 353 PHE A N 1
ATOM 2732 C CA . PHE A 1 353 ? 8.540 -7.682 -7.278 1.00 97.50 353 PHE A CA 1
ATOM 2733 C C . PHE A 1 353 ? 7.330 -8.272 -8.018 1.00 97.50 353 PHE A C 1
ATOM 2735 O O . PHE A 1 353 ? 6.638 -7.579 -8.773 1.00 97.50 353 PHE A O 1
ATOM 2742 N N . TYR A 1 354 ? 7.063 -9.560 -7.801 1.00 98.06 354 TYR A N 1
ATOM 2743 C CA . TYR A 1 354 ? 5.986 -10.280 -8.481 1.00 98.06 354 TYR A CA 1
ATOM 2744 C C . TYR A 1 354 ? 4.723 -10.419 -7.622 1.00 98.06 354 TYR A C 1
ATOM 2746 O O . TYR A 1 354 ? 4.760 -11.065 -6.570 1.00 98.06 354 TYR A O 1
ATOM 2754 N N . VAL A 1 355 ? 3.599 -9.882 -8.116 1.00 96.88 355 VAL A N 1
ATOM 2755 C CA . VAL A 1 355 ? 2.263 -9.963 -7.488 1.00 96.88 355 VAL A CA 1
ATOM 2756 C C . VAL A 1 355 ? 1.316 -10.800 -8.345 1.00 96.88 355 VAL A C 1
ATOM 2758 O O . VAL A 1 355 ? 1.135 -10.526 -9.528 1.00 96.88 355 VAL A O 1
ATOM 2761 N N . ASN A 1 356 ? 0.754 -11.874 -7.792 1.00 96.31 356 ASN A N 1
ATOM 2762 C CA . ASN A 1 356 ? 0.048 -12.930 -8.533 1.00 96.31 356 ASN A CA 1
ATOM 2763 C C . ASN A 1 356 ? 0.840 -13.420 -9.767 1.00 96.31 356 ASN A C 1
ATOM 2765 O O . ASN A 1 356 ? 0.271 -13.748 -10.809 1.00 96.31 356 ASN A O 1
ATOM 2769 N N . GLY A 1 357 ? 2.172 -13.431 -9.647 1.00 97.00 357 GLY A N 1
ATOM 2770 C CA . GLY A 1 357 ? 3.105 -13.755 -10.724 1.00 97.00 357 GLY A CA 1
ATOM 2771 C C . GLY A 1 357 ? 3.365 -12.622 -11.722 1.00 97.00 357 GLY A C 1
ATOM 2772 O O . GLY A 1 357 ? 4.168 -12.813 -12.616 1.00 97.00 357 GLY A O 1
ATOM 2773 N N . MET A 1 358 ? 2.758 -11.441 -11.614 1.00 98.25 358 MET A N 1
ATOM 2774 C CA . MET A 1 358 ? 2.982 -10.326 -12.547 1.00 98.25 358 MET A CA 1
ATOM 2775 C C . MET A 1 358 ? 4.144 -9.439 -12.095 1.00 98.25 358 MET A C 1
ATOM 2777 O O . MET A 1 358 ? 4.160 -9.010 -10.941 1.00 98.25 358 MET A O 1
ATOM 2781 N N . LEU A 1 359 ? 5.086 -9.124 -12.995 1.00 98.31 359 LEU A N 1
ATOM 2782 C CA . LEU A 1 359 ? 6.194 -8.211 -12.684 1.00 98.31 359 LEU A CA 1
ATOM 2783 C C . LEU A 1 359 ? 5.653 -6.800 -12.450 1.00 98.31 359 LEU A C 1
ATOM 2785 O O . LEU A 1 359 ? 5.018 -6.208 -13.333 1.00 98.31 359 LEU A O 1
ATOM 2789 N N . SER A 1 360 ? 5.914 -6.263 -11.265 1.00 96.38 360 SER A N 1
ATOM 2790 C CA . SER A 1 360 ? 5.237 -5.070 -10.778 1.00 96.38 360 SER A CA 1
ATOM 2791 C C . SER A 1 360 ? 6.141 -4.166 -9.948 1.00 96.38 360 SER A C 1
ATOM 2793 O O . SER A 1 360 ? 7.232 -4.571 -9.556 1.00 96.38 360 SER A O 1
ATOM 2795 N N . MET A 1 361 ? 5.683 -2.943 -9.691 1.00 93.44 361 MET A N 1
ATOM 2796 C CA . MET A 1 361 ? 6.338 -1.952 -8.837 1.00 93.44 361 MET A CA 1
ATOM 2797 C C . MET A 1 361 ? 5.296 -1.233 -7.968 1.00 93.44 361 MET A C 1
ATOM 2799 O O . MET A 1 361 ? 4.165 -1.049 -8.432 1.00 93.44 361 MET A O 1
ATOM 2803 N N . PRO A 1 362 ? 5.661 -0.811 -6.743 1.00 91.06 362 PRO A N 1
ATOM 2804 C CA . PRO A 1 362 ? 4.748 -0.144 -5.826 1.00 91.06 362 PRO A CA 1
ATOM 2805 C C . PRO A 1 362 ? 4.392 1.278 -6.300 1.00 91.06 362 PRO A C 1
ATOM 2807 O O . PRO A 1 362 ? 4.960 1.809 -7.264 1.00 91.06 362 PRO A O 1
ATOM 2810 N N . ALA A 1 363 ? 3.433 1.887 -5.608 1.00 84.56 363 ALA A N 1
ATOM 2811 C CA . ALA A 1 363 ? 2.954 3.253 -5.787 1.00 84.56 363 ALA A CA 1
ATOM 2812 C C . ALA A 1 363 ? 4.059 4.275 -5.503 1.00 84.56 363 ALA A C 1
ATOM 2814 O O . ALA A 1 363 ? 5.094 3.950 -4.920 1.00 84.56 363 ALA A O 1
ATOM 2815 N N . ASP A 1 364 ? 3.838 5.524 -5.922 1.00 84.56 364 ASP A N 1
ATOM 2816 C CA . ASP A 1 364 ? 4.758 6.650 -5.693 1.00 84.56 364 ASP A CA 1
ATOM 2817 C C . ASP A 1 364 ? 6.186 6.422 -6.232 1.00 84.56 364 ASP A C 1
ATOM 2819 O O . ASP A 1 364 ? 7.135 7.121 -5.881 1.00 84.56 364 ASP A O 1
ATOM 2823 N N . THR A 1 365 ? 6.349 5.472 -7.151 1.00 86.06 365 THR A N 1
ATOM 2824 C CA . THR A 1 365 ? 7.629 5.172 -7.809 1.00 86.06 365 THR A CA 1
ATOM 2825 C C . THR A 1 365 ? 7.876 6.026 -9.050 1.00 86.06 365 THR A C 1
ATOM 2827 O O . THR A 1 365 ? 8.905 5.894 -9.718 1.00 86.06 365 THR A O 1
ATOM 2830 N N . LYS A 1 366 ? 6.945 6.920 -9.396 1.00 85.50 366 LYS A N 1
ATOM 2831 C CA . LYS A 1 366 ? 7.071 7.786 -10.567 1.00 85.50 366 LYS A CA 1
ATOM 2832 C C . LYS A 1 366 ? 8.313 8.671 -10.438 1.00 85.50 366 LYS A C 1
ATOM 2834 O O . LYS A 1 366 ? 8.471 9.405 -9.472 1.00 85.50 366 LYS A O 1
ATOM 2839 N N . GLY A 1 367 ? 9.194 8.600 -11.435 1.00 88.19 367 GLY A N 1
ATOM 2840 C CA . GLY A 1 367 ? 10.482 9.300 -11.414 1.00 88.19 367 GLY A CA 1
ATOM 2841 C C . GLY A 1 367 ? 11.596 8.557 -10.669 1.00 88.19 367 GLY A C 1
ATOM 2842 O O . GLY A 1 367 ? 12.751 8.962 -10.753 1.00 88.19 367 GLY A O 1
ATOM 2843 N N . LEU A 1 368 ? 11.296 7.442 -10.004 1.00 91.81 368 LEU A N 1
ATOM 2844 C CA . LEU A 1 368 ? 12.289 6.494 -9.487 1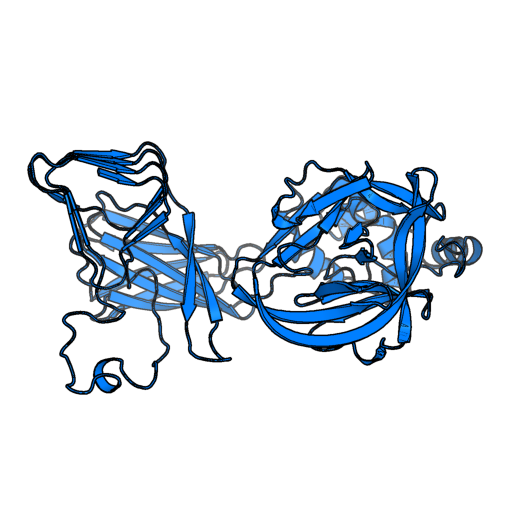.00 91.81 368 LEU A CA 1
ATOM 2845 C C . LEU A 1 368 ? 12.473 5.309 -10.451 1.00 91.81 368 LEU A C 1
ATOM 2847 O O . LEU A 1 368 ? 13.446 4.566 -10.364 1.00 91.81 368 LEU A O 1
ATOM 2851 N N . VAL A 1 369 ? 11.545 5.152 -11.398 1.00 92.12 369 VAL A N 1
ATOM 2852 C CA . VAL A 1 369 ? 11.475 4.036 -12.348 1.00 92.12 369 VAL A CA 1
ATOM 2853 C C . VAL A 1 369 ? 11.282 4.560 -13.771 1.00 92.12 369 VAL A C 1
ATOM 2855 O O . VAL A 1 369 ? 11.002 5.743 -13.975 1.00 92.12 369 VAL A O 1
ATOM 2858 N N . ASN A 1 370 ? 11.450 3.690 -14.774 1.00 94.75 370 ASN A N 1
ATOM 2859 C CA . ASN A 1 370 ? 11.463 4.066 -16.198 1.00 94.75 370 ASN A CA 1
ATOM 2860 C C . ASN A 1 370 ? 12.510 5.154 -16.545 1.00 94.75 370 ASN A C 1
ATOM 2862 O O . ASN A 1 370 ? 12.334 5.905 -17.503 1.00 94.75 370 ASN A O 1
ATOM 2866 N N . ILE A 1 371 ? 13.595 5.251 -15.766 1.00 96.31 371 ILE A N 1
ATOM 2867 C CA . ILE A 1 371 ? 14.656 6.256 -15.958 1.00 96.31 371 ILE A CA 1
ATOM 2868 C C . ILE A 1 371 ? 15.456 5.975 -17.237 1.00 96.31 371 ILE A C 1
ATOM 2870 O O . ILE A 1 371 ? 15.822 6.897 -17.971 1.00 96.31 371 ILE A O 1
ATOM 2874 N N . PHE A 1 372 ? 15.724 4.699 -17.505 1.00 97.00 372 PHE A N 1
ATOM 2875 C CA . PHE A 1 372 ? 16.602 4.245 -18.578 1.00 97.00 372 PHE A CA 1
ATOM 2876 C C . PHE A 1 372 ? 15.827 3.512 -19.668 1.00 97.00 372 PHE A C 1
ATOM 2878 O O . PHE A 1 372 ? 14.784 2.907 -19.414 1.00 97.00 372 PHE A O 1
ATOM 2885 N N . ALA A 1 373 ? 16.361 3.568 -20.888 1.00 96.00 373 ALA A N 1
ATOM 2886 C CA . ALA A 1 373 ? 15.864 2.766 -21.995 1.00 96.00 373 ALA A CA 1
ATOM 2887 C C . ALA A 1 373 ? 16.138 1.274 -21.747 1.00 96.00 373 ALA A C 1
ATOM 2889 O O . ALA A 1 373 ? 17.114 0.904 -21.093 1.00 96.00 373 ALA A O 1
ATOM 2890 N N . MET A 1 374 ? 15.260 0.427 -22.277 1.00 95.44 374 MET A N 1
ATOM 2891 C CA . MET A 1 374 ? 15.239 -1.009 -22.014 1.00 95.44 374 MET A CA 1
ATOM 2892 C C . MET A 1 374 ? 15.316 -1.780 -23.329 1.00 95.44 374 MET A C 1
ATOM 2894 O O . MET A 1 374 ? 14.688 -1.392 -24.316 1.00 95.44 374 MET A O 1
ATOM 2898 N N . ASP A 1 375 ? 16.035 -2.892 -23.332 1.00 94.94 375 ASP A N 1
ATOM 2899 C CA . ASP A 1 375 ? 15.973 -3.891 -24.388 1.00 94.94 375 ASP A CA 1
ATOM 2900 C C . ASP A 1 375 ? 14.605 -4.592 -24.341 1.00 94.94 375 ASP A C 1
ATOM 2902 O O . ASP A 1 375 ? 14.187 -5.112 -23.304 1.00 94.94 375 ASP A O 1
ATOM 2906 N N . GLY A 1 376 ? 13.881 -4.572 -25.462 1.00 86.62 376 GLY A N 1
ATOM 2907 C CA . GLY A 1 376 ? 12.507 -5.082 -25.537 1.00 86.62 376 GLY A CA 1
ATOM 2908 C C . GLY A 1 376 ? 12.373 -6.608 -25.501 1.00 86.62 376 GLY A C 1
ATOM 2909 O O . GLY A 1 376 ? 11.258 -7.112 -25.347 1.00 86.62 376 GLY A O 1
ATOM 2910 N N . GLU A 1 377 ? 13.475 -7.345 -25.645 1.00 88.50 377 GLU A N 1
ATOM 2911 C CA . GLU A 1 377 ? 13.495 -8.809 -25.596 1.00 88.50 377 GLU A CA 1
ATOM 2912 C C . GLU A 1 377 ? 13.973 -9.316 -24.233 1.00 88.50 377 GLU A C 1
ATOM 2914 O O . GLU A 1 377 ? 13.370 -10.236 -23.677 1.00 88.50 377 GLU A O 1
ATOM 2919 N N . THR A 1 378 ? 15.021 -8.710 -23.668 1.00 93.12 378 THR A N 1
ATOM 2920 C CA . THR A 1 378 ? 15.624 -9.164 -22.400 1.00 93.12 378 THR A CA 1
ATOM 2921 C C . THR A 1 378 ? 15.122 -8.402 -21.176 1.00 93.12 378 THR A C 1
ATOM 2923 O O . THR A 1 378 ? 15.358 -8.838 -20.052 1.00 93.12 378 THR A O 1
ATOM 2926 N N . MET A 1 379 ? 14.443 -7.263 -21.363 1.00 95.44 379 MET A N 1
ATOM 2927 C CA . MET A 1 379 ? 14.090 -6.314 -20.295 1.00 95.44 379 MET A CA 1
ATOM 2928 C C . MET A 1 379 ? 15.309 -5.853 -19.476 1.00 95.44 379 MET A C 1
ATOM 2930 O O . MET A 1 379 ? 15.170 -5.448 -18.321 1.00 95.44 379 MET A O 1
ATOM 2934 N N . GLN A 1 380 ? 16.510 -5.941 -20.042 1.00 96.50 380 GLN A N 1
ATOM 2935 C CA . GLN A 1 380 ? 17.722 -5.355 -19.483 1.00 96.50 380 GLN A CA 1
ATOM 2936 C C . GLN A 1 380 ? 17.803 -3.882 -19.897 1.00 96.50 380 GLN A C 1
ATOM 2938 O O . GLN A 1 380 ? 17.266 -3.503 -20.935 1.00 96.50 380 GLN A O 1
ATOM 2943 N N . TYR A 1 381 ? 18.512 -3.041 -19.149 1.00 97.00 381 TYR A N 1
ATOM 2944 C CA . TYR A 1 381 ? 18.882 -1.718 -19.640 1.00 97.00 381 TYR A CA 1
ATOM 2945 C C . TYR A 1 381 ? 19.653 -1.830 -20.954 1.00 97.00 381 TYR A C 1
ATOM 2947 O O . TYR A 1 381 ? 20.617 -2.599 -21.055 1.00 97.00 381 TYR A O 1
ATOM 2955 N N . ASP A 1 382 ? 19.259 -1.012 -21.930 1.00 97.50 382 ASP A N 1
ATOM 2956 C CA . ASP A 1 382 ? 20.066 -0.781 -23.123 1.00 97.50 382 ASP A CA 1
ATOM 2957 C C . ASP A 1 382 ? 21.394 -0.170 -22.666 1.00 97.50 382 ASP A C 1
ATOM 2959 O O . ASP A 1 382 ? 21.441 0.964 -22.189 1.00 97.50 382 ASP A O 1
ATOM 2963 N N . GLN A 1 383 ? 22.471 -0.950 -22.757 1.00 95.38 383 GLN A N 1
ATOM 2964 C CA . GLN A 1 383 ? 23.761 -0.580 -22.180 1.00 95.38 383 GLN A CA 1
ATOM 2965 C C . GLN A 1 383 ? 24.366 0.662 -22.840 1.00 95.38 383 GLN A C 1
ATOM 2967 O O . GLN A 1 383 ? 25.040 1.441 -22.166 1.00 95.38 383 GLN A O 1
ATOM 2972 N N . GLU A 1 384 ? 24.135 0.868 -24.138 1.00 96.69 384 GLU A N 1
ATOM 2973 C CA . GLU A 1 384 ? 24.652 2.040 -24.844 1.00 96.69 384 GLU A CA 1
ATOM 2974 C C . GLU A 1 384 ? 23.907 3.298 -24.390 1.00 96.69 384 GLU A C 1
ATOM 2976 O O . GLU A 1 384 ? 24.543 4.276 -23.987 1.00 96.69 384 GLU A O 1
ATOM 2981 N N . ALA A 1 385 ? 22.572 3.249 -24.367 1.00 97.31 385 ALA A N 1
ATOM 2982 C CA . ALA A 1 385 ? 21.745 4.360 -23.900 1.00 97.31 385 ALA A CA 1
ATOM 2983 C C . ALA A 1 385 ? 21.970 4.661 -22.408 1.00 97.31 385 ALA A C 1
ATOM 2985 O O . ALA A 1 385 ? 22.098 5.821 -22.019 1.00 97.31 385 ALA A O 1
ATOM 2986 N N . PHE A 1 386 ? 22.095 3.623 -21.580 1.00 96.94 386 PHE A N 1
ATOM 2987 C CA . PHE A 1 386 ? 22.372 3.734 -20.149 1.00 96.94 386 PHE A CA 1
ATOM 2988 C C . PHE A 1 386 ? 23.696 4.460 -19.876 1.00 96.94 386 PHE A C 1
ATOM 2990 O O . PHE A 1 386 ? 23.749 5.391 -19.070 1.00 96.94 386 PHE A O 1
ATOM 2997 N N . LEU A 1 387 ? 24.773 4.077 -20.570 1.00 97.62 387 LEU A N 1
ATOM 2998 C CA . LEU A 1 387 ? 26.073 4.738 -20.431 1.00 97.62 387 LEU A CA 1
ATOM 2999 C C . LEU A 1 387 ? 26.057 6.167 -20.989 1.00 97.62 387 LEU A C 1
ATOM 3001 O O . LEU A 1 387 ? 26.715 7.041 -20.420 1.00 97.62 387 LEU A O 1
ATOM 3005 N N . ALA A 1 388 ? 25.306 6.417 -22.066 1.00 98.25 388 ALA A N 1
ATOM 3006 C CA . ALA A 1 388 ? 25.134 7.755 -22.626 1.00 98.25 388 ALA A CA 1
ATOM 3007 C C . ALA A 1 388 ? 24.420 8.696 -21.642 1.00 98.25 388 ALA A C 1
ATOM 3009 O O . ALA A 1 388 ? 24.909 9.798 -21.398 1.00 98.25 388 ALA A O 1
ATOM 3010 N N . ASP A 1 389 ? 23.339 8.237 -21.007 1.00 98.38 389 ASP A N 1
ATOM 3011 C CA . ASP A 1 389 ? 22.621 8.999 -19.981 1.00 98.38 389 ASP A CA 1
ATOM 3012 C C . ASP A 1 389 ? 23.525 9.340 -18.789 1.00 98.38 389 ASP A C 1
ATOM 3014 O O . ASP A 1 389 ? 23.538 10.471 -18.303 1.00 98.38 389 ASP A O 1
ATOM 3018 N N . ILE A 1 390 ? 24.328 8.377 -18.325 1.00 98.19 390 ILE A N 1
ATOM 3019 C CA . ILE A 1 390 ? 25.282 8.609 -17.233 1.00 98.19 390 ILE A CA 1
ATOM 3020 C C . ILE A 1 390 ? 26.350 9.626 -17.641 1.00 98.19 390 ILE A C 1
ATOM 3022 O O . ILE A 1 390 ? 26.735 10.466 -16.827 1.00 98.19 390 ILE A O 1
ATOM 3026 N N . ALA A 1 391 ? 26.838 9.573 -18.881 1.00 98.25 391 ALA A N 1
ATOM 3027 C CA . ALA A 1 391 ? 27.815 10.536 -19.378 1.00 98.25 391 ALA A CA 1
ATOM 3028 C C . ALA A 1 391 ? 27.229 11.953 -19.514 1.00 98.25 391 ALA A C 1
ATOM 3030 O O . ALA A 1 391 ? 27.952 12.927 -19.300 1.00 98.25 391 ALA A O 1
ATOM 3031 N N . GLU A 1 392 ? 25.944 12.072 -19.858 1.00 98.31 392 GLU A N 1
ATOM 3032 C CA . GLU A 1 392 ? 25.251 13.353 -20.026 1.00 98.31 392 GLU A CA 1
ATOM 3033 C C . GLU A 1 392 ? 24.870 13.999 -18.687 1.00 98.31 392 GLU A C 1
ATOM 3035 O O . GLU A 1 392 ? 25.188 15.166 -18.452 1.00 98.31 392 GLU A O 1
ATOM 3040 N N . TYR A 1 393 ? 24.210 13.250 -17.800 1.00 98.12 393 TYR A N 1
ATOM 3041 C CA . TYR A 1 393 ? 23.615 13.794 -16.571 1.00 98.12 393 TYR A CA 1
ATOM 3042 C C . TYR A 1 393 ? 24.470 13.558 -15.318 1.00 98.12 393 TYR A C 1
ATOM 3044 O O . TYR A 1 393 ? 24.340 14.278 -14.323 1.00 98.12 393 TYR A O 1
ATOM 3052 N N . GLY A 1 394 ? 25.369 12.574 -15.357 1.00 98.00 394 GLY A N 1
ATOM 3053 C CA . GLY A 1 394 ? 26.162 12.148 -14.209 1.00 98.00 394 GLY A CA 1
ATOM 3054 C C . GLY A 1 394 ? 25.372 11.321 -13.191 1.00 98.00 394 GLY A C 1
ATOM 3055 O O . GLY A 1 394 ? 24.203 10.989 -13.376 1.00 98.00 394 GLY A O 1
ATOM 3056 N N . LEU A 1 395 ? 26.038 10.996 -12.082 1.00 98.19 395 LEU A N 1
ATOM 3057 C CA . LEU A 1 395 ? 25.461 10.299 -10.929 1.00 98.19 395 LEU A CA 1
ATOM 3058 C C . LEU A 1 395 ? 25.630 11.146 -9.669 1.00 98.19 395 LEU A C 1
ATOM 3060 O O . LEU A 1 395 ? 26.579 11.930 -9.573 1.00 98.19 395 LEU A O 1
ATOM 3064 N N . PHE A 1 396 ? 24.719 10.988 -8.711 1.00 98.19 396 PHE A N 1
ATOM 3065 C CA . PHE A 1 396 ? 24.938 11.506 -7.362 1.00 98.19 396 PHE A CA 1
ATOM 3066 C C . PHE A 1 396 ? 25.963 10.640 -6.628 1.00 98.19 396 PHE A C 1
ATOM 3068 O O . PHE A 1 396 ? 25.899 9.408 -6.699 1.00 98.19 396 PHE A O 1
ATOM 3075 N N . THR A 1 397 ? 26.874 11.276 -5.889 1.00 98.06 397 THR A N 1
ATOM 3076 C CA . THR A 1 397 ? 27.516 10.610 -4.746 1.00 98.06 397 THR A CA 1
ATOM 3077 C C . THR A 1 397 ? 26.597 10.710 -3.533 1.00 98.06 397 THR A C 1
ATOM 3079 O O . THR A 1 397 ? 25.715 11.573 -3.490 1.00 98.06 397 THR A O 1
ATOM 3082 N N . TYR A 1 398 ? 26.795 9.841 -2.542 1.00 97.69 398 TYR A N 1
ATOM 3083 C CA . TYR A 1 398 ? 26.022 9.925 -1.307 1.00 97.69 398 TYR A CA 1
ATOM 3084 C C . TYR A 1 398 ? 26.222 11.281 -0.618 1.00 97.69 398 TYR A C 1
ATOM 3086 O O . TYR A 1 398 ? 25.248 11.895 -0.204 1.00 97.69 398 TYR A O 1
ATOM 3094 N N . GLU A 1 399 ? 27.455 11.787 -0.551 1.00 97.44 399 GLU A N 1
ATOM 3095 C CA . GLU A 1 399 ? 27.768 13.059 0.108 1.00 97.44 399 GLU A CA 1
ATOM 3096 C C . GLU A 1 399 ? 27.059 14.237 -0.569 1.00 97.44 399 GLU A C 1
ATOM 3098 O O . GLU A 1 399 ? 26.459 15.059 0.116 1.00 97.44 399 GLU A O 1
ATOM 3103 N N . GLU A 1 400 ? 27.072 14.284 -1.906 1.00 96.50 400 GLU A N 1
ATOM 3104 C CA . GLU A 1 400 ? 26.358 15.307 -2.680 1.00 96.50 400 GLU A CA 1
ATOM 3105 C C . GLU A 1 400 ? 24.847 15.245 -2.418 1.00 96.50 400 GLU A C 1
ATOM 3107 O O . GLU A 1 400 ? 24.202 16.272 -2.220 1.00 96.50 400 GLU A O 1
ATOM 3112 N N . PHE A 1 401 ? 24.276 14.038 -2.395 1.00 96.56 401 PHE A N 1
ATOM 3113 C CA . PHE A 1 401 ? 22.847 13.858 -2.161 1.00 96.56 401 PHE A CA 1
ATOM 3114 C C . PHE A 1 401 ? 22.452 14.213 -0.723 1.00 96.56 401 PHE A C 1
ATOM 3116 O O . PHE A 1 401 ? 21.440 14.880 -0.508 1.00 96.56 401 PHE A O 1
ATOM 3123 N N . ALA A 1 402 ? 23.268 13.814 0.255 1.00 95.12 402 ALA A N 1
ATOM 3124 C CA . ALA A 1 402 ? 23.032 14.026 1.679 1.00 95.12 402 ALA A CA 1
ATOM 3125 C C . ALA A 1 402 ? 23.083 15.508 2.085 1.00 95.12 402 ALA A C 1
ATOM 3127 O O . ALA A 1 402 ? 22.423 15.906 3.047 1.00 95.12 402 ALA A O 1
ATOM 3128 N N . GLU A 1 403 ? 23.833 16.338 1.349 1.00 95.06 403 GLU A N 1
ATOM 3129 C CA . GLU A 1 403 ? 23.820 17.798 1.518 1.00 95.06 403 GLU A CA 1
ATOM 3130 C C . GLU A 1 403 ? 22.466 18.424 1.147 1.00 95.06 403 GLU A C 1
ATOM 3132 O O . GLU A 1 403 ? 22.087 19.450 1.715 1.00 95.06 403 GLU A O 1
ATOM 3137 N N . ILE A 1 404 ? 21.729 17.806 0.218 1.00 94.00 404 ILE A N 1
ATOM 3138 C CA . ILE A 1 404 ? 20.410 18.267 -0.235 1.00 94.00 404 ILE A CA 1
ATOM 3139 C C . ILE A 1 404 ? 19.308 17.643 0.628 1.00 94.00 404 ILE A C 1
ATOM 3141 O O . ILE A 1 404 ? 18.433 18.349 1.133 1.00 94.00 404 ILE A O 1
ATOM 3145 N N . TYR A 1 405 ? 19.374 16.325 0.828 1.00 92.81 405 TYR A N 1
ATOM 3146 C CA . TYR A 1 405 ? 18.405 15.547 1.593 1.00 92.81 405 TYR A CA 1
ATOM 3147 C C . TYR A 1 405 ? 19.118 14.723 2.667 1.00 92.81 405 TYR A C 1
ATOM 3149 O O . TYR A 1 405 ? 19.773 13.734 2.337 1.00 92.81 405 TYR A O 1
ATOM 3157 N N . PRO A 1 406 ? 18.979 15.072 3.957 1.00 88.88 406 PRO A N 1
ATOM 3158 C CA . PRO A 1 406 ? 19.686 14.388 5.033 1.00 88.88 406 PRO A CA 1
ATOM 3159 C C . PRO A 1 406 ? 19.050 13.019 5.320 1.00 88.88 406 PRO A C 1
ATOM 3161 O O . PRO A 1 406 ? 18.232 12.883 6.230 1.00 88.88 406 PRO A O 1
ATOM 3164 N N . ILE A 1 407 ? 19.427 12.009 4.535 1.00 91.38 407 ILE A N 1
ATOM 3165 C CA . ILE A 1 407 ? 18.991 10.613 4.671 1.00 91.38 407 ILE A CA 1
ATOM 3166 C C . ILE A 1 407 ? 20.185 9.685 4.937 1.00 91.38 407 ILE A C 1
ATOM 3168 O O . ILE A 1 407 ? 21.308 10.025 4.564 1.00 91.38 407 ILE A O 1
ATOM 3172 N N . PRO A 1 408 ? 19.980 8.503 5.547 1.00 92.38 408 PRO A N 1
ATOM 3173 C CA . PRO A 1 408 ? 21.040 7.510 5.691 1.00 92.38 408 PRO A CA 1
ATOM 3174 C C . PRO A 1 408 ? 21.540 6.975 4.340 1.00 92.38 408 PRO A C 1
ATOM 3176 O O . PRO A 1 408 ? 20.758 6.774 3.410 1.00 92.38 408 PRO A O 1
ATOM 3179 N N . GLU A 1 409 ? 22.830 6.635 4.262 1.00 94.75 409 GLU A N 1
ATOM 3180 C CA . GLU A 1 409 ? 23.443 6.034 3.063 1.00 94.75 409 GLU A CA 1
ATOM 3181 C C . GLU A 1 409 ? 22.753 4.730 2.636 1.00 94.75 409 GLU A C 1
ATOM 3183 O O . GLU A 1 409 ? 22.594 4.462 1.446 1.00 94.75 409 GLU A O 1
ATOM 3188 N N . ALA A 1 410 ? 22.276 3.940 3.601 1.00 91.69 410 ALA A N 1
ATOM 3189 C CA . ALA A 1 410 ? 21.515 2.726 3.324 1.00 91.69 410 ALA A CA 1
ATOM 3190 C C . ALA A 1 410 ? 20.241 3.015 2.512 1.00 91.69 410 ALA A C 1
ATOM 3192 O O . ALA A 1 410 ? 19.961 2.293 1.563 1.00 91.69 410 ALA A O 1
ATOM 3193 N N . ILE A 1 411 ? 19.517 4.096 2.825 1.00 92.75 411 ILE A N 1
ATOM 3194 C CA . ILE A 1 411 ? 18.307 4.507 2.097 1.00 92.75 411 ILE A CA 1
ATOM 3195 C C . ILE A 1 411 ? 18.669 5.061 0.720 1.00 92.75 411 ILE A C 1
ATOM 3197 O O . ILE A 1 411 ? 18.025 4.718 -0.269 1.00 92.75 411 ILE A O 1
ATOM 3201 N N . PHE A 1 412 ? 19.744 5.849 0.628 1.00 94.94 412 PHE A N 1
ATOM 3202 C CA . PHE A 1 412 ? 20.268 6.296 -0.663 1.00 94.94 412 PHE A CA 1
ATOM 3203 C C . PHE A 1 412 ? 20.557 5.108 -1.594 1.00 94.94 412 PHE A C 1
ATOM 3205 O O . PHE A 1 412 ? 20.151 5.123 -2.754 1.00 94.94 412 PHE A O 1
ATOM 3212 N N . ASN A 1 413 ? 21.202 4.056 -1.089 1.00 93.81 413 ASN A N 1
ATOM 3213 C CA . ASN A 1 413 ? 21.484 2.858 -1.877 1.00 93.81 413 ASN A CA 1
ATOM 3214 C C . ASN A 1 413 ? 20.212 2.053 -2.185 1.00 93.81 413 ASN A C 1
ATOM 3216 O O . ASN A 1 413 ? 20.016 1.650 -3.331 1.00 93.81 413 ASN A O 1
ATOM 3220 N N . ALA A 1 414 ? 19.325 1.881 -1.201 1.00 92.81 414 ALA A N 1
ATOM 3221 C CA . ALA A 1 414 ? 18.107 1.085 -1.331 1.00 92.81 414 ALA A CA 1
ATOM 3222 C C . ALA A 1 414 ? 17.136 1.612 -2.398 1.00 92.81 414 ALA A C 1
ATOM 3224 O O . ALA A 1 414 ? 16.423 0.825 -3.008 1.00 92.81 414 ALA A O 1
ATOM 3225 N N . PHE A 1 415 ? 17.123 2.920 -2.658 1.00 93.25 415 PHE A N 1
ATOM 3226 C CA . PHE A 1 415 ? 16.263 3.541 -3.674 1.00 93.25 415 PHE A CA 1
ATOM 3227 C C . PHE A 1 415 ? 17.012 3.916 -4.960 1.00 93.25 415 PHE A C 1
ATOM 3229 O O . PHE A 1 415 ? 16.515 4.699 -5.769 1.00 93.25 415 PHE A O 1
ATOM 3236 N N . GLY A 1 416 ? 18.230 3.397 -5.158 1.00 93.88 416 GLY A N 1
ATOM 3237 C CA . GLY A 1 416 ? 19.019 3.686 -6.356 1.00 93.88 416 GLY A CA 1
ATOM 3238 C C . GLY A 1 416 ? 19.393 5.167 -6.491 1.00 93.88 416 GLY A C 1
ATOM 3239 O O . GLY A 1 416 ? 19.505 5.679 -7.607 1.00 93.88 416 GLY A O 1
ATOM 3240 N N . GLY A 1 417 ? 19.610 5.861 -5.369 1.00 94.81 417 GLY A N 1
ATOM 3241 C CA . GLY A 1 417 ? 19.735 7.318 -5.269 1.00 94.81 417 GLY A CA 1
ATOM 3242 C C . GLY A 1 417 ? 20.758 7.945 -6.217 1.00 94.81 417 GLY A C 1
ATOM 3243 O O . GLY A 1 417 ? 20.549 9.051 -6.715 1.00 94.81 417 GLY A O 1
ATOM 3244 N N . LYS A 1 418 ? 21.820 7.210 -6.576 1.00 96.75 418 LYS A N 1
ATOM 3245 C CA . LYS A 1 418 ? 22.816 7.643 -7.572 1.00 96.75 418 LYS A CA 1
ATOM 3246 C C . LYS A 1 418 ? 22.194 8.003 -8.928 1.00 96.75 418 LYS A C 1
ATOM 3248 O O . LYS A 1 418 ? 22.658 8.943 -9.574 1.00 96.75 418 LYS A O 1
ATOM 3253 N N . TYR A 1 419 ? 21.131 7.309 -9.336 1.00 97.38 419 TYR A N 1
ATOM 3254 C CA . TYR A 1 419 ? 20.455 7.504 -10.623 1.00 97.38 419 TYR A CA 1
ATOM 3255 C C . TYR A 1 419 ? 19.386 8.596 -10.605 1.00 97.38 419 TYR A C 1
ATOM 3257 O O . TYR A 1 419 ? 18.947 9.030 -11.671 1.00 97.38 419 TYR A O 1
ATOM 3265 N N . LEU A 1 420 ? 19.014 9.114 -9.431 1.00 97.25 420 LEU A N 1
ATOM 3266 C CA . LEU A 1 420 ? 18.070 10.232 -9.340 1.00 97.25 420 LEU A CA 1
ATOM 3267 C C . LEU A 1 420 ? 18.615 11.492 -10.024 1.00 97.25 420 LEU A C 1
ATOM 3269 O O . LEU A 1 420 ? 17.836 12.316 -10.489 1.00 97.25 420 LEU A O 1
ATOM 3273 N N . LYS A 1 421 ? 19.940 11.605 -10.191 1.00 97.50 421 LYS A N 1
ATOM 3274 C CA . LYS A 1 421 ? 20.557 12.683 -10.976 1.00 97.50 421 LYS A CA 1
ATOM 3275 C C . LYS A 1 421 ? 20.166 12.623 -12.450 1.00 97.50 421 LYS A C 1
ATOM 3277 O O . LYS A 1 421 ? 19.820 13.647 -13.033 1.00 97.50 421 LYS A O 1
ATOM 3282 N N . VAL A 1 422 ? 20.151 11.419 -13.026 1.00 98.31 422 VAL A N 1
ATOM 3283 C CA . VAL A 1 422 ? 19.669 11.175 -14.393 1.00 98.31 422 VAL A CA 1
ATOM 3284 C C . VAL A 1 422 ? 18.171 11.452 -14.477 1.00 98.31 422 VAL A C 1
ATOM 3286 O O . VAL A 1 422 ? 17.725 12.133 -15.396 1.00 98.31 422 VAL A O 1
ATOM 3289 N N . SER A 1 423 ? 17.397 10.977 -13.498 1.00 97.75 423 SER A N 1
ATOM 3290 C CA . SER A 1 423 ? 15.948 11.201 -13.455 1.00 97.75 423 SER A CA 1
ATOM 3291 C C . SER A 1 423 ? 15.583 12.692 -13.446 1.00 97.75 423 SER A C 1
ATOM 3293 O O . SER A 1 423 ? 14.757 13.140 -14.247 1.00 97.75 423 SER A O 1
ATOM 3295 N N . ILE A 1 424 ? 16.274 13.480 -12.617 1.00 97.38 424 ILE A N 1
ATOM 3296 C CA . ILE A 1 424 ? 16.135 14.940 -12.561 1.00 97.38 424 ILE A CA 1
ATOM 3297 C C . ILE A 1 424 ? 16.605 15.588 -13.864 1.00 97.38 424 ILE A C 1
ATOM 3299 O O . ILE A 1 424 ? 15.917 16.453 -14.404 1.00 97.38 424 ILE A O 1
ATOM 3303 N N . GLY A 1 425 ? 17.747 15.156 -14.406 1.00 97.19 425 GLY A N 1
ATOM 3304 C CA . GLY A 1 425 ? 18.285 15.663 -15.670 1.00 97.19 425 GLY A CA 1
ATOM 3305 C C . GLY A 1 425 ? 17.329 15.482 -16.853 1.00 97.19 425 GLY A C 1
ATOM 3306 O O . GLY A 1 425 ? 17.196 16.379 -17.685 1.00 97.19 425 GLY A O 1
ATOM 3307 N N . LYS A 1 426 ? 16.591 14.367 -16.873 1.00 97.19 426 LYS A N 1
ATOM 3308 C CA . LYS A 1 426 ? 15.541 14.070 -17.859 1.00 97.19 426 LYS A CA 1
ATOM 3309 C C . LYS A 1 426 ? 14.190 14.731 -17.560 1.00 97.19 426 LYS A C 1
ATOM 3311 O O . LYS A 1 426 ? 13.272 14.621 -18.372 1.00 97.19 426 LYS A O 1
ATOM 3316 N N . GLY A 1 427 ? 14.044 15.393 -16.412 1.00 96.25 427 GLY A N 1
ATOM 3317 C CA . GLY A 1 427 ? 12.791 16.015 -15.979 1.00 96.25 427 GLY A CA 1
ATOM 3318 C C . GLY A 1 427 ? 11.694 15.014 -15.604 1.00 96.25 427 GLY A C 1
ATOM 3319 O O . GLY A 1 427 ? 10.514 15.345 -15.704 1.00 96.25 427 GLY A O 1
ATOM 3320 N N . LEU A 1 428 ? 12.058 13.790 -15.208 1.00 95.12 428 LEU A N 1
ATOM 3321 C CA . LEU A 1 428 ? 11.101 12.771 -14.756 1.00 95.12 428 LEU A CA 1
ATOM 3322 C C . LEU A 1 428 ? 10.615 13.031 -13.322 1.00 95.12 428 LEU A C 1
ATOM 3324 O O . LEU A 1 428 ? 9.497 12.653 -12.976 1.00 95.12 428 LEU A O 1
ATOM 3328 N N . ILE A 1 429 ? 11.451 13.686 -12.516 1.00 94.56 429 ILE A N 1
ATOM 3329 C CA . ILE A 1 429 ? 11.147 14.187 -11.176 1.00 94.56 429 ILE A CA 1
ATOM 3330 C C . ILE A 1 429 ? 11.928 15.482 -10.941 1.00 94.56 429 ILE A C 1
ATOM 3332 O O . ILE A 1 429 ? 13.014 15.657 -11.492 1.00 94.56 429 ILE A O 1
ATOM 3336 N N . ASP A 1 430 ? 11.392 16.394 -10.137 1.00 93.12 430 ASP A N 1
ATOM 3337 C CA . ASP A 1 430 ? 12.116 17.582 -9.682 1.00 93.12 430 ASP A CA 1
ATOM 3338 C C . ASP A 1 430 ? 12.536 17.462 -8.208 1.00 93.12 430 ASP A C 1
ATOM 3340 O O . ASP A 1 430 ? 12.133 16.547 -7.487 1.00 93.12 430 ASP A O 1
ATOM 3344 N N . TYR A 1 431 ? 13.391 18.383 -7.761 1.00 90.31 431 TYR A N 1
ATOM 3345 C CA . TYR A 1 431 ? 13.908 18.381 -6.391 1.00 90.31 431 TYR A CA 1
ATOM 3346 C C . TYR A 1 431 ? 12.802 18.567 -5.338 1.00 90.31 431 TYR A C 1
ATOM 3348 O O . TYR A 1 431 ? 12.879 17.989 -4.253 1.00 90.31 431 TYR A O 1
ATOM 3356 N N . ASP A 1 432 ? 11.770 19.355 -5.627 1.00 86.62 432 ASP A N 1
ATOM 3357 C CA . ASP A 1 432 ? 10.715 19.610 -4.645 1.00 86.62 432 ASP A CA 1
ATOM 3358 C C . ASP A 1 432 ? 9.878 18.341 -4.434 1.00 86.62 432 ASP A C 1
ATOM 3360 O O . ASP A 1 432 ? 9.710 17.893 -3.299 1.00 86.62 432 ASP A O 1
ATOM 3364 N N . THR A 1 433 ? 9.470 17.690 -5.525 1.00 85.75 433 THR A N 1
ATOM 3365 C CA . THR A 1 433 ? 8.704 16.436 -5.508 1.00 85.75 433 THR A CA 1
ATOM 3366 C C . THR A 1 433 ? 9.502 15.309 -4.852 1.00 85.75 433 THR A C 1
ATOM 3368 O O . THR A 1 433 ? 8.974 14.567 -4.024 1.00 85.75 433 THR A O 1
ATOM 3371 N N . LEU A 1 434 ? 10.798 15.194 -5.163 1.00 91.38 434 LEU A N 1
ATOM 3372 C CA . LEU A 1 434 ? 11.671 14.214 -4.516 1.00 91.38 434 LEU A CA 1
ATOM 3373 C C . LEU A 1 434 ? 11.793 14.473 -3.005 1.00 91.38 434 LEU A C 1
ATOM 3375 O O . LEU A 1 434 ? 11.750 13.535 -2.211 1.00 91.38 434 LEU A O 1
ATOM 3379 N N . GLY A 1 435 ? 11.900 15.741 -2.598 1.00 87.00 435 GLY A N 1
ATOM 3380 C CA . GLY A 1 435 ? 11.916 16.125 -1.188 1.00 87.00 435 GLY A CA 1
ATOM 3381 C C . GLY A 1 435 ? 10.616 15.771 -0.464 1.00 87.00 435 GLY A C 1
ATOM 3382 O O . GLY A 1 435 ? 10.658 15.291 0.669 1.00 87.00 435 GLY A O 1
ATOM 3383 N N . GLU A 1 436 ? 9.468 15.954 -1.116 1.00 83.88 436 GLU A N 1
ATOM 3384 C CA . GLU A 1 436 ? 8.162 15.561 -0.576 1.00 83.88 436 GLU A CA 1
ATOM 3385 C C . GLU A 1 436 ? 8.051 14.045 -0.379 1.00 83.88 436 GLU A C 1
ATOM 3387 O O . GLU A 1 436 ? 7.609 13.616 0.688 1.00 83.88 436 GLU A O 1
ATOM 3392 N N . LEU A 1 437 ? 8.519 13.239 -1.339 1.00 86.69 437 LEU A N 1
ATOM 3393 C CA . LEU A 1 437 ? 8.574 11.777 -1.204 1.00 86.69 437 LEU A CA 1
ATOM 3394 C C . LEU A 1 437 ? 9.487 11.350 -0.049 1.00 86.69 437 LEU A C 1
ATOM 3396 O O . LEU A 1 437 ? 9.098 10.535 0.785 1.00 86.69 437 LEU A O 1
ATOM 3400 N N . ILE A 1 438 ? 10.677 11.945 0.056 1.00 88.00 438 ILE A N 1
ATOM 3401 C CA . ILE A 1 438 ? 11.618 11.673 1.153 1.00 88.00 438 ILE A CA 1
ATOM 3402 C C . ILE A 1 438 ? 10.982 11.986 2.510 1.00 88.00 438 ILE A C 1
ATOM 3404 O O . ILE A 1 438 ? 11.108 11.199 3.444 1.00 88.00 438 ILE A O 1
ATOM 3408 N N . ILE A 1 439 ? 10.274 13.112 2.632 1.00 81.44 439 ILE A N 1
ATOM 3409 C CA . ILE A 1 439 ? 9.569 13.471 3.869 1.00 81.44 439 ILE A CA 1
ATOM 3410 C C . ILE A 1 439 ? 8.440 12.477 4.154 1.00 81.44 439 ILE A C 1
ATOM 3412 O O . ILE A 1 439 ? 8.328 12.019 5.293 1.00 81.44 439 ILE A O 1
ATOM 3416 N N . LYS A 1 440 ? 7.639 12.125 3.137 1.00 80.06 440 LYS A N 1
ATOM 3417 C CA . LYS A 1 440 ? 6.519 11.179 3.250 1.00 80.06 440 LYS A CA 1
ATOM 3418 C C . LYS A 1 440 ? 6.970 9.836 3.822 1.00 80.06 440 LYS A C 1
ATOM 3420 O O . LYS A 1 440 ? 6.353 9.356 4.763 1.00 80.06 440 LYS A O 1
ATOM 3425 N N . TYR A 1 441 ? 8.073 9.285 3.317 1.00 83.50 441 TYR A N 1
ATOM 3426 C CA . TYR A 1 441 ? 8.567 7.964 3.723 1.00 83.50 441 TYR A CA 1
ATOM 3427 C C . TYR A 1 441 ? 9.613 7.997 4.845 1.00 83.50 441 TYR A C 1
ATOM 3429 O O . TYR A 1 441 ? 10.140 6.953 5.226 1.00 83.50 441 TYR A O 1
ATOM 3437 N N . SER A 1 442 ? 9.897 9.172 5.417 1.00 82.44 442 SER A N 1
ATOM 3438 C CA . SER A 1 442 ? 10.972 9.333 6.406 1.00 82.44 442 SER A CA 1
ATOM 3439 C C . SER A 1 442 ? 10.811 8.490 7.674 1.00 82.44 442 SER A C 1
ATOM 3441 O O . SER A 1 442 ? 11.811 8.160 8.310 1.00 82.44 442 SER A O 1
ATOM 3443 N N . GLU A 1 443 ? 9.585 8.093 8.032 1.00 79.25 443 GLU A N 1
ATOM 3444 C CA . GLU A 1 443 ? 9.342 7.218 9.185 1.00 79.25 443 GLU A CA 1
ATOM 3445 C C . GLU A 1 443 ? 9.884 5.793 9.000 1.00 79.25 443 GLU A C 1
ATOM 3447 O O . GLU A 1 443 ? 10.153 5.116 9.991 1.00 79.25 443 GLU A O 1
ATOM 3452 N N . PHE A 1 444 ? 10.116 5.368 7.753 1.00 78.88 444 PHE A N 1
ATOM 3453 C CA . PHE A 1 444 ? 10.676 4.059 7.413 1.00 78.88 444 PHE A CA 1
ATOM 3454 C C . PHE A 1 444 ? 12.206 4.063 7.280 1.00 78.88 444 PHE A C 1
ATOM 3456 O O . PHE A 1 444 ? 12.800 3.019 7.032 1.00 78.88 444 PHE A O 1
ATOM 3463 N N . PHE A 1 445 ? 12.872 5.212 7.434 1.00 79.12 445 PHE A N 1
ATOM 3464 C CA . PHE A 1 445 ? 14.326 5.339 7.234 1.00 79.12 445 PHE A CA 1
ATOM 3465 C C . PHE A 1 445 ? 15.165 4.990 8.479 1.00 79.12 445 PHE A C 1
ATOM 3467 O O . PHE A 1 445 ? 16.358 5.297 8.506 1.00 79.12 445 PHE A O 1
ATOM 3474 N N . GLY A 1 446 ? 14.532 4.419 9.512 1.00 57.25 446 GLY A N 1
ATOM 3475 C CA . GLY A 1 446 ? 15.095 4.172 10.847 1.00 57.25 446 GLY A CA 1
ATOM 3476 C C . GLY A 1 446 ? 16.220 3.151 10.907 1.00 57.25 446 GLY A C 1
ATOM 3477 O O . GLY A 1 446 ? 16.043 2.047 10.349 1.00 57.25 446 GLY A O 1
#

Foldseek 3Di:
DEAAEAEEQAAPAEDEQAAPREYEYAYEYEWDALQLDPQPADDPDDPLVVDPHRDDDPTDNRHTYAAEFAYEYEYAHAYFDEYHYDDPGYYYYDDFHFDKDKDWHDDDPVIKIDIDTTGYDYDDQKDKHKDWADDPQKIKMKIAMAGPVRQADFQWKKWKDEPQAIDIFTAHNRRMTMDMDTYDLLTQKMKIWTADPNDIDIDIDGHDNPPDFFWFFFQWWFQFPVRDTDTQVPDPQQTWFWAADQAVLDIDTFGWLDKDKADFIKFKWWWWAWPVGDITTTGAKKWFQWLQVLFIDMDHDQDDPVQQQTWTKFWDADPVRDIDIDIIGTHDIDIDIDGTMTMATATFQRQWGAISRTIIHGPPCFLLTPLAGADSPSRHGPVVRVVVLCVVQNFDDPVNVCVLPVADPRVCRRSVVRCSSSSCVVVRDHSVSVNVVCSVCVVSRD

Radius of gyration: 26.55 Å; chains: 1; bounding box: 73×55×71 Å

pLDDT: mean 83.79, std 13.34, range [45.28, 98.62]

Sequence (446 aa):
MTISSYVKLLPGASMVVEEGGTINVSGRLTVFNPYEYTDPYAYPPKAENYYRTKPVFGYTNTTPATLIVKGELKVTGRIAGRVTVLNTGNFVHTNDTEYDIYYVIGSGSSAKAYLRTVRLWTDEPIAISLVATRSSRDATVTVIIKDINNIPLSGITVSLSAAGGTATATTNESGIATAGIKISNNNNTITATVVHEGKTYTAETKADDGSGSVCVAEGTLITLADGSQKAVEDLTGDELLLVWNHYTGEFDFAPIIFIEGNPLMEYEIVHLYFSDGTDIKVIYEHAFWNHTLNRYVYFSNGEGNEYIGHWFNKQTTDESGDTIWEKVQLTNVLVYTEITTAWSPVTYEHLNFYVNGMLSMPADTKGLVNIFAMDGETMQYDQEAFLADIAEYGLFTYEEFAEIYPIPEAIFNAFGGKYLKVSIGKGLIDYDTLGELIIKYSEFFG

Secondary structure (DSSP, 8-state):
-EE-SEEEEPTT-EEEE-TT-EEEESSEEEE--TTS-------SS-GGGGSSSPPPPS--TTSPPEEEESSEEEESSEEEEE-EE-TT-EEEE-S---EEEEEEESSGGG-EEEEEEE-EESS-SEEEEEEEEEETTEEEEEEEEEETTS-B--S-EEEEEETTEEEEEE--TTSEEEEEEE-BTTB-EEEEEEEETTEEEEEEEE-B-S-----EETTPEEEBTTS-EEEGGG--S-PEEEEEETTTTEEEEEEEEEEEEEEEEEEEEEEEEETTS-EEEEESEEEEEETTTTEEEEEETT--GGGTT-EEEEEEE-TTS-EEEEEEEEEEEEEEEEEEEEEEEEETTT--EEETTEEEE-TT-BTTBS-S-B-TTT--B-HHHHHHHHHHH----HHHHHHHS---HHHHHHTTGGGHHHHHHTTSS-HHHHHHHHHHTGGG--